Protein AF-A0A9D1QPY4-F1 (afdb_monomer)

Structure (mmCIF, N/CA/C/O backbone):
data_AF-A0A9D1QPY4-F1
#
_entry.id   AF-A0A9D1QPY4-F1
#
loop_
_atom_site.group_PDB
_atom_site.id
_atom_site.type_symbol
_atom_site.label_atom_id
_atom_site.label_alt_id
_atom_site.label_comp_id
_atom_site.label_asym_id
_atom_site.label_entity_id
_atom_site.label_seq_id
_atom_site.pdbx_PDB_ins_code
_atom_site.Cartn_x
_atom_site.Cartn_y
_atom_site.Cartn_z
_atom_site.occupancy
_atom_site.B_iso_or_equiv
_atom_site.auth_seq_id
_atom_site.auth_comp_id
_atom_site.auth_asym_id
_atom_site.auth_atom_id
_atom_site.pdbx_PDB_model_num
ATOM 1 N N . MET A 1 1 ? 18.600 -7.427 20.969 1.00 32.97 1 MET A N 1
ATOM 2 C CA . MET A 1 1 ? 17.203 -6.943 20.868 1.00 32.97 1 MET A CA 1
ATOM 3 C C . MET A 1 1 ? 16.924 -5.989 22.023 1.00 32.97 1 MET A C 1
ATOM 5 O O . MET A 1 1 ? 17.197 -6.370 23.154 1.00 32.97 1 MET A O 1
ATOM 9 N N . LYS A 1 2 ? 16.421 -4.771 21.777 1.00 24.95 2 LYS A N 1
ATOM 10 C CA . LYS A 1 2 ? 15.947 -3.860 22.839 1.00 24.95 2 LYS A CA 1
ATOM 11 C C . LYS A 1 2 ? 14.425 -3.741 22.747 1.00 24.95 2 LYS A C 1
ATOM 13 O O . LYS A 1 2 ? 13.905 -3.283 21.737 1.00 24.95 2 LYS A O 1
ATOM 18 N N . MET A 1 3 ? 13.719 -4.180 23.790 1.00 27.11 3 MET A N 1
ATOM 19 C CA . MET A 1 3 ? 12.264 -4.035 23.894 1.00 27.11 3 MET A CA 1
ATOM 20 C C . MET A 1 3 ? 11.913 -2.592 24.268 1.00 27.11 3 MET A C 1
ATOM 22 O O . MET A 1 3 ? 12.084 -2.192 25.418 1.00 27.11 3 MET A O 1
ATOM 26 N N . HIS A 1 4 ? 11.383 -1.820 23.322 1.00 31.28 4 HIS A N 1
ATOM 27 C CA . HIS A 1 4 ? 10.870 -0.478 23.595 1.00 31.28 4 HIS A CA 1
ATOM 28 C C . HIS A 1 4 ? 9.383 -0.541 23.966 1.00 31.28 4 HIS A C 1
ATOM 30 O O . HIS A 1 4 ? 8.509 -0.440 23.110 1.00 31.28 4 HIS A O 1
ATOM 36 N N . LYS A 1 5 ? 9.093 -0.704 25.262 1.00 29.88 5 LYS A N 1
ATOM 37 C CA . LYS A 1 5 ? 7.729 -0.589 25.800 1.00 29.88 5 LYS A CA 1
ATOM 38 C C . LYS A 1 5 ? 7.379 0.892 25.975 1.00 29.88 5 LYS A C 1
ATOM 40 O O . LYS A 1 5 ? 8.008 1.570 26.784 1.00 29.88 5 LYS A O 1
ATOM 45 N N . LYS A 1 6 ? 6.379 1.393 25.242 1.00 37.53 6 LYS A N 1
ATOM 46 C CA . LYS A 1 6 ? 5.751 2.697 25.517 1.00 37.53 6 LYS A CA 1
ATOM 47 C C . LYS A 1 6 ? 4.499 2.474 26.361 1.00 37.53 6 LYS A C 1
ATOM 49 O O . LYS A 1 6 ? 3.666 1.640 26.022 1.00 37.53 6 LYS A O 1
ATOM 54 N N . LEU A 1 7 ? 4.396 3.208 27.464 1.00 31.81 7 LEU A N 1
ATOM 55 C CA . LEU A 1 7 ? 3.245 3.192 28.361 1.00 31.81 7 LEU A CA 1
ATOM 56 C C . LEU A 1 7 ? 2.322 4.357 28.002 1.00 31.81 7 LEU A C 1
ATOM 58 O O . LEU A 1 7 ? 2.788 5.488 27.869 1.00 31.81 7 LEU A O 1
ATOM 62 N N . TYR A 1 8 ? 1.026 4.083 27.888 1.00 34.41 8 TYR A N 1
ATOM 63 C CA . TYR A 1 8 ? -0.004 5.098 27.678 1.00 34.41 8 TYR A CA 1
ATOM 64 C C . TYR A 1 8 ? -0.922 5.137 28.900 1.00 34.41 8 TYR A C 1
ATOM 66 O O . TYR A 1 8 ? -1.316 4.093 29.425 1.00 34.41 8 TYR A O 1
ATOM 74 N N . LYS A 1 9 ? -1.238 6.348 29.370 1.00 29.09 9 LYS A N 1
ATOM 75 C CA . LYS A 1 9 ? -2.075 6.579 30.551 1.00 29.09 9 LYS A CA 1
ATOM 76 C C . LYS A 1 9 ? -3.443 7.100 30.120 1.00 29.09 9 LYS A C 1
ATOM 78 O O . LYS A 1 9 ? -3.546 8.238 29.670 1.00 29.09 9 LYS A O 1
ATOM 83 N N . ALA A 1 10 ? -4.478 6.292 30.325 1.00 31.81 10 ALA A N 1
ATOM 84 C CA . ALA A 1 10 ? -5.874 6.699 30.209 1.00 31.81 10 ALA A CA 1
ATOM 85 C C . ALA A 1 10 ? -6.547 6.499 31.577 1.00 31.81 10 ALA A C 1
ATOM 87 O O . ALA A 1 10 ? -6.772 5.376 32.026 1.00 31.81 10 ALA A O 1
ATOM 88 N N . GLY A 1 11 ? -6.806 7.600 32.288 1.00 53.47 11 GLY A N 1
ATOM 89 C CA . GLY A 1 11 ? -7.363 7.555 33.642 1.00 53.47 11 GLY A CA 1
ATOM 90 C C . GLY A 1 11 ? -6.442 6.869 34.664 1.00 53.47 11 GLY A C 1
ATOM 91 O O . GLY A 1 11 ? -5.260 7.211 34.781 1.00 53.47 11 GLY A O 1
ATOM 92 N N . LYS A 1 12 ? -7.008 5.937 35.445 1.00 34.34 12 LYS A N 1
ATOM 93 C CA . LYS A 1 12 ? -6.321 5.205 36.529 1.00 34.34 12 LYS A CA 1
ATOM 94 C C . LYS A 1 12 ? -5.644 3.901 36.080 1.00 34.34 12 LYS A C 1
ATOM 96 O O . LYS A 1 12 ? -4.893 3.330 36.866 1.00 34.34 12 LYS A O 1
ATOM 101 N N . ASN A 1 13 ? -5.868 3.455 34.843 1.00 26.44 13 ASN A N 1
ATOM 102 C CA . ASN A 1 13 ? -5.387 2.164 34.351 1.00 26.44 13 ASN A CA 1
ATOM 103 C C . ASN A 1 13 ? -4.189 2.337 33.405 1.00 26.44 13 ASN A C 1
ATOM 105 O O . ASN A 1 13 ? -4.131 3.274 32.606 1.00 26.44 13 ASN A O 1
ATOM 109 N N . TRP A 1 14 ? -3.233 1.410 33.489 1.00 37.03 14 TRP A N 1
ATOM 110 C CA . TRP A 1 14 ? -2.085 1.332 32.586 1.00 37.03 14 TRP A CA 1
ATOM 111 C C . TRP A 1 14 ? -2.345 0.266 31.520 1.00 37.03 14 TRP A C 1
ATOM 113 O O . TRP A 1 14 ? -2.620 -0.884 31.856 1.00 37.03 14 TRP A O 1
ATOM 123 N N . LEU A 1 15 ? -2.216 0.631 30.244 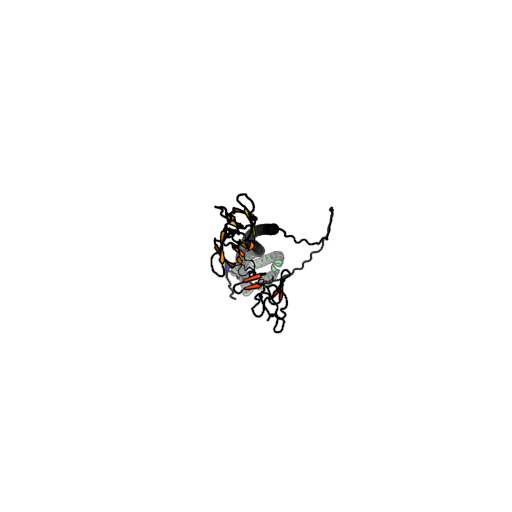1.00 30.33 15 LEU A N 1
ATOM 124 C CA . LEU A 1 15 ? -2.308 -0.304 29.121 1.00 30.33 15 LEU A CA 1
ATOM 125 C C . LEU A 1 15 ? -0.914 -0.582 28.545 1.00 30.33 15 LEU A C 1
ATOM 127 O O . LEU A 1 15 ? -0.120 0.337 28.332 1.00 30.33 15 LEU A O 1
ATOM 131 N N . VAL A 1 16 ? -0.628 -1.859 28.278 1.00 28.66 16 VAL A N 1
ATOM 132 C CA . VAL A 1 16 ? 0.625 -2.323 27.666 1.00 28.66 16 VAL A CA 1
ATOM 133 C C . VAL A 1 16 ? 0.309 -2.960 26.317 1.00 28.66 16 VAL A C 1
ATOM 135 O O . VAL A 1 16 ? -0.123 -4.107 26.248 1.00 28.66 16 VAL A O 1
ATOM 138 N N . ALA A 1 17 ? 0.553 -2.221 25.236 1.00 28.34 17 ALA A N 1
ATOM 139 C CA . ALA A 1 17 ? 0.511 -2.767 23.884 1.00 28.34 17 ALA A CA 1
ATOM 140 C C . ALA A 1 17 ? 1.855 -3.433 23.548 1.00 28.34 17 ALA A C 1
ATOM 142 O O . ALA A 1 17 ? 2.913 -2.811 23.676 1.00 28.34 17 ALA A O 1
ATOM 143 N N . THR A 1 18 ? 1.819 -4.689 23.098 1.00 29.91 18 THR A N 1
ATOM 144 C CA . THR A 1 18 ? 3.005 -5.402 22.603 1.00 29.91 18 THR A CA 1
ATOM 145 C C . THR A 1 18 ? 2.944 -5.463 21.083 1.00 29.91 18 THR A C 1
ATOM 147 O O . THR A 1 18 ? 2.138 -6.199 20.525 1.00 29.91 18 THR A O 1
ATOM 150 N N . ILE A 1 19 ? 3.801 -4.694 20.411 1.00 30.02 19 ILE A N 1
ATOM 151 C CA . ILE A 1 19 ? 3.972 -4.779 18.957 1.00 30.02 19 ILE A CA 1
ATOM 152 C C . ILE A 1 19 ? 4.961 -5.910 18.672 1.00 30.02 19 ILE A C 1
ATOM 154 O O . ILE A 1 19 ? 6.148 -5.784 18.975 1.00 30.02 19 ILE A O 1
ATOM 158 N N . MET A 1 20 ? 4.480 -7.009 18.088 1.00 25.83 20 MET A N 1
ATOM 159 C CA . MET A 1 20 ? 5.348 -8.037 17.515 1.00 25.83 20 MET A CA 1
ATOM 160 C C . MET A 1 20 ? 5.628 -7.719 16.047 1.00 25.83 20 MET A C 1
ATOM 162 O O . MET A 1 20 ? 4.812 -7.987 15.172 1.00 25.83 20 MET A O 1
ATOM 166 N N . THR A 1 21 ? 6.813 -7.181 15.769 1.00 34.50 21 THR A N 1
ATOM 167 C CA . THR A 1 21 ? 7.409 -7.243 14.430 1.00 34.50 21 THR A CA 1
ATOM 168 C C . THR A 1 21 ? 8.068 -8.610 14.256 1.00 34.50 21 THR A C 1
ATOM 170 O O . THR A 1 21 ? 9.176 -8.827 14.750 1.00 34.50 21 THR A O 1
ATOM 173 N N . GLY A 1 22 ? 7.393 -9.532 13.572 1.00 26.55 22 GLY A N 1
ATOM 174 C CA . GLY A 1 22 ? 7.936 -10.839 13.208 1.00 26.55 22 GLY A CA 1
ATOM 175 C C . GLY A 1 22 ? 7.566 -11.172 11.771 1.00 26.55 22 GLY A C 1
ATOM 176 O O . GLY A 1 22 ? 6.398 -11.404 11.475 1.00 26.55 22 GLY A O 1
ATOM 177 N N . ALA A 1 23 ? 8.556 -11.184 10.879 1.00 32.34 23 ALA A N 1
ATOM 178 C CA . ALA A 1 23 ? 8.366 -11.707 9.534 1.00 32.34 23 ALA A CA 1
ATOM 179 C C . ALA A 1 23 ? 8.164 -13.226 9.622 1.00 32.34 23 ALA A C 1
ATOM 181 O O . ALA A 1 23 ? 9.031 -13.935 10.131 1.00 32.34 23 ALA A O 1
ATOM 182 N N . ALA A 1 24 ? 7.036 -13.714 9.114 1.00 24.16 24 ALA A N 1
ATOM 183 C CA . ALA A 1 24 ? 6.771 -15.134 8.947 1.00 24.16 24 ALA A CA 1
ATOM 184 C C . ALA A 1 24 ? 6.431 -15.390 7.478 1.00 24.16 24 ALA A C 1
ATOM 186 O O . ALA A 1 24 ? 5.362 -15.015 7.001 1.00 24.16 24 ALA A O 1
ATOM 187 N N . VAL A 1 25 ? 7.355 -16.032 6.763 1.00 29.22 25 VAL A N 1
ATOM 188 C CA . VAL A 1 25 ? 7.030 -16.683 5.492 1.00 29.22 25 VAL A CA 1
ATOM 189 C C . VAL A 1 25 ? 6.091 -17.838 5.823 1.00 29.22 25 VAL A C 1
ATOM 191 O O . VAL A 1 25 ? 6.476 -18.744 6.558 1.00 29.22 25 VAL A O 1
ATOM 194 N N . MET A 1 26 ? 4.872 -17.812 5.288 1.00 22.45 26 MET A N 1
ATOM 195 C CA . MET A 1 26 ? 3.963 -18.954 5.330 1.00 22.45 26 MET A CA 1
ATOM 196 C C . MET A 1 26 ? 3.479 -19.267 3.919 1.00 22.45 26 MET A C 1
ATOM 198 O O . MET A 1 26 ? 2.672 -18.542 3.341 1.00 22.45 26 MET A O 1
ATOM 202 N N . THR A 1 27 ? 3.991 -20.360 3.364 1.00 26.12 27 THR A N 1
ATOM 203 C CA . THR A 1 27 ? 3.434 -20.998 2.176 1.00 26.12 27 THR A CA 1
ATOM 204 C C . THR A 1 27 ? 2.179 -21.772 2.571 1.00 26.12 27 THR A C 1
ATOM 206 O O . THR A 1 27 ? 2.241 -22.677 3.398 1.00 26.12 27 THR A O 1
ATOM 209 N N . PHE A 1 28 ? 1.045 -21.457 1.946 1.00 23.11 28 PHE A N 1
ATOM 210 C CA . PHE A 1 28 ? -0.168 -22.268 2.039 1.00 23.11 28 PHE A CA 1
ATOM 211 C C . PHE A 1 28 ? -0.636 -22.659 0.641 1.00 23.11 28 PHE A C 1
ATOM 213 O O . PHE A 1 28 ? -1.107 -21.827 -0.132 1.00 23.11 28 PHE A O 1
ATOM 220 N N . SER A 1 29 ? -0.519 -23.946 0.326 1.00 24.44 29 SER A N 1
ATOM 221 C CA . SER A 1 29 ? -1.256 -24.571 -0.765 1.00 24.44 29 SER A CA 1
ATOM 222 C C . SER A 1 29 ? -2.699 -24.810 -0.318 1.00 24.44 29 SER A C 1
ATOM 224 O O . SER A 1 29 ? -2.943 -25.360 0.754 1.00 24.44 29 SER A O 1
ATOM 226 N N . THR A 1 30 ? -3.665 -24.421 -1.147 1.00 23.47 30 THR A N 1
ATOM 227 C CA . THR A 1 30 ? -5.075 -24.782 -0.962 1.00 23.47 30 THR A CA 1
ATOM 228 C C . THR A 1 30 ? -5.540 -25.622 -2.143 1.00 23.47 30 THR A C 1
ATOM 230 O O . THR A 1 30 ? -5.550 -25.175 -3.286 1.00 23.47 30 THR A O 1
ATOM 233 N N . ILE A 1 31 ? -5.919 -26.865 -1.853 1.00 26.28 31 ILE A N 1
ATOM 234 C CA . ILE A 1 31 ? -6.813 -27.642 -2.710 1.00 26.28 31 ILE A CA 1
ATOM 235 C C . ILE A 1 31 ? -8.224 -27.254 -2.280 1.00 26.28 31 ILE A C 1
ATOM 237 O O . ILE A 1 31 ? -8.542 -27.389 -1.104 1.00 26.28 31 ILE A O 1
ATOM 241 N N . ASN A 1 32 ? -9.067 -26.826 -3.216 1.00 25.45 32 ASN A N 1
ATOM 242 C CA . ASN A 1 32 ? -10.513 -26.816 -3.021 1.00 25.45 32 ASN A CA 1
ATOM 243 C C . ASN A 1 32 ? -11.184 -27.385 -4.269 1.00 25.45 32 ASN A C 1
ATOM 245 O O . ASN A 1 32 ? -11.063 -26.837 -5.363 1.00 25.45 32 ASN A O 1
ATOM 249 N N . ALA A 1 33 ? -11.882 -28.501 -4.083 1.00 22.86 33 ALA A N 1
ATOM 250 C CA . ALA A 1 33 ? -12.804 -29.037 -5.068 1.00 22.86 33 ALA A CA 1
ATOM 251 C C . ALA A 1 33 ? -14.145 -28.299 -4.962 1.00 22.86 33 ALA A C 1
ATOM 253 O O . ALA A 1 33 ? -14.599 -27.997 -3.859 1.00 22.86 33 ALA A O 1
ATOM 254 N N . HIS A 1 34 ? -14.809 -28.082 -6.095 1.00 26.19 34 HIS A N 1
ATOM 255 C CA . HIS A 1 34 ? -16.229 -27.742 -6.135 1.00 26.19 34 HIS A CA 1
ATOM 256 C C . HIS A 1 34 ? -16.958 -28.747 -7.028 1.00 26.19 34 HIS A C 1
ATOM 258 O O . HIS A 1 34 ? -16.441 -29.149 -8.068 1.00 26.19 34 HIS A O 1
ATOM 264 N N . ALA A 1 35 ? -18.117 -29.198 -6.552 1.00 23.66 35 ALA A N 1
ATOM 265 C CA . ALA A 1 35 ? -18.896 -30.279 -7.143 1.00 23.66 35 ALA A CA 1
ATOM 266 C C . ALA A 1 35 ? -19.868 -29.788 -8.230 1.00 23.66 35 ALA A C 1
ATOM 268 O O . ALA A 1 35 ? -20.215 -28.607 -8.281 1.00 23.66 35 ALA A O 1
ATOM 269 N N . ASP A 1 36 ? -20.327 -30.732 -9.054 1.00 23.97 36 ASP A N 1
ATOM 270 C CA . ASP A 1 36 ? -21.342 -30.548 -10.095 1.00 23.97 36 ASP A CA 1
ATOM 271 C C . ASP A 1 36 ? -22.627 -29.867 -9.605 1.00 23.97 36 ASP A C 1
ATOM 273 O O . ASP A 1 36 ? -23.159 -30.229 -8.555 1.00 23.97 36 ASP A O 1
ATOM 277 N N . GLN A 1 37 ? -23.217 -29.031 -10.470 1.00 25.86 37 GLN A N 1
ATOM 278 C CA . GLN A 1 37 ? -24.649 -29.100 -10.793 1.00 25.86 37 GLN A CA 1
ATOM 279 C C . GLN A 1 37 ? -24.892 -28.804 -12.285 1.00 25.86 37 GLN A C 1
ATOM 281 O O . GLN A 1 37 ? -24.087 -28.157 -12.953 1.00 25.86 37 GLN A O 1
ATOM 286 N N . VAL A 1 38 ? -25.991 -29.347 -12.817 1.00 26.92 38 VAL A N 1
ATOM 287 C CA . VAL A 1 38 ? -26.198 -29.619 -14.249 1.00 26.92 38 VAL A CA 1
ATOM 288 C C . VAL A 1 38 ? -27.247 -28.688 -14.890 1.00 26.92 38 VAL A C 1
ATOM 290 O O . VAL A 1 38 ? -28.300 -28.455 -14.308 1.00 26.92 38 VAL A O 1
ATOM 293 N N . MET A 1 39 ? -26.919 -28.205 -16.102 1.00 23.05 39 MET A N 1
ATOM 294 C CA . MET A 1 39 ? -27.738 -27.889 -17.309 1.00 23.05 39 MET A CA 1
ATOM 295 C C . MET A 1 39 ? -29.280 -28.068 -17.241 1.00 23.05 39 MET A C 1
ATOM 297 O O . MET A 1 39 ? -29.737 -29.053 -16.661 1.00 23.05 39 MET A O 1
ATOM 301 N N . PRO A 1 40 ? -30.102 -27.228 -17.932 1.00 34.25 40 PRO A N 1
ATOM 302 C CA . PRO A 1 40 ? -30.140 -27.129 -19.420 1.00 34.25 40 PRO A CA 1
ATOM 303 C C . PRO A 1 40 ? -30.377 -25.699 -19.991 1.00 34.25 40 PRO A C 1
ATOM 305 O O . PRO A 1 40 ? -30.683 -24.784 -19.239 1.00 34.25 40 PRO A O 1
ATOM 308 N N . GLY A 1 41 ? -30.306 -25.393 -21.300 1.00 25.33 41 GLY A N 1
ATOM 309 C CA . GLY A 1 41 ? -29.940 -26.151 -22.515 1.00 25.33 41 GLY A CA 1
ATOM 310 C C . GLY A 1 41 ? -30.516 -25.501 -23.808 1.00 25.33 41 GLY A C 1
ATOM 311 O O . GLY A 1 41 ? -31.576 -24.889 -23.740 1.00 25.33 41 GLY A O 1
ATOM 312 N N . ALA A 1 42 ? -29.863 -25.708 -24.972 1.00 26.22 42 ALA A N 1
ATOM 313 C CA . ALA A 1 42 ? -30.269 -25.310 -26.353 1.00 26.22 42 ALA A CA 1
ATOM 314 C C . ALA A 1 42 ? -30.123 -23.797 -26.748 1.00 26.22 42 ALA A C 1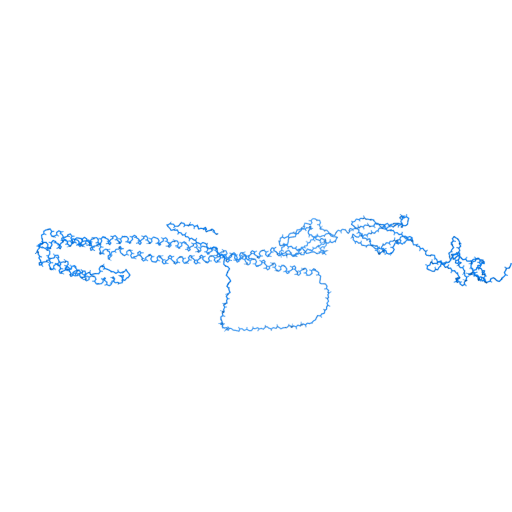
ATOM 316 O O . ALA A 1 42 ? -30.272 -22.930 -25.899 1.00 26.22 42 ALA A O 1
ATOM 317 N N . ASN A 1 43 ? -29.830 -23.384 -28.004 1.00 26.17 43 ASN A N 1
ATOM 318 C CA . ASN A 1 43 ? -29.574 -24.135 -29.253 1.00 26.17 43 ASN A CA 1
ATOM 319 C C . ASN A 1 43 ? -28.722 -23.373 -30.323 1.00 26.17 43 ASN A C 1
ATOM 321 O O . ASN A 1 43 ? -28.744 -22.148 -30.379 1.00 26.17 43 ASN A O 1
ATOM 325 N N . SER A 1 44 ? -28.117 -24.146 -31.244 1.00 27.41 44 SER A N 1
ATOM 326 C CA . SER A 1 44 ? -27.794 -23.873 -32.675 1.00 27.41 44 SER A CA 1
ATOM 327 C C . SER A 1 44 ? -26.823 -22.756 -33.148 1.00 27.41 44 SER A C 1
ATOM 329 O O . SER A 1 44 ? -27.123 -21.567 -33.088 1.00 27.41 44 SER A O 1
ATOM 331 N N . GLN A 1 45 ? -25.737 -23.195 -33.817 1.00 25.78 45 GLN A N 1
ATOM 332 C CA . GLN A 1 45 ? -25.019 -22.490 -34.911 1.00 25.78 45 GLN A CA 1
ATOM 333 C C . GLN A 1 45 ? -25.807 -22.569 -36.252 1.00 25.78 45 GLN A C 1
ATOM 335 O O . GLN A 1 45 ? -26.855 -23.218 -36.284 1.00 25.78 45 GLN A O 1
ATOM 340 N N . PRO A 1 46 ? -25.340 -21.940 -37.358 1.00 31.33 46 PRO A N 1
ATOM 341 C CA . PRO A 1 46 ? -24.364 -22.566 -38.293 1.00 31.33 46 PRO A CA 1
ATOM 342 C C . PRO A 1 46 ? -23.230 -21.587 -38.710 1.00 31.33 46 PRO A C 1
ATOM 344 O O . PRO A 1 46 ? -23.452 -20.385 -38.752 1.00 31.33 46 PRO A O 1
ATOM 347 N N . GLN A 1 47 ? -21.946 -21.919 -38.909 1.00 24.80 47 GLN A N 1
ATOM 348 C CA . GLN A 1 47 ? -21.215 -22.951 -39.680 1.00 24.80 47 GLN A CA 1
ATOM 349 C C . GLN A 1 47 ? -21.187 -22.817 -41.227 1.00 24.80 47 GLN A C 1
ATOM 351 O O . GLN A 1 47 ? -22.124 -23.212 -41.911 1.00 24.80 47 GLN A O 1
ATOM 356 N N . ALA A 1 48 ? -20.032 -22.369 -41.749 1.00 24.95 48 ALA A N 1
ATOM 357 C CA . ALA A 1 48 ? -19.365 -22.746 -43.014 1.00 24.95 48 ALA A CA 1
ATOM 358 C C . ALA A 1 48 ? -17.876 -22.320 -42.861 1.00 24.95 48 ALA A C 1
ATOM 360 O O . ALA A 1 48 ? -17.634 -21.207 -42.407 1.00 24.95 48 ALA A O 1
ATOM 361 N N . SER A 1 49 ? -16.832 -23.160 -42.963 1.00 26.08 49 SER A N 1
ATOM 362 C CA . SER A 1 49 ? -16.347 -23.981 -44.100 1.00 26.08 49 SER A CA 1
ATOM 363 C C . SER A 1 49 ? -15.957 -23.124 -45.315 1.00 26.08 49 SER A C 1
ATOM 365 O O . SER A 1 49 ? -16.768 -22.320 -45.749 1.00 26.08 49 SER A O 1
ATOM 367 N N . ALA A 1 50 ? -14.791 -23.250 -45.959 1.00 26.83 50 ALA A N 1
ATOM 368 C CA . ALA A 1 50 ? -13.579 -24.070 -45.745 1.00 26.83 50 ALA A CA 1
ATOM 369 C C . ALA A 1 50 ? -12.353 -23.257 -46.293 1.00 26.83 50 ALA A C 1
ATOM 371 O O . ALA A 1 50 ? -12.518 -22.061 -46.510 1.00 26.83 50 ALA A O 1
ATOM 372 N N . VAL A 1 51 ? -11.103 -23.702 -46.520 1.00 26.23 51 VAL A N 1
ATOM 373 C CA . VAL A 1 51 ? -10.422 -25.007 -46.720 1.00 26.23 51 VAL A CA 1
ATOM 374 C C . VAL A 1 51 ? -8.979 -24.899 -46.161 1.00 26.23 51 VAL A C 1
ATOM 376 O O . VAL A 1 51 ? -8.449 -23.795 -46.074 1.00 26.23 51 VAL A O 1
ATOM 379 N N . ALA A 1 52 ? -8.314 -26.014 -45.820 1.00 27.17 52 ALA A N 1
ATOM 380 C CA . ALA A 1 52 ? -6.869 -26.054 -45.531 1.00 27.17 52 ALA A CA 1
ATOM 381 C C . ALA A 1 52 ? -6.066 -26.616 -46.720 1.00 27.17 52 ALA A C 1
ATOM 383 O O . ALA A 1 52 ? -6.459 -27.628 -47.299 1.00 27.17 52 ALA A O 1
ATOM 384 N N . GLN A 1 53 ? -4.908 -26.026 -47.033 1.00 26.00 53 GLN A N 1
ATOM 385 C CA . GLN A 1 53 ? -3.926 -26.632 -47.938 1.00 26.00 53 GLN A CA 1
ATOM 386 C C . GLN A 1 53 ? -2.500 -26.359 -47.444 1.00 26.00 53 GLN A C 1
ATOM 388 O O . GLN A 1 53 ? -2.142 -25.226 -47.134 1.00 26.00 53 GLN A O 1
ATOM 393 N N . VAL A 1 54 ? -1.699 -27.420 -47.348 1.00 28.25 54 VAL A N 1
ATOM 394 C CA . VAL A 1 54 ? -0.290 -27.394 -46.932 1.00 28.25 54 VAL A CA 1
ATOM 395 C C . VAL A 1 54 ? 0.548 -28.025 -48.044 1.00 28.25 54 VAL A C 1
ATOM 397 O O . VAL A 1 54 ? 0.095 -28.980 -48.668 1.00 28.25 54 VAL A O 1
ATOM 400 N N . GLN A 1 55 ? 1.785 -27.534 -48.171 1.00 26.09 55 GLN A N 1
ATOM 401 C CA . GLN A 1 55 ? 2.936 -28.014 -48.959 1.00 26.09 55 GLN A CA 1
ATOM 402 C C . GLN A 1 55 ? 3.280 -27.177 -50.197 1.00 26.09 55 GLN A C 1
ATOM 404 O O . GLN A 1 55 ? 2.473 -26.975 -51.097 1.00 26.09 55 GLN A O 1
ATOM 409 N N . GLY A 1 56 ? 4.533 -26.713 -50.218 1.00 25.25 56 GLY A N 1
ATOM 410 C CA . GLY A 1 56 ? 5.084 -25.856 -51.266 1.00 25.25 56 GLY A CA 1
ATOM 411 C C . GLY A 1 56 ? 6.428 -25.229 -50.885 1.00 25.25 56 GLY A C 1
ATOM 412 O O . GLY A 1 56 ? 6.649 -24.054 -51.157 1.00 25.25 56 GLY A O 1
ATOM 413 N N . SER A 1 57 ? 7.316 -25.973 -50.216 1.00 29.97 57 SER A N 1
ATOM 414 C CA . SER A 1 57 ? 8.670 -25.486 -49.926 1.00 29.97 57 SER A CA 1
ATOM 415 C C . SER A 1 57 ? 9.517 -25.512 -51.197 1.00 29.97 57 SER A C 1
ATOM 417 O O . SER A 1 57 ? 9.911 -26.586 -51.644 1.00 29.97 57 SER A O 1
ATOM 419 N N . SER A 1 58 ? 9.853 -24.347 -51.744 1.00 25.55 58 SER A N 1
ATOM 420 C CA . SER A 1 58 ? 11.040 -24.194 -52.587 1.00 25.55 58 SER A CA 1
ATOM 421 C C . SER A 1 58 ? 11.600 -22.780 -52.456 1.00 25.55 58 SER A C 1
ATOM 423 O O . SER A 1 58 ? 10.864 -21.833 -52.181 1.00 25.55 58 SER A O 1
ATOM 425 N N . ALA A 1 59 ? 12.919 -22.657 -52.555 1.00 32.47 59 ALA A N 1
ATOM 426 C CA . ALA A 1 59 ? 13.635 -21.462 -52.134 1.00 32.47 59 ALA A CA 1
ATOM 427 C C . ALA A 1 59 ? 13.478 -20.293 -53.116 1.00 32.47 59 ALA A C 1
ATOM 429 O O . ALA A 1 59 ? 13.646 -20.462 -54.321 1.00 32.47 59 ALA A O 1
ATOM 430 N N . ASN A 1 60 ? 13.312 -19.082 -52.580 1.00 26.44 60 ASN A N 1
ATOM 431 C CA . ASN A 1 60 ? 13.896 -17.899 -53.203 1.00 26.44 60 ASN A CA 1
ATOM 432 C C . ASN A 1 60 ? 14.334 -16.894 -52.128 1.00 26.44 60 ASN A C 1
ATOM 434 O O . ASN A 1 60 ? 13.517 -16.206 -51.516 1.00 26.44 60 ASN A O 1
ATOM 438 N N . SER A 1 61 ? 15.642 -16.831 -51.888 1.00 36.00 61 SER A N 1
ATOM 439 C CA . SER A 1 61 ? 16.260 -15.870 -50.976 1.00 36.00 61 SER A CA 1
ATOM 440 C C . SER A 1 61 ? 16.402 -14.519 -51.675 1.00 36.00 61 SER A C 1
ATOM 442 O O . SER A 1 61 ? 17.474 -14.191 -52.177 1.00 36.00 61 SER A O 1
ATOM 444 N N . GLN A 1 62 ? 15.329 -13.726 -51.707 1.00 28.12 62 GLN A N 1
ATOM 445 C CA . GLN A 1 62 ? 15.397 -12.328 -52.136 1.00 28.12 62 GLN A CA 1
ATOM 446 C C . GLN A 1 62 ? 14.979 -11.384 -51.009 1.00 28.12 62 GLN A C 1
ATOM 448 O O . GLN A 1 62 ? 13.921 -11.511 -50.397 1.00 28.12 62 GLN A O 1
ATOM 453 N N . SER A 1 63 ? 15.882 -10.447 -50.735 1.00 32.22 63 SER A N 1
ATOM 454 C CA . SER A 1 63 ? 15.813 -9.404 -49.717 1.00 32.22 63 SER A CA 1
ATOM 455 C C . SER A 1 63 ? 14.458 -8.693 -49.650 1.00 32.22 63 SER A C 1
ATOM 457 O O . SER A 1 63 ? 14.094 -7.964 -50.575 1.00 32.22 63 SER A O 1
ATOM 459 N N . GLN A 1 64 ? 13.770 -8.793 -48.508 1.00 29.20 64 GLN A N 1
ATOM 460 C CA . GLN A 1 64 ? 12.810 -7.752 -48.140 1.00 29.20 64 GLN A CA 1
ATOM 461 C C . GLN A 1 64 ? 13.574 -6.441 -47.897 1.00 29.20 64 GLN A C 1
ATOM 463 O O . GLN A 1 64 ? 14.631 -6.472 -47.258 1.00 29.20 64 GLN A O 1
ATOM 468 N N . PRO A 1 65 ? 13.073 -5.287 -48.372 1.00 34.12 65 PRO A N 1
ATOM 469 C CA . PRO A 1 65 ? 13.733 -4.013 -48.133 1.00 34.12 65 PRO A CA 1
ATOM 470 C C . PRO A 1 65 ? 13.711 -3.690 -46.635 1.00 34.12 65 PRO A C 1
ATOM 472 O O . PRO A 1 65 ? 12.667 -3.771 -45.983 1.00 34.12 65 PRO A O 1
ATOM 475 N N . VAL A 1 66 ? 14.865 -3.285 -46.097 1.00 38.59 66 VAL A N 1
ATOM 476 C CA . VAL A 1 66 ? 15.098 -3.041 -44.658 1.00 38.59 66 VAL A CA 1
ATOM 477 C C . VAL A 1 66 ? 14.046 -2.100 -44.043 1.00 38.59 66 VAL A C 1
ATOM 479 O O . VAL A 1 66 ? 13.618 -2.306 -42.907 1.00 38.59 66 VAL A O 1
ATOM 482 N N . ALA A 1 67 ? 13.541 -1.139 -44.825 1.00 34.41 67 ALA A N 1
ATOM 483 C CA . ALA A 1 67 ? 12.468 -0.223 -44.436 1.00 34.41 67 ALA A CA 1
ATOM 484 C C . ALA A 1 67 ? 11.148 -0.918 -44.028 1.00 34.41 67 ALA A C 1
ATOM 486 O O . ALA A 1 67 ? 10.484 -0.469 -43.097 1.00 34.41 67 ALA A O 1
ATOM 487 N N . GLN A 1 68 ? 10.757 -2.031 -44.663 1.00 34.91 68 GLN A N 1
ATOM 488 C CA . GLN A 1 68 ? 9.510 -2.729 -44.311 1.00 34.91 68 GLN A CA 1
ATOM 489 C C . GLN A 1 68 ? 9.627 -3.503 -42.992 1.00 34.91 68 GLN A C 1
ATOM 491 O O . GLN A 1 68 ? 8.695 -3.476 -42.190 1.00 34.91 68 GLN A O 1
ATOM 496 N N . GLN A 1 69 ? 10.777 -4.125 -42.712 1.00 34.00 69 GLN A N 1
ATOM 497 C CA . GLN A 1 69 ? 11.010 -4.769 -41.412 1.00 34.00 69 GLN A CA 1
ATOM 498 C C . GLN A 1 69 ? 11.180 -3.750 -40.276 1.00 34.00 69 GLN A C 1
ATOM 500 O O . GLN A 1 69 ? 10.748 -4.022 -39.155 1.00 34.00 69 GLN A O 1
ATOM 505 N N . ALA A 1 70 ? 11.748 -2.572 -40.557 1.00 36.62 70 ALA A N 1
ATOM 506 C CA . ALA A 1 70 ? 11.778 -1.462 -39.607 1.00 36.62 70 ALA A CA 1
ATOM 507 C C . ALA A 1 70 ? 10.355 -1.000 -39.247 1.00 36.62 70 ALA A C 1
ATOM 509 O O . ALA A 1 70 ? 9.998 -0.996 -38.071 1.00 36.62 70 ALA A O 1
ATOM 510 N N . ASN A 1 71 ? 9.507 -0.726 -40.245 1.00 39.97 71 ASN A N 1
ATOM 511 C CA . ASN A 1 71 ? 8.132 -0.263 -40.024 1.00 39.97 71 ASN A CA 1
ATOM 512 C C . ASN A 1 71 ? 7.272 -1.267 -39.231 1.00 39.97 71 ASN A C 1
ATOM 514 O O . ASN A 1 71 ? 6.503 -0.858 -38.364 1.00 39.97 71 ASN A O 1
ATOM 518 N N . VAL A 1 72 ? 7.425 -2.577 -39.468 1.00 44.56 72 VAL A N 1
ATOM 519 C CA . VAL A 1 72 ? 6.705 -3.615 -38.699 1.00 44.56 72 VAL A CA 1
ATOM 520 C C . VAL A 1 72 ? 7.172 -3.672 -37.238 1.00 44.56 72 VAL A C 1
ATOM 522 O O . VAL A 1 72 ? 6.344 -3.827 -36.341 1.00 44.56 72 VAL A O 1
ATOM 525 N N . LYS A 1 73 ? 8.475 -3.499 -36.968 1.00 47.31 73 LYS A N 1
ATOM 526 C CA . LYS A 1 73 ? 8.992 -3.410 -35.589 1.00 47.31 73 LYS A CA 1
ATOM 527 C C . LYS A 1 73 ? 8.503 -2.148 -34.874 1.00 47.31 73 LYS A C 1
ATOM 529 O O . LYS A 1 73 ? 8.088 -2.245 -33.724 1.00 47.31 73 LYS A O 1
ATOM 534 N N . VAL A 1 74 ? 8.497 -1.000 -35.556 1.00 51.25 74 VAL A N 1
ATOM 535 C CA . VAL A 1 74 ? 7.966 0.268 -35.023 1.00 51.25 74 VAL A CA 1
ATOM 536 C C . VAL A 1 74 ? 6.484 0.113 -34.652 1.00 51.25 74 VAL A C 1
ATOM 538 O O . VAL A 1 74 ? 6.109 0.427 -33.524 1.00 51.25 74 VAL A O 1
ATOM 541 N N . ALA A 1 75 ? 5.659 -0.454 -35.542 1.00 50.22 75 ALA A N 1
ATOM 542 C CA . ALA A 1 75 ? 4.236 -0.709 -35.288 1.00 50.22 75 ALA A CA 1
ATOM 543 C C . ALA A 1 75 ? 3.999 -1.610 -34.060 1.00 50.22 75 ALA A C 1
ATOM 545 O O . ALA A 1 75 ? 3.258 -1.233 -33.153 1.00 50.22 75 ALA A O 1
ATOM 546 N N . ALA A 1 76 ? 4.695 -2.748 -33.970 1.00 53.00 76 ALA A N 1
ATOM 547 C CA . ALA A 1 76 ? 4.569 -3.661 -32.830 1.00 53.00 76 ALA A CA 1
ATOM 548 C C . ALA A 1 76 ? 4.999 -3.021 -31.491 1.00 53.00 76 ALA A C 1
ATOM 550 O O . ALA A 1 76 ? 4.434 -3.328 -30.440 1.00 53.00 76 ALA A O 1
ATOM 551 N N . THR A 1 77 ? 5.981 -2.114 -31.508 1.00 56.88 77 THR A N 1
ATOM 552 C CA . THR A 1 77 ? 6.376 -1.329 -30.328 1.00 56.88 77 THR A CA 1
ATOM 553 C C . THR A 1 77 ? 5.294 -0.319 -29.932 1.00 56.88 77 THR A C 1
ATOM 555 O O . THR A 1 77 ? 5.020 -0.163 -28.742 1.00 56.88 77 THR A O 1
ATOM 558 N N . ILE A 1 78 ? 4.635 0.336 -30.892 1.00 57.66 78 ILE A N 1
ATOM 559 C CA . ILE A 1 78 ? 3.539 1.282 -30.622 1.00 57.66 78 ILE A CA 1
ATOM 560 C C . ILE A 1 78 ? 2.350 0.566 -29.969 1.00 57.66 78 ILE A C 1
ATOM 562 O O . ILE A 1 78 ? 1.883 1.013 -28.921 1.00 57.66 78 ILE A O 1
ATOM 566 N N . ASP A 1 79 ? 1.915 -0.571 -30.519 1.00 59.62 79 ASP A N 1
ATOM 567 C CA . ASP A 1 79 ? 0.790 -1.350 -29.979 1.00 59.62 79 ASP A CA 1
ATOM 568 C C . ASP A 1 79 ? 1.063 -1.827 -28.539 1.00 59.62 79 ASP A C 1
ATOM 570 O O . ASP A 1 79 ? 0.207 -1.713 -27.656 1.00 59.62 79 ASP A O 1
ATOM 574 N N . ASN A 1 80 ? 2.291 -2.288 -28.264 1.00 66.88 80 ASN A N 1
ATOM 575 C CA . ASN A 1 80 ? 2.723 -2.680 -26.918 1.00 66.88 80 ASN A CA 1
ATOM 576 C C . ASN A 1 80 ? 2.740 -1.504 -25.925 1.00 66.88 80 ASN A C 1
ATOM 578 O O . ASN A 1 80 ? 2.379 -1.683 -24.758 1.00 66.88 80 ASN A O 1
ATOM 582 N N . ASN A 1 81 ? 3.125 -0.301 -26.363 1.00 66.50 81 ASN A N 1
ATOM 583 C CA . ASN A 1 81 ? 3.062 0.896 -25.522 1.00 66.50 81 ASN A CA 1
ATOM 584 C C . ASN A 1 81 ? 1.613 1.321 -25.266 1.00 66.50 81 ASN A C 1
ATOM 586 O O . ASN A 1 81 ? 1.228 1.501 -24.115 1.00 66.50 81 ASN A O 1
ATOM 590 N N . GLN A 1 82 ? 0.762 1.390 -26.293 1.00 69.94 82 GLN A N 1
ATOM 591 C CA . GLN A 1 82 ? -0.657 1.717 -26.105 1.00 69.94 82 GLN A CA 1
ATOM 592 C C . GLN A 1 82 ? -1.347 0.746 -25.130 1.00 69.94 82 GLN A C 1
ATOM 594 O O . GLN A 1 82 ? -2.107 1.184 -24.262 1.00 69.94 82 GLN A O 1
ATOM 599 N N . ASN A 1 83 ? -1.023 -0.550 -25.197 1.00 80.50 83 ASN A N 1
ATOM 600 C CA . ASN A 1 83 ? -1.497 -1.547 -24.237 1.00 80.50 83 ASN A CA 1
ATOM 601 C C . ASN A 1 83 ? -0.997 -1.277 -22.801 1.00 80.50 83 ASN A C 1
ATOM 603 O O . ASN A 1 83 ? -1.775 -1.349 -21.846 1.00 80.50 83 ASN A O 1
ATOM 607 N N . LEU A 1 84 ? 0.281 -0.919 -22.626 1.00 82.25 84 LEU A N 1
ATOM 608 C CA . LEU A 1 84 ? 0.840 -0.619 -21.305 1.00 82.25 84 LEU A CA 1
ATOM 609 C C . LEU A 1 84 ? 0.235 0.656 -20.693 1.00 82.25 84 LEU A C 1
ATOM 611 O O . LEU A 1 84 ? -0.150 0.635 -19.523 1.00 82.25 84 LEU A O 1
ATOM 615 N N . GLN A 1 85 ? 0.052 1.722 -21.477 1.00 82.62 85 GLN A N 1
ATOM 616 C CA . GLN A 1 85 ? -0.637 2.948 -21.054 1.00 82.62 85 GLN A CA 1
ATOM 617 C C . GLN A 1 85 ? -2.083 2.659 -20.619 1.00 82.62 85 GLN A C 1
ATOM 619 O O . GLN A 1 85 ? -2.524 3.152 -19.580 1.00 82.62 85 GLN A O 1
ATOM 624 N N . GLN A 1 86 ? -2.819 1.822 -21.362 1.00 86.56 86 GLN A N 1
ATOM 625 C CA . GLN A 1 86 ? -4.171 1.398 -20.972 1.00 86.56 86 GLN A CA 1
ATOM 626 C C . GLN A 1 86 ? -4.169 0.666 -19.621 1.00 86.56 86 GLN A C 1
ATOM 628 O O . GLN A 1 86 ? -4.985 0.984 -18.753 1.00 86.56 86 GLN A O 1
ATOM 633 N N . ARG A 1 87 ? -3.221 -0.254 -19.401 1.00 88.50 87 ARG A N 1
ATOM 634 C CA . ARG A 1 87 ? -3.065 -0.974 -18.124 1.00 88.50 87 ARG A CA 1
ATOM 635 C C . ARG A 1 87 ? -2.693 -0.039 -16.969 1.00 88.50 87 ARG A C 1
ATOM 637 O O . ARG A 1 87 ? -3.258 -0.172 -15.886 1.00 88.50 87 ARG A O 1
ATOM 644 N N . ILE A 1 88 ? -1.807 0.937 -17.190 1.00 90.81 88 ILE A N 1
ATOM 645 C CA . ILE A 1 88 ? -1.478 1.979 -16.200 1.00 90.81 88 ILE A CA 1
ATOM 646 C C . ILE A 1 88 ? -2.738 2.759 -15.806 1.00 90.81 88 ILE A C 1
ATOM 648 O O . ILE A 1 88 ? -2.992 2.933 -14.616 1.00 90.81 88 ILE A O 1
ATOM 652 N N . ASN A 1 89 ? -3.555 3.173 -16.778 1.00 92.62 89 ASN A N 1
ATOM 653 C CA . ASN A 1 89 ? -4.789 3.920 -16.522 1.00 92.62 89 ASN A CA 1
ATOM 654 C C . ASN A 1 89 ? -5.823 3.091 -15.735 1.00 92.62 89 ASN A C 1
ATOM 656 O O . ASN A 1 89 ? -6.430 3.604 -14.796 1.00 92.62 89 ASN A O 1
ATOM 660 N N . GLN A 1 90 ? -5.988 1.804 -16.059 1.00 92.25 90 GLN A N 1
ATOM 661 C CA . GLN A 1 90 ? -6.878 0.885 -15.331 1.00 92.25 90 GLN A CA 1
ATOM 662 C C . GLN A 1 90 ? -6.435 0.669 -13.873 1.00 92.25 90 GLN A C 1
ATOM 664 O O . GLN A 1 90 ? -7.253 0.723 -12.949 1.00 92.25 90 GLN A O 1
ATOM 669 N N . VAL A 1 91 ? -5.134 0.462 -13.638 1.00 93.38 91 VAL A N 1
ATOM 670 C CA . VAL A 1 91 ? -4.603 0.292 -12.275 1.00 93.38 91 VAL A CA 1
ATOM 671 C C . VAL A 1 91 ? -4.648 1.613 -11.500 1.00 93.38 91 VAL A C 1
ATOM 673 O O . VAL A 1 91 ? -4.984 1.594 -10.320 1.00 93.38 91 VAL A O 1
ATOM 676 N N . GLN A 1 92 ? -4.413 2.764 -12.141 1.00 96.12 92 GLN A N 1
ATOM 677 C CA . GLN A 1 92 ? -4.581 4.084 -11.517 1.00 96.12 92 GLN A CA 1
ATOM 678 C C . GLN A 1 92 ? -6.027 4.296 -11.040 1.00 96.12 92 GLN A C 1
ATOM 680 O O . GLN A 1 92 ? -6.231 4.613 -9.872 1.00 96.12 92 GLN A O 1
ATOM 685 N N . GLN A 1 93 ? -7.030 4.015 -11.880 1.00 95.50 93 GLN A N 1
ATOM 686 C CA . GLN A 1 93 ? -8.442 4.071 -11.472 1.00 95.50 93 GLN A CA 1
ATOM 687 C C . GLN A 1 93 ? -8.741 3.141 -10.284 1.00 95.50 93 GLN A C 1
ATOM 689 O O . GLN A 1 93 ? -9.485 3.513 -9.379 1.00 95.50 93 GLN A O 1
ATOM 694 N N . SER A 1 94 ? -8.127 1.955 -10.254 1.00 93.69 94 SER A N 1
ATOM 695 C CA . SER A 1 94 ? -8.269 0.999 -9.147 1.00 93.69 94 SER A CA 1
ATOM 696 C C . SER A 1 94 ? -7.635 1.516 -7.844 1.00 93.69 94 SER A C 1
ATOM 698 O O . SER A 1 94 ? -8.223 1.371 -6.773 1.00 93.69 94 SER A O 1
ATOM 700 N N . VAL A 1 95 ? -6.464 2.165 -7.920 1.00 97.31 95 VAL A N 1
ATOM 701 C CA . VAL A 1 95 ? -5.818 2.859 -6.787 1.00 97.31 95 VAL A CA 1
ATOM 702 C C . VAL A 1 95 ? -6.709 3.986 -6.263 1.00 97.31 95 VAL A C 1
ATOM 704 O O . VAL A 1 95 ? -6.909 4.098 -5.051 1.00 97.31 95 VAL A O 1
ATOM 707 N N . ASP A 1 96 ? -7.280 4.794 -7.155 1.00 96.38 96 ASP A N 1
ATOM 708 C CA . ASP A 1 96 ? -8.115 5.938 -6.787 1.00 96.38 96 ASP A CA 1
ATOM 709 C C . ASP A 1 96 ? -9.415 5.477 -6.102 1.00 96.38 96 ASP A C 1
ATOM 711 O O . ASP A 1 96 ? -9.788 6.011 -5.054 1.00 96.38 96 ASP A O 1
ATOM 715 N N . GLN A 1 97 ? -10.063 4.429 -6.628 1.00 93.31 97 GLN A N 1
ATOM 716 C CA . GLN A 1 97 ? -11.232 3.787 -6.012 1.00 93.31 97 GLN A CA 1
ATOM 717 C C . GLN A 1 97 ? -10.900 3.207 -4.630 1.00 93.31 97 GLN A C 1
ATOM 719 O O . GLN A 1 97 ? -11.563 3.547 -3.646 1.00 93.31 97 GLN A O 1
ATOM 724 N N . GLN A 1 98 ? -9.840 2.398 -4.519 1.00 95.62 98 GLN A N 1
ATOM 725 C CA . GLN A 1 98 ? -9.433 1.794 -3.247 1.00 95.62 98 GLN A CA 1
ATOM 726 C C . GLN A 1 98 ? -9.030 2.857 -2.209 1.00 95.62 98 GLN A C 1
ATOM 728 O O . GLN A 1 98 ? -9.284 2.692 -1.016 1.00 95.62 98 GLN A O 1
ATOM 733 N N . THR A 1 99 ? -8.479 3.994 -2.644 1.00 97.44 99 THR A N 1
ATOM 734 C CA . THR A 1 99 ? -8.185 5.139 -1.767 1.00 97.44 99 THR A CA 1
ATOM 735 C C . THR A 1 99 ? -9.456 5.723 -1.141 1.00 97.44 99 THR A C 1
ATOM 737 O O . THR A 1 99 ? -9.439 6.101 0.033 1.00 97.44 99 THR A O 1
ATOM 740 N N . GLN A 1 100 ? -10.573 5.786 -1.877 1.00 96.50 100 GLN A N 1
ATOM 741 C CA . GLN A 1 100 ? -11.853 6.226 -1.306 1.00 96.50 100 GLN A CA 1
ATOM 742 C C . GLN A 1 100 ? -12.439 5.179 -0.348 1.00 96.50 100 GLN A C 1
ATOM 744 O O . GLN A 1 100 ? -12.932 5.555 0.715 1.00 96.50 100 GLN A O 1
ATOM 749 N N . VAL A 1 101 ? -12.309 3.882 -0.658 1.00 94.81 101 VAL A N 1
ATOM 750 C CA . VAL A 1 101 ? -12.707 2.790 0.253 1.00 94.81 101 VAL A CA 1
ATOM 751 C C . VAL A 1 101 ? -11.955 2.890 1.585 1.00 94.81 101 VAL A C 1
ATOM 753 O O . VAL A 1 101 ? -12.585 2.888 2.640 1.00 94.81 101 VAL A O 1
ATOM 756 N N . VAL A 1 102 ? -10.629 3.074 1.560 1.00 97.31 102 VAL A N 1
ATOM 757 C CA . VAL A 1 102 ? -9.811 3.246 2.776 1.00 97.31 102 VAL A CA 1
ATOM 758 C C . VAL A 1 102 ? -10.248 4.471 3.591 1.00 97.31 102 VAL A C 1
ATOM 760 O O . VAL A 1 102 ? -10.365 4.375 4.812 1.00 97.31 102 VAL A O 1
ATOM 763 N N . LYS A 1 103 ? -10.550 5.608 2.947 1.00 96.50 103 LYS A N 1
ATOM 764 C CA . LYS A 1 103 ? -11.085 6.799 3.640 1.00 96.50 103 LYS A CA 1
ATOM 765 C C . LYS A 1 103 ? -12.441 6.529 4.296 1.00 96.50 103 LYS A C 1
ATOM 767 O O . LYS A 1 103 ? -12.657 6.944 5.433 1.00 96.50 103 LYS A O 1
ATOM 772 N N . GLN A 1 104 ? -13.338 5.827 3.603 1.00 94.88 104 GLN A N 1
ATOM 773 C CA . GLN A 1 104 ? -14.646 5.461 4.142 1.00 94.88 104 GLN A CA 1
ATOM 774 C C . GLN A 1 104 ? -14.511 4.516 5.345 1.00 94.88 104 GLN A C 1
ATOM 776 O O . GLN A 1 104 ? -15.149 4.750 6.370 1.00 94.88 104 GLN A O 1
ATOM 781 N N . GLN A 1 105 ? -13.641 3.502 5.268 1.00 92.56 105 GLN A N 1
ATOM 782 C CA . GLN A 1 105 ? -13.401 2.604 6.401 1.00 92.56 105 GLN A CA 1
ATOM 783 C C . GLN A 1 105 ? -12.741 3.310 7.586 1.00 92.56 105 GLN A C 1
ATOM 785 O O . GLN A 1 105 ? -13.095 3.014 8.723 1.00 92.56 105 GLN A O 1
ATOM 790 N N . GLN A 1 106 ? -11.836 4.270 7.359 1.00 95.00 106 GLN A N 1
ATOM 791 C CA . GLN A 1 106 ? -11.270 5.068 8.450 1.00 95.00 106 GLN A CA 1
ATOM 792 C C . GLN A 1 106 ? -12.376 5.812 9.211 1.00 95.00 106 GLN A C 1
ATOM 794 O O . GLN A 1 106 ? -12.445 5.709 10.432 1.00 95.00 106 GLN A O 1
ATOM 799 N N . ALA A 1 107 ? -13.306 6.460 8.501 1.00 95.25 107 ALA A N 1
ATOM 800 C CA . ALA A 1 107 ? -14.448 7.124 9.131 1.00 95.25 107 ALA A CA 1
ATOM 801 C C . ALA A 1 107 ? -15.354 6.143 9.908 1.00 95.25 107 ALA A C 1
ATOM 803 O O . ALA A 1 10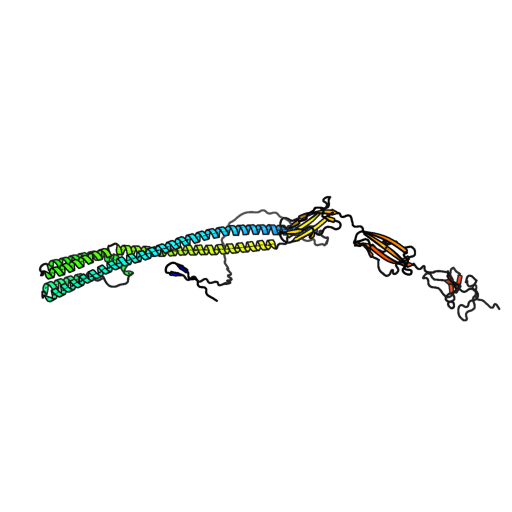7 ? -15.834 6.474 10.992 1.00 95.25 107 ALA A O 1
ATOM 804 N N . MET A 1 108 ? -15.551 4.918 9.401 1.00 92.31 108 MET A N 1
ATOM 805 C CA . MET A 1 108 ? -16.295 3.867 10.111 1.00 92.31 108 MET A CA 1
ATOM 806 C C . MET A 1 108 ? -15.566 3.380 11.376 1.00 92.31 108 MET A C 1
ATOM 808 O O . MET A 1 108 ? -16.211 3.167 12.403 1.00 92.31 108 MET A O 1
ATOM 812 N N . VAL A 1 109 ? -14.235 3.250 11.338 1.00 93.38 109 VAL A N 1
ATOM 813 C CA . VAL A 1 109 ? -13.401 2.927 12.512 1.00 93.38 109 VAL A CA 1
ATOM 814 C C . VAL A 1 109 ? -13.476 4.034 13.560 1.00 93.38 109 VAL A C 1
ATOM 816 O O . VAL A 1 109 ? -13.664 3.735 14.740 1.00 93.38 109 VAL A O 1
ATOM 819 N N . ASP A 1 110 ? -13.388 5.298 13.143 1.00 93.12 110 ASP A N 1
ATOM 820 C CA . ASP A 1 110 ? -13.457 6.456 14.037 1.00 93.12 110 ASP A CA 1
ATOM 821 C C . ASP A 1 110 ? -14.843 6.562 14.701 1.00 93.12 110 ASP A C 1
ATOM 823 O O . ASP A 1 110 ? -14.952 6.794 15.908 1.00 93.12 110 ASP A O 1
ATOM 827 N N . GLN A 1 111 ? -15.920 6.312 13.946 1.00 95.00 111 GLN A N 1
ATOM 828 C CA . GLN A 1 111 ? -17.283 6.251 14.481 1.00 95.00 111 GLN A CA 1
ATOM 829 C C . GLN A 1 111 ? -17.459 5.095 15.481 1.00 95.00 111 GLN A C 1
ATOM 831 O O . GLN A 1 111 ? -18.006 5.307 16.566 1.00 95.00 111 GLN A O 1
ATOM 836 N N . ALA A 1 112 ? -16.975 3.892 15.155 1.00 90.19 112 ALA A N 1
ATOM 837 C CA . ALA A 1 112 ? -17.056 2.730 16.043 1.00 90.19 112 ALA A CA 1
ATOM 838 C C . ALA A 1 112 ? -16.227 2.917 17.327 1.00 90.19 112 ALA A C 1
ATOM 840 O O . ALA A 1 112 ? -16.663 2.527 18.410 1.00 90.19 112 ALA A O 1
ATOM 841 N N . TRP A 1 113 ? -15.062 3.567 17.231 1.00 87.50 113 TRP A N 1
ATOM 842 C CA . TRP A 1 113 ? -14.247 3.933 18.391 1.00 87.50 113 TRP A CA 1
ATOM 843 C C . TRP A 1 113 ? -14.963 4.927 19.310 1.00 87.50 113 TRP A C 1
ATOM 845 O O . TRP A 1 113 ? -14.908 4.790 20.535 1.00 87.50 113 TRP A O 1
ATOM 855 N N . ASN A 1 114 ? -15.658 5.911 18.731 1.00 93.25 114 ASN A N 1
ATOM 856 C CA . ASN A 1 114 ? -16.419 6.900 19.488 1.00 93.25 114 ASN A CA 1
ATOM 857 C C . ASN A 1 114 ? -17.602 6.265 20.239 1.00 93.25 114 ASN A C 1
ATOM 859 O O . ASN A 1 114 ? -17.769 6.556 21.423 1.00 93.25 114 ASN A O 1
ATOM 863 N N . ASP A 1 115 ? -18.377 5.368 19.612 1.00 93.44 115 ASP A N 1
ATOM 864 C CA . ASP A 1 115 ? -19.447 4.633 20.312 1.00 93.44 115 ASP A CA 1
ATOM 865 C C . ASP A 1 115 ? -18.877 3.740 21.425 1.00 93.44 115 ASP A C 1
ATOM 867 O O . ASP A 1 115 ? -19.303 3.851 22.575 1.00 93.44 115 ASP A O 1
ATOM 871 N N . TYR A 1 116 ? -17.841 2.942 21.140 1.00 88.00 116 TYR A N 1
ATOM 872 C CA . TYR A 1 116 ? -17.190 2.098 22.149 1.00 88.00 116 TYR A CA 1
ATOM 873 C C . TYR A 1 116 ? -16.667 2.909 23.348 1.00 88.00 116 TYR A C 1
ATOM 875 O O . TYR A 1 116 ? -16.906 2.548 24.503 1.00 88.00 116 TYR A O 1
ATOM 883 N N . SER A 1 117 ? -16.037 4.059 23.089 1.00 84.75 117 SER A N 1
ATOM 884 C CA . SER A 1 117 ? -15.581 4.988 24.131 1.00 84.75 117 SER A CA 1
ATOM 885 C C . SER A 1 117 ? -16.742 5.548 24.961 1.00 84.75 117 SER A C 1
ATOM 887 O O . SER A 1 117 ? -16.622 5.683 26.181 1.00 84.75 117 SER A O 1
ATOM 889 N N . GLN A 1 118 ? -17.888 5.842 24.337 1.00 92.69 118 GLN A N 1
ATOM 890 C CA . GLN A 1 118 ? -19.091 6.257 25.060 1.00 92.69 118 GLN A CA 1
ATOM 891 C C . GLN A 1 118 ? -19.666 5.123 25.921 1.00 92.69 118 GLN A C 1
ATOM 893 O O . GLN A 1 118 ? -20.029 5.390 27.068 1.00 92.69 118 GLN A O 1
ATOM 898 N N . LYS A 1 119 ? -19.693 3.869 25.438 1.00 88.06 119 LYS A N 1
ATOM 899 C CA . LYS A 1 119 ? -20.142 2.710 26.239 1.00 88.06 119 LYS A CA 1
ATOM 900 C C . LYS A 1 119 ? -19.263 2.483 27.468 1.00 88.06 119 LYS A C 1
ATOM 902 O O . LYS A 1 119 ? -19.797 2.295 28.556 1.00 88.06 119 LYS A O 1
ATOM 907 N N . ILE A 1 120 ? -17.937 2.602 27.336 1.00 82.19 120 ILE A N 1
ATOM 908 C CA . ILE A 1 120 ? -17.018 2.537 28.487 1.00 82.19 120 ILE A CA 1
ATOM 909 C C . ILE A 1 120 ? -17.366 3.614 29.523 1.00 82.19 120 ILE A C 1
ATOM 911 O O . ILE A 1 120 ? -17.510 3.304 30.704 1.00 82.19 120 ILE A O 1
ATOM 915 N N . ASN A 1 121 ? -17.543 4.869 29.097 1.00 84.81 121 ASN A N 1
ATOM 916 C CA . ASN A 1 121 ? -17.874 5.966 30.012 1.00 84.81 121 ASN A CA 1
ATOM 917 C C . ASN A 1 121 ? -19.241 5.764 30.697 1.00 84.81 121 ASN A C 1
ATOM 919 O O . ASN A 1 121 ? -19.380 6.066 31.882 1.00 84.81 121 ASN A O 1
ATOM 923 N N . GLN A 1 122 ? -20.229 5.212 29.983 1.00 89.56 122 GLN A N 1
ATOM 924 C CA . GLN A 1 122 ? -21.525 4.819 30.552 1.00 89.56 122 GLN A CA 1
ATOM 925 C C . GLN A 1 122 ? -21.369 3.691 31.583 1.00 89.56 122 GLN A C 1
ATOM 927 O O . GLN A 1 122 ? -21.938 3.783 32.668 1.00 89.56 122 GLN A O 1
ATOM 932 N N . SER A 1 123 ? -20.543 2.680 31.297 1.00 83.81 123 SER A N 1
ATOM 933 C CA . SER A 1 123 ? -20.261 1.587 32.233 1.00 83.81 123 SER A CA 1
ATOM 934 C C . SER A 1 123 ? -19.613 2.082 33.525 1.00 83.81 123 SER A C 1
ATOM 936 O O . SER A 1 123 ? -20.031 1.667 34.598 1.00 83.81 123 SER A O 1
ATOM 938 N N . VAL A 1 124 ? -18.658 3.017 33.444 1.00 85.44 124 VAL A N 1
ATOM 939 C CA . VAL A 1 124 ? -18.025 3.620 34.633 1.00 85.44 124 VAL A CA 1
ATOM 940 C C . VAL A 1 124 ? -19.047 4.376 35.490 1.00 85.44 124 VAL A C 1
ATOM 942 O O . VAL A 1 124 ? -19.041 4.239 36.711 1.00 85.44 124 VAL A O 1
ATOM 945 N N . ALA A 1 125 ? -19.959 5.131 34.871 1.00 88.50 125 ALA A N 1
ATOM 946 C CA . ALA A 1 125 ? -21.022 5.824 35.602 1.00 88.50 125 ALA A CA 1
ATOM 947 C C . ALA A 1 125 ? -21.997 4.846 36.290 1.00 88.50 125 ALA A C 1
ATOM 949 O O . ALA A 1 125 ? -22.455 5.110 37.401 1.00 88.50 125 ALA A O 1
ATOM 950 N N . ILE A 1 126 ? -22.284 3.702 35.658 1.00 85.56 126 ILE A N 1
ATOM 951 C CA . ILE A 1 126 ? -23.117 2.640 36.237 1.00 85.56 126 ILE A CA 1
ATOM 952 C C . ILE A 1 126 ? -22.379 1.908 37.369 1.00 85.56 126 ILE A C 1
ATOM 954 O O . ILE A 1 126 ? -22.998 1.607 38.385 1.00 85.56 126 ILE A O 1
ATOM 958 N N . ASP A 1 127 ? -21.068 1.677 37.263 1.00 81.00 127 ASP A N 1
ATOM 959 C CA . ASP A 1 127 ? -20.265 1.102 38.353 1.00 81.00 127 ASP A CA 1
ATOM 960 C C . ASP A 1 127 ? -20.282 2.002 39.607 1.00 81.00 127 ASP A C 1
ATOM 962 O O . ASP A 1 127 ? -20.407 1.507 40.733 1.00 81.00 127 ASP A O 1
ATOM 966 N N . ASP A 1 128 ? -20.223 3.327 39.428 1.00 89.31 128 ASP A N 1
ATOM 967 C CA . ASP A 1 128 ? -20.384 4.295 40.519 1.00 89.31 128 ASP A CA 1
ATOM 968 C C . ASP A 1 128 ? -21.830 4.315 41.078 1.00 89.31 128 ASP A C 1
ATOM 970 O O . ASP A 1 128 ? -22.007 4.402 42.299 1.00 89.31 128 ASP A O 1
ATOM 974 N N . GLU A 1 129 ? -22.866 4.147 40.240 1.00 90.00 129 GLU A N 1
ATOM 975 C CA . GLU A 1 129 ? -24.269 3.977 40.677 1.00 90.00 129 GLU A CA 1
ATOM 976 C C . GLU A 1 129 ? -24.445 2.703 41.529 1.00 90.00 129 GLU A C 1
ATOM 978 O O . GLU A 1 129 ? -24.998 2.756 42.633 1.00 90.00 129 GLU A O 1
ATOM 983 N N . VAL A 1 130 ? -23.920 1.563 41.063 1.00 84.69 130 VAL A N 1
ATOM 984 C CA . VAL A 1 130 ? -23.917 0.274 41.779 1.00 84.69 130 VAL A CA 1
ATOM 985 C C . VAL A 1 130 ? -23.206 0.406 43.122 1.00 84.69 130 VAL A C 1
ATOM 987 O O . VAL A 1 130 ? -23.705 -0.069 44.142 1.00 84.69 130 VAL A O 1
ATOM 990 N N . LYS A 1 131 ? -22.058 1.087 43.161 1.00 81.81 131 LYS A N 1
ATOM 991 C CA . LYS A 1 131 ? -21.304 1.313 44.397 1.00 81.81 131 LYS A CA 1
ATOM 992 C C . LYS A 1 131 ? -22.073 2.186 45.394 1.00 81.81 131 LYS A C 1
ATOM 994 O O . LYS A 1 131 ? -22.122 1.853 46.578 1.00 81.81 131 LYS A O 1
ATOM 999 N N . SER A 1 132 ? -22.684 3.276 44.926 1.00 87.06 132 SER A N 1
ATOM 1000 C CA . SER A 1 132 ? -23.472 4.192 45.760 1.00 87.06 132 SER A CA 1
ATOM 1001 C C . SER A 1 132 ? -24.712 3.507 46.347 1.00 87.06 132 SER A C 1
ATOM 1003 O O . SER A 1 132 ? -24.926 3.530 47.561 1.00 87.06 132 SER A O 1
ATOM 1005 N N . THR A 1 133 ? -25.484 2.814 45.505 1.00 82.50 133 THR A N 1
ATOM 1006 C CA . THR A 1 133 ? -26.687 2.072 45.920 1.00 82.50 133 THR A CA 1
ATOM 1007 C C . THR A 1 133 ? -26.353 0.899 46.845 1.00 82.50 133 THR A C 1
ATOM 1009 O O . THR A 1 133 ? -27.035 0.713 47.854 1.00 82.50 133 THR A O 1
ATOM 1012 N N . SER A 1 134 ? -25.255 0.174 46.592 1.00 82.00 134 SER A N 1
ATOM 1013 C CA . SER A 1 134 ? -24.743 -0.865 47.499 1.00 82.00 134 SER A CA 1
ATOM 1014 C C . SER A 1 134 ? -24.397 -0.297 48.877 1.00 82.00 134 SER A C 1
ATOM 1016 O O . SER A 1 134 ? -24.785 -0.864 49.897 1.00 82.00 134 SER A O 1
ATOM 1018 N N . GLN A 1 135 ? -23.713 0.852 48.935 1.00 83.12 135 GLN A N 1
ATOM 1019 C CA . GLN A 1 135 ? -23.370 1.500 50.203 1.00 83.12 135 GLN A CA 1
ATOM 1020 C C . GLN A 1 135 ? -24.619 1.969 50.964 1.00 83.12 135 GLN A C 1
ATOM 1022 O O . GLN A 1 135 ? -24.704 1.760 52.173 1.00 83.12 135 GLN A O 1
ATOM 1027 N N . ALA A 1 136 ? -25.608 2.546 50.275 1.00 80.31 136 ALA A N 1
ATOM 1028 C CA . ALA A 1 136 ? -26.875 2.951 50.884 1.00 80.31 136 ALA A CA 1
ATOM 1029 C C . ALA A 1 136 ? -27.643 1.752 51.473 1.00 80.31 136 ALA A C 1
ATOM 1031 O O . ALA A 1 136 ? -28.068 1.802 52.629 1.00 80.31 136 ALA A O 1
ATOM 1032 N N . TYR A 1 137 ? -27.746 0.654 50.715 1.00 76.88 137 TYR A N 1
ATOM 1033 C CA . TYR A 1 137 ? -28.351 -0.600 51.166 1.00 76.88 137 TYR A CA 1
ATOM 1034 C C . TYR A 1 137 ? -27.616 -1.196 52.378 1.00 76.88 137 TYR A C 1
ATOM 1036 O O . TYR A 1 137 ? -28.244 -1.512 53.387 1.00 76.88 137 TYR A O 1
ATOM 1044 N N . ASN A 1 138 ? -26.282 -1.288 52.328 1.00 77.06 138 ASN A N 1
ATOM 1045 C CA . ASN A 1 138 ? -25.476 -1.827 53.428 1.00 77.06 138 ASN A CA 1
ATOM 1046 C C . ASN A 1 138 ? -25.587 -0.975 54.704 1.00 77.06 138 ASN A C 1
ATOM 1048 O O . ASN A 1 138 ? -25.654 -1.530 55.798 1.00 77.06 138 ASN A O 1
ATOM 1052 N N . ASN A 1 139 ? -25.662 0.355 54.577 1.00 80.50 139 ASN A N 1
ATOM 1053 C CA . ASN A 1 139 ? -25.868 1.257 55.713 1.00 80.50 139 ASN A CA 1
ATOM 1054 C C . ASN A 1 139 ? -27.239 1.042 56.372 1.00 80.50 139 ASN A C 1
ATOM 1056 O O . ASN A 1 139 ? -27.316 0.942 57.595 1.00 80.50 139 ASN A O 1
ATOM 1060 N N . GLN A 1 140 ? -28.314 0.940 55.582 1.00 73.81 140 GLN A N 1
ATOM 1061 C CA . GLN A 1 140 ? -29.650 0.638 56.111 1.00 73.81 140 GLN A CA 1
ATOM 1062 C C . GLN A 1 140 ? -29.694 -0.752 56.755 1.00 73.81 140 GLN A C 1
ATOM 1064 O O . GLN A 1 140 ? -30.229 -0.898 57.853 1.00 73.81 140 GLN A O 1
ATOM 1069 N N . LYS A 1 141 ? -29.068 -1.761 56.133 1.00 75.88 141 LYS A N 1
ATOM 1070 C CA . LYS A 1 141 ? -28.963 -3.105 56.713 1.00 75.88 141 LYS A CA 1
ATOM 1071 C C . LYS A 1 141 ? -28.237 -3.079 58.061 1.00 75.88 141 LYS A C 1
ATOM 1073 O O . LYS A 1 141 ? -28.749 -3.635 59.023 1.00 75.88 141 LYS A O 1
ATOM 1078 N N . ALA A 1 142 ? -27.106 -2.382 58.165 1.00 75.88 142 ALA A N 1
ATOM 1079 C CA . ALA A 1 142 ? -26.371 -2.251 59.424 1.00 75.88 142 ALA A CA 1
ATOM 1080 C C . ALA A 1 142 ? -27.178 -1.515 60.514 1.00 75.88 142 ALA A C 1
ATOM 1082 O O . ALA A 1 142 ? -27.062 -1.846 61.695 1.00 75.88 142 ALA A O 1
ATOM 1083 N N . GLN A 1 143 ? -28.027 -0.548 60.140 1.00 74.44 143 GLN A N 1
ATOM 1084 C CA . GLN A 1 143 ? -28.972 0.091 61.065 1.00 74.44 143 GLN A CA 1
ATOM 1085 C C . GLN A 1 143 ? -30.041 -0.895 61.556 1.00 74.44 143 GLN A C 1
ATOM 1087 O O . GLN A 1 143 ? -30.315 -0.925 62.754 1.00 74.44 143 GLN A O 1
ATOM 1092 N N . ALA A 1 144 ? -30.603 -1.723 60.669 1.00 69.00 144 ALA A N 1
ATOM 1093 C CA . ALA A 1 144 ? -31.525 -2.789 61.058 1.00 69.00 144 ALA A CA 1
ATOM 1094 C C . ALA A 1 144 ? -30.842 -3.810 61.983 1.00 69.00 144 ALA A C 1
ATOM 1096 O O . ALA A 1 144 ? -31.345 -4.057 63.074 1.00 69.00 144 ALA A O 1
ATOM 1097 N N . ASP A 1 145 ? -29.668 -4.329 61.612 1.00 72.31 145 ASP A N 1
ATOM 1098 C CA . ASP A 1 145 ? -28.897 -5.268 62.440 1.00 72.31 145 ASP A CA 1
ATOM 1099 C C . ASP A 1 145 ? -28.643 -4.673 63.850 1.00 72.31 145 ASP A C 1
ATOM 1101 O O . ASP A 1 145 ? -28.936 -5.304 64.862 1.00 72.31 145 ASP A O 1
ATOM 1105 N N . THR A 1 146 ? -28.228 -3.400 63.932 1.00 75.94 146 THR A N 1
ATOM 1106 C CA . THR A 1 146 ? -27.986 -2.699 65.213 1.00 75.94 146 THR A CA 1
ATOM 1107 C C . THR A 1 146 ? -29.257 -2.542 66.058 1.00 75.94 146 THR A C 1
ATOM 1109 O O . THR A 1 146 ? -29.219 -2.714 67.277 1.00 75.94 146 THR A O 1
ATOM 1112 N N . LEU A 1 147 ? -30.392 -2.188 65.443 1.00 66.69 147 LEU A N 1
ATOM 1113 C CA . LEU A 1 147 ? -31.673 -2.045 66.148 1.00 66.69 147 LEU A CA 1
ATOM 1114 C C . LEU A 1 147 ? -32.202 -3.401 66.643 1.00 66.69 147 LEU A C 1
ATOM 1116 O O . LEU A 1 147 ? -32.807 -3.463 67.714 1.00 66.69 147 LEU A O 1
ATOM 1120 N N . TYR A 1 148 ? -31.933 -4.477 65.901 1.00 67.50 148 TYR A N 1
ATOM 1121 C CA . TYR A 1 148 ? -32.255 -5.847 66.295 1.00 67.50 148 TYR A CA 1
ATOM 1122 C C . TYR A 1 148 ? -31.431 -6.296 67.510 1.00 67.50 148 TYR A C 1
ATOM 1124 O O . TYR A 1 148 ? -31.991 -6.794 68.486 1.00 67.50 148 TYR A O 1
ATOM 1132 N N . ASP A 1 149 ? -30.122 -6.030 67.512 1.00 72.69 149 ASP A N 1
ATOM 1133 C CA . ASP A 1 149 ? -29.243 -6.318 68.651 1.00 72.69 149 ASP A CA 1
ATOM 1134 C C . ASP A 1 149 ? -29.627 -5.501 69.899 1.00 72.69 149 ASP A C 1
ATOM 1136 O O . ASP A 1 149 ? -29.635 -6.025 71.016 1.00 72.69 149 ASP A O 1
ATOM 1140 N N . GLN A 1 150 ? -30.018 -4.231 69.728 1.00 66.31 150 GLN A N 1
ATOM 1141 C CA . GLN A 1 150 ? -30.554 -3.404 70.818 1.00 66.31 150 GLN A CA 1
ATOM 1142 C C . GLN A 1 150 ? -31.852 -3.981 71.393 1.00 66.31 150 GLN A C 1
ATOM 1144 O O . GLN A 1 150 ? -31.990 -4.062 72.615 1.00 66.31 150 GLN A O 1
ATOM 1149 N N . TYR A 1 151 ? -32.784 -4.402 70.532 1.00 65.50 151 TYR A N 1
ATOM 1150 C CA . TYR A 1 151 ? -34.016 -5.072 70.944 1.00 65.50 151 TYR A CA 1
ATOM 1151 C C . TYR A 1 151 ? -33.719 -6.359 71.730 1.00 65.50 151 TYR A C 1
ATOM 1153 O O . TYR A 1 151 ? -34.206 -6.503 72.851 1.00 65.50 151 TYR A O 1
ATOM 1161 N N . ASN A 1 152 ? -32.853 -7.236 71.211 1.00 67.69 152 ASN A N 1
ATOM 1162 C CA . ASN A 1 152 ? -32.459 -8.476 71.888 1.00 67.69 152 ASN A CA 1
ATOM 1163 C C . ASN A 1 152 ? -31.796 -8.208 73.249 1.00 67.69 152 ASN A C 1
ATOM 1165 O O . ASN A 1 152 ? -32.147 -8.847 74.237 1.00 67.69 152 ASN A O 1
ATOM 1169 N N . SER A 1 153 ? -30.901 -7.220 73.344 1.00 68.88 153 SER A N 1
ATOM 1170 C CA . SER A 1 153 ? -30.235 -6.864 74.607 1.00 68.88 153 SER A CA 1
ATOM 1171 C C . SER A 1 153 ? -31.201 -6.304 75.662 1.00 68.88 153 SER A C 1
ATOM 1173 O O . SER A 1 153 ? -31.053 -6.578 76.856 1.00 68.88 153 SER A O 1
ATOM 1175 N N . LEU A 1 154 ? -32.202 -5.517 75.251 1.00 60.91 154 LEU A N 1
ATOM 1176 C CA . LEU A 1 154 ? -33.263 -5.041 76.146 1.00 60.91 154 LEU A CA 1
ATOM 1177 C C . LEU A 1 154 ? -34.176 -6.192 76.586 1.00 60.91 154 LEU A C 1
ATOM 1179 O O . LEU A 1 154 ? -34.494 -6.303 77.770 1.00 60.91 154 LEU A O 1
ATOM 1183 N N . TYR A 1 155 ? -34.520 -7.081 75.656 1.00 63.50 155 TYR A N 1
ATOM 1184 C CA . TYR A 1 155 ? -35.312 -8.278 75.911 1.00 63.50 155 TYR A CA 1
ATOM 1185 C C . TYR A 1 155 ? -34.626 -9.232 76.914 1.00 63.50 155 TYR A C 1
ATOM 1187 O O . TYR A 1 155 ? -35.246 -9.716 77.863 1.00 63.50 155 TYR A O 1
ATOM 1195 N N . GLU A 1 156 ? -33.319 -9.467 76.775 1.00 66.75 156 GLU A N 1
ATOM 1196 C CA . GLU A 1 156 ? -32.539 -10.277 77.721 1.00 66.75 156 GLU A CA 1
ATOM 1197 C C . GLU A 1 156 ? -32.494 -9.659 79.127 1.00 66.75 156 GLU A C 1
ATOM 1199 O O . GLU A 1 156 ? -32.609 -10.380 80.122 1.00 66.75 156 GLU A O 1
ATOM 1204 N N . LYS A 1 157 ? -32.398 -8.326 79.232 1.00 61.44 157 LYS A N 1
ATOM 1205 C CA . LYS A 1 157 ? -32.476 -7.615 80.521 1.00 61.44 157 LYS A CA 1
ATOM 1206 C C . LYS A 1 157 ? -33.851 -7.751 81.168 1.00 61.44 157 LYS A C 1
ATOM 1208 O O . LYS A 1 157 ? -33.919 -7.994 82.371 1.00 61.44 157 LYS A O 1
ATOM 1213 N N . GLU A 1 158 ? -34.931 -7.651 80.394 1.00 58.19 158 GLU A N 1
ATOM 1214 C CA . GLU A 1 158 ? -36.296 -7.897 80.877 1.00 58.19 158 GLU A CA 1
ATOM 1215 C C . GLU A 1 158 ? -36.417 -9.313 81.472 1.00 58.19 158 GLU A C 1
ATOM 1217 O O . GLU A 1 158 ? -36.895 -9.491 82.594 1.00 58.19 158 GLU A O 1
ATOM 1222 N N . MET A 1 159 ? -35.902 -10.321 80.760 1.00 60.56 159 MET A N 1
ATOM 1223 C CA . MET A 1 159 ? -35.887 -11.714 81.216 1.00 60.56 159 MET A CA 1
ATOM 1224 C C . MET A 1 159 ? -35.045 -11.926 82.483 1.00 60.56 159 MET A C 1
ATOM 1226 O O . MET A 1 159 ? -35.465 -12.661 83.379 1.00 60.56 159 MET A O 1
ATOM 1230 N N . ALA A 1 160 ? -33.892 -11.262 82.599 1.00 60.34 160 ALA A N 1
ATOM 1231 C CA . ALA A 1 160 ? -33.055 -11.318 83.797 1.00 60.34 160 ALA A CA 1
ATOM 1232 C C . ALA A 1 160 ? -33.740 -10.679 85.022 1.00 60.34 160 ALA A C 1
ATOM 1234 O O . ALA A 1 160 ? -33.676 -11.235 86.119 1.00 60.34 160 ALA A O 1
ATOM 1235 N N . ILE A 1 161 ? -34.452 -9.560 84.841 1.00 54.62 161 ILE A N 1
ATOM 1236 C CA . ILE A 1 161 ? -35.221 -8.903 85.911 1.00 54.62 161 ILE A CA 1
ATOM 1237 C C . ILE A 1 161 ? -36.401 -9.789 86.352 1.00 54.62 161 ILE A C 1
ATOM 1239 O O . ILE A 1 161 ? -36.594 -9.984 87.554 1.00 54.62 161 ILE A O 1
ATOM 1243 N N . LYS A 1 162 ? -37.135 -10.407 85.408 1.00 55.44 162 LYS A N 1
ATOM 1244 C CA . LYS A 1 162 ? -38.192 -11.398 85.716 1.00 55.44 162 LYS A CA 1
ATOM 1245 C C . LYS A 1 162 ? -37.660 -12.559 86.565 1.00 55.44 162 LYS A C 1
ATOM 1247 O O . LYS A 1 162 ? -38.327 -12.981 87.509 1.00 55.44 162 LYS A O 1
ATOM 1252 N N . ALA A 1 163 ? -36.455 -13.050 86.267 1.00 56.69 163 ALA A N 1
ATOM 1253 C CA . ALA A 1 163 ? -35.828 -14.140 87.014 1.00 56.69 163 ALA A CA 1
ATOM 1254 C C . ALA A 1 163 ? -35.431 -13.751 88.454 1.00 56.69 163 ALA A C 1
ATOM 1256 O O . ALA A 1 163 ? -35.519 -14.585 89.353 1.00 56.69 163 ALA A O 1
ATOM 1257 N N . GLN A 1 164 ? -35.035 -12.496 88.700 1.00 52.72 164 GLN A N 1
ATOM 1258 C CA . GLN A 1 164 ? -34.591 -12.033 90.024 1.00 52.72 164 GLN A CA 1
ATOM 1259 C C . GLN A 1 164 ? -35.729 -11.818 91.042 1.00 52.72 164 GLN A C 1
ATOM 1261 O O . GLN A 1 164 ? -35.456 -11.787 92.240 1.00 52.72 164 GLN A O 1
ATOM 1266 N N . GLN A 1 165 ? -36.989 -11.681 90.606 1.00 50.97 165 GLN A N 1
ATOM 1267 C CA . GLN A 1 165 ? -38.125 -11.331 91.484 1.00 50.97 165 GLN A CA 1
ATOM 1268 C C . GLN A 1 165 ? -39.091 -12.489 91.815 1.00 50.97 165 GLN A C 1
ATOM 1270 O O . GLN A 1 165 ? -40.124 -12.270 92.444 1.00 50.97 165 GLN A O 1
ATOM 1275 N N . GLY A 1 166 ? -38.775 -13.732 91.437 1.00 49.03 166 GLY A N 1
ATOM 1276 C CA . GLY A 1 166 ? -39.464 -14.923 91.965 1.00 49.03 166 GLY A CA 1
ATOM 1277 C C . GLY A 1 166 ? -40.911 -15.171 91.497 1.00 49.03 166 GLY A C 1
ATOM 1278 O O . GLY A 1 166 ? -41.569 -16.065 92.029 1.00 49.03 166 GLY A O 1
ATOM 1279 N N . GLN A 1 167 ? -41.425 -14.459 90.487 1.00 49.03 167 GLN A N 1
ATOM 1280 C CA . GLN A 1 167 ? -42.760 -14.710 89.912 1.00 49.03 167 GLN A CA 1
ATOM 1281 C C . GLN A 1 167 ? -42.744 -15.831 88.849 1.00 49.03 167 GLN A C 1
ATOM 1283 O O . GLN A 1 167 ? -42.925 -15.614 87.650 1.00 49.03 167 GLN A O 1
ATOM 1288 N N . VAL A 1 168 ? -42.537 -17.070 89.305 1.00 46.03 168 VAL A N 1
ATOM 1289 C CA . VAL A 1 168 ? -42.261 -18.248 88.452 1.00 46.03 168 VAL A CA 1
ATOM 1290 C C . VAL A 1 168 ? -43.428 -18.655 87.523 1.00 46.03 168 VAL A C 1
ATOM 1292 O O . VAL A 1 168 ? -43.193 -19.228 86.456 1.00 46.03 168 VAL A O 1
ATOM 1295 N N . GLN A 1 169 ? -44.688 -18.348 87.862 1.00 43.97 169 GLN A N 1
ATOM 1296 C CA . GLN A 1 169 ? -45.844 -18.799 87.062 1.00 43.97 169 GLN A CA 1
ATOM 1297 C C . GLN A 1 169 ? -46.130 -17.963 85.801 1.00 43.97 169 GLN A C 1
ATOM 1299 O O . GLN A 1 169 ? -46.446 -18.541 84.765 1.00 43.97 169 GLN A O 1
ATOM 1304 N N . GLN A 1 170 ? -45.976 -16.635 85.829 1.00 44.59 170 GLN A N 1
ATOM 1305 C CA . GLN A 1 170 ? -46.142 -15.821 84.611 1.00 44.59 170 GLN A CA 1
ATOM 1306 C C . GLN A 1 170 ? -44.899 -15.885 83.709 1.00 44.59 170 GLN A C 1
ATOM 1308 O O . GLN A 1 170 ? -45.021 -15.929 82.484 1.00 44.59 170 GLN A O 1
ATOM 1313 N N . GLY A 1 171 ? -43.699 -15.983 84.298 1.00 45.94 171 GLY A N 1
ATOM 1314 C CA . GLY A 1 171 ? -42.449 -16.119 83.544 1.00 45.94 171 GLY A CA 1
ATOM 1315 C C . GLY A 1 171 ? -42.372 -17.389 82.686 1.00 45.94 171 GLY A C 1
ATOM 1316 O O . GLY A 1 171 ? -41.823 -17.344 81.589 1.00 45.94 171 GLY A O 1
ATOM 1317 N N . SER A 1 172 ? -42.964 -18.501 83.135 1.00 48.94 172 SER A N 1
ATOM 1318 C CA . SER A 1 172 ? -42.962 -19.776 82.398 1.00 48.94 172 SER A CA 1
ATOM 1319 C C . SER A 1 172 ? -43.933 -19.792 81.209 1.00 48.94 172 SER A C 1
ATOM 1321 O O . SER A 1 172 ? -43.566 -20.282 80.139 1.00 48.94 172 SER A O 1
ATOM 1323 N N . GLN A 1 173 ? -45.123 -19.187 81.330 1.00 48.16 173 GLN A N 1
ATOM 1324 C CA . GLN A 1 173 ? -46.006 -18.965 80.174 1.00 48.16 173 GLN A CA 1
ATOM 1325 C C . GLN A 1 173 ? -45.356 -18.023 79.149 1.00 48.16 173 GLN A C 1
ATOM 1327 O O . GLN A 1 173 ? -45.330 -18.338 77.960 1.00 48.16 173 GLN A O 1
ATOM 1332 N N . TYR A 1 174 ? -44.746 -16.925 79.609 1.00 45.38 174 TYR A N 1
ATOM 1333 C CA . TYR A 1 174 ? -44.015 -15.984 78.753 1.00 45.38 174 TYR A CA 1
ATOM 1334 C C . TYR A 1 174 ? -42.825 -16.652 78.034 1.00 45.38 174 TYR A C 1
ATOM 1336 O O . TYR A 1 174 ? -42.659 -16.478 76.829 1.00 45.38 174 TYR A O 1
ATOM 1344 N N . GLN A 1 175 ? -42.040 -17.492 78.724 1.00 49.75 175 GLN A N 1
ATOM 1345 C CA . GLN A 1 175 ? -40.976 -18.293 78.097 1.00 49.75 175 GLN A CA 1
ATOM 1346 C C . GLN A 1 175 ? -41.507 -19.270 77.043 1.00 49.75 175 GLN A C 1
ATOM 1348 O O . GLN A 1 175 ? -40.871 -19.435 76.003 1.00 49.75 175 GLN A O 1
ATOM 1353 N N . SER A 1 176 ? -42.653 -19.912 77.286 1.00 53.22 176 SER A N 1
ATOM 1354 C CA . SER A 1 176 ? -43.251 -20.844 76.324 1.00 53.22 176 SER A CA 1
ATOM 1355 C C . SER A 1 176 ? -43.718 -20.122 75.055 1.00 53.22 176 SER A C 1
ATOM 1357 O O . SER A 1 176 ? -43.366 -20.542 73.952 1.00 53.22 176 SER A O 1
ATOM 1359 N N . LEU A 1 177 ? -44.414 -18.988 75.205 1.00 46.84 177 LEU A N 1
ATOM 1360 C CA . LEU A 1 177 ? -44.841 -18.131 74.091 1.00 46.84 177 LEU A CA 1
ATOM 1361 C C . LEU A 1 177 ? -43.642 -17.575 73.305 1.00 46.84 177 LEU A C 1
ATOM 1363 O O . LEU A 1 177 ? -43.651 -17.597 72.075 1.00 46.84 177 LEU A O 1
ATOM 1367 N N . LEU A 1 178 ? -42.567 -17.164 73.987 1.00 46.28 178 LEU A N 1
ATOM 1368 C CA . LEU A 1 178 ? -41.332 -16.740 73.325 1.00 46.28 178 LEU A CA 1
ATOM 1369 C C . LEU A 1 178 ? -40.681 -17.879 72.528 1.00 46.28 178 LEU A C 1
ATOM 1371 O O . LEU A 1 178 ? -40.219 -17.667 71.409 1.00 46.28 178 LEU A O 1
ATOM 1375 N N . GLN A 1 179 ? -40.616 -19.089 73.087 1.00 52.62 179 GLN A N 1
ATOM 1376 C CA . GLN A 1 179 ? -40.001 -20.226 72.401 1.00 52.62 179 GLN A CA 1
ATOM 1377 C C . GLN A 1 179 ? -40.814 -20.643 71.159 1.00 52.62 179 GLN A C 1
ATOM 1379 O O . GLN A 1 179 ? -40.234 -21.035 70.143 1.00 52.62 179 GLN A O 1
ATOM 1384 N N . GLN A 1 180 ? -42.141 -20.483 71.202 1.00 50.16 180 GLN A N 1
ATOM 1385 C CA . GLN A 1 180 ? -43.022 -20.618 70.035 1.00 50.16 180 GLN A CA 1
ATOM 1386 C C . GLN A 1 180 ? -42.758 -19.511 68.999 1.00 50.16 180 GLN A C 1
ATOM 1388 O O . GLN A 1 180 ? -42.564 -19.809 67.825 1.00 50.16 180 GLN A O 1
ATOM 1393 N N . ALA A 1 181 ? -42.623 -18.249 69.418 1.00 44.06 181 ALA A N 1
ATOM 1394 C CA . ALA A 1 181 ? -42.264 -17.154 68.513 1.00 44.06 181 ALA A CA 1
ATOM 1395 C C . ALA A 1 181 ? -40.892 -17.368 67.835 1.00 44.06 181 ALA A C 1
ATOM 1397 O O . ALA A 1 181 ? -40.749 -17.147 66.634 1.00 44.06 181 ALA A O 1
ATOM 1398 N N . LYS A 1 182 ? -39.891 -17.878 68.569 1.00 45.94 182 LYS A N 1
ATOM 1399 C CA . LYS A 1 182 ? -38.557 -18.207 68.028 1.00 45.94 182 LYS A CA 1
ATOM 1400 C C . LYS A 1 182 ? -38.569 -19.358 67.017 1.00 45.94 182 LYS A C 1
ATOM 1402 O O . LYS A 1 182 ? -37.747 -19.364 66.106 1.00 45.94 182 LYS A O 1
ATOM 1407 N N . THR A 1 183 ? -39.477 -20.323 67.159 1.00 50.84 183 THR A N 1
ATOM 1408 C CA . THR A 1 183 ? -39.598 -21.455 66.219 1.00 50.84 183 THR A CA 1
ATOM 1409 C C . THR A 1 183 ? -40.401 -21.117 64.961 1.00 50.84 183 THR A C 1
ATOM 1411 O O . THR A 1 183 ? -40.255 -21.817 63.962 1.00 50.84 183 THR A O 1
ATOM 1414 N N . LEU A 1 184 ? -41.175 -20.025 64.966 1.00 41.91 184 LEU A N 1
ATOM 1415 C CA . LEU A 1 184 ? -41.898 -19.524 63.790 1.00 41.91 184 LEU A CA 1
ATOM 1416 C C . LEU A 1 184 ? -41.007 -18.752 62.796 1.00 41.91 184 LEU A C 1
ATOM 1418 O O . LEU A 1 184 ? -41.328 -18.735 61.613 1.00 41.91 184 LEU A O 1
ATOM 1422 N N . CYS A 1 185 ? -39.867 -18.194 63.232 1.00 40.44 185 CYS A N 1
ATOM 1423 C CA . CYS A 1 185 ? -38.923 -17.450 62.375 1.00 40.44 185 CYS A CA 1
ATOM 1424 C C . CYS A 1 185 ? -37.494 -18.058 62.336 1.00 40.44 185 CYS A C 1
ATOM 1426 O O . CYS A 1 185 ? -36.526 -17.370 62.667 1.00 40.44 185 CYS A O 1
ATOM 1428 N N . PRO A 1 186 ? -37.298 -19.330 61.931 1.00 40.12 186 PRO A N 1
ATOM 1429 C CA . PRO A 1 186 ? -36.018 -20.034 62.100 1.00 40.12 186 PRO A CA 1
ATOM 1430 C C . PRO A 1 186 ? -34.925 -19.695 61.060 1.00 40.12 186 PRO A C 1
ATOM 1432 O O . PRO A 1 186 ? -33.791 -20.144 61.201 1.00 40.12 186 PRO A O 1
ATOM 1435 N N . GLY A 1 187 ? -35.246 -18.967 59.983 1.00 43.06 187 GLY A N 1
ATOM 1436 C CA . GLY A 1 187 ? -34.468 -18.994 58.730 1.00 43.06 187 GLY A CA 1
ATOM 1437 C C . GLY A 1 187 ? -33.392 -17.921 58.500 1.00 43.06 187 GLY A C 1
ATOM 1438 O O . GLY A 1 187 ? -32.790 -17.914 57.428 1.00 43.06 187 GLY A O 1
ATOM 1439 N N . TYR A 1 188 ? -33.140 -16.993 59.430 1.00 39.22 188 TYR A N 1
ATOM 1440 C CA . TYR A 1 188 ? -32.383 -15.765 59.105 1.00 39.22 188 TYR A CA 1
ATOM 1441 C C . TYR A 1 188 ? -30.866 -15.947 58.869 1.00 39.22 188 TYR A C 1
ATOM 1443 O O . TYR A 1 188 ? -30.225 -15.060 58.302 1.00 39.22 188 TYR A O 1
ATOM 1451 N N . TYR A 1 189 ? -30.276 -17.091 59.243 1.00 41.09 189 TYR A N 1
ATOM 1452 C CA . TYR A 1 189 ? -28.829 -17.330 59.134 1.00 41.09 189 TYR A CA 1
ATOM 1453 C C . TYR A 1 189 ? -28.481 -18.746 58.651 1.00 41.09 189 TYR A C 1
ATOM 1455 O O . TYR A 1 189 ? -28.433 -19.679 59.444 1.00 41.09 189 TYR A O 1
ATOM 1463 N N . THR A 1 190 ? -28.202 -18.887 57.348 1.00 40.06 190 THR A N 1
ATOM 1464 C CA . THR A 1 190 ? -27.156 -19.719 56.682 1.00 40.06 190 THR A CA 1
ATOM 1465 C C . THR A 1 190 ? -27.462 -19.836 55.171 1.00 40.06 190 THR A C 1
ATOM 1467 O O . THR A 1 190 ? -28.560 -19.500 54.731 1.00 40.06 190 THR A O 1
ATOM 1470 N N . GLY A 1 191 ? -26.483 -20.197 54.330 1.00 35.34 191 GLY A N 1
ATOM 1471 C CA . GLY A 1 191 ? -26.682 -20.482 52.891 1.00 35.34 191 GLY A CA 1
ATOM 1472 C C . GLY A 1 191 ? -26.165 -19.423 51.899 1.00 35.34 191 GLY A C 1
ATOM 1473 O O . GLY A 1 191 ? -26.214 -18.216 52.162 1.00 35.34 191 GLY A O 1
ATOM 1474 N N . THR A 1 192 ? -25.667 -19.897 50.753 1.00 43.31 192 THR A N 1
ATOM 1475 C CA . THR A 1 192 ? -25.005 -19.139 49.673 1.00 43.31 192 THR A CA 1
ATOM 1476 C C . THR A 1 192 ? -25.964 -18.354 48.764 1.00 43.31 192 THR A C 1
ATOM 1478 O O . THR A 1 192 ? -27.173 -18.567 48.758 1.00 43.31 192 THR A O 1
ATOM 1481 N N . TYR A 1 193 ? -25.427 -17.370 48.032 1.00 37.38 193 TYR A N 1
ATOM 1482 C CA . TYR A 1 193 ? -26.201 -16.223 47.523 1.00 37.38 193 TYR A CA 1
ATOM 1483 C C . TYR A 1 193 ? -27.109 -16.502 46.307 1.00 37.38 193 TYR A C 1
ATOM 1485 O O . TYR A 1 193 ? -28.082 -15.779 46.110 1.00 37.38 193 TYR A O 1
ATOM 1493 N N . SER A 1 194 ? -26.808 -17.512 45.483 1.00 32.28 194 SER A N 1
ATOM 1494 C CA . SER A 1 194 ? -27.517 -17.775 44.217 1.00 32.28 194 SER A CA 1
ATOM 1495 C C . SER A 1 194 ? -28.857 -18.493 44.395 1.00 32.28 194 SER A C 1
ATOM 1497 O O . SER A 1 194 ? -29.826 -18.146 43.729 1.00 32.28 194 SER A O 1
ATOM 1499 N N . GLU A 1 195 ? -28.941 -19.451 45.318 1.00 37.88 195 GLU A N 1
ATOM 1500 C CA . GLU A 1 195 ? -30.159 -20.244 45.568 1.00 37.88 195 GLU A CA 1
ATOM 1501 C C . GLU A 1 195 ? -31.225 -19.441 46.339 1.00 37.88 195 GLU A C 1
ATOM 1503 O O . GLU A 1 195 ? -32.422 -19.706 46.239 1.00 37.88 195 GLU A O 1
ATOM 1508 N N . LYS A 1 196 ? -30.803 -18.391 47.058 1.00 3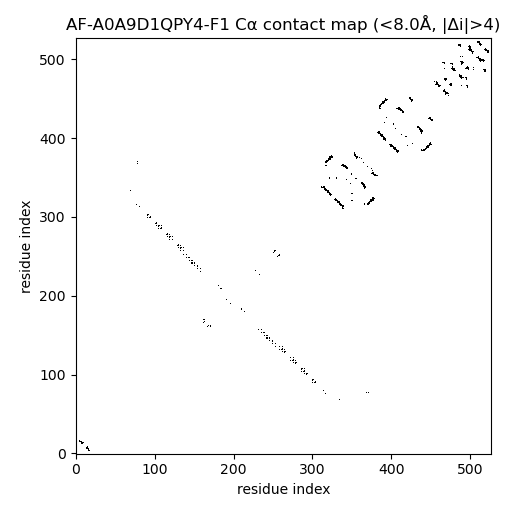9.03 196 LYS A N 1
ATOM 1509 C CA . LYS A 1 196 ? -31.678 -17.516 47.855 1.00 39.03 196 LYS A CA 1
ATOM 1510 C C . LYS A 1 196 ? -32.632 -16.643 47.042 1.00 39.03 196 LYS A C 1
ATOM 1512 O O . LYS A 1 196 ? -33.627 -16.185 47.589 1.00 39.03 196 LYS A O 1
ATOM 1517 N N . LEU A 1 197 ? -32.352 -16.375 45.766 1.00 39.75 197 LEU A N 1
ATOM 1518 C CA . LEU A 1 197 ? -33.225 -15.519 44.953 1.00 39.75 197 LEU A CA 1
ATOM 1519 C C . LEU A 1 197 ? -34.517 -16.224 44.522 1.00 39.75 197 LEU A C 1
ATOM 1521 O O . LEU A 1 197 ? -35.529 -15.552 44.380 1.00 39.75 197 LEU A O 1
ATOM 1525 N N . GLN A 1 198 ? -34.501 -17.552 44.371 1.00 36.03 198 GLN A N 1
ATOM 1526 C CA . GLN A 1 198 ? -35.697 -18.333 44.041 1.00 36.03 198 GLN A CA 1
ATOM 1527 C C . GLN A 1 198 ? -36.528 -18.696 45.280 1.00 36.03 198 GLN A C 1
ATOM 1529 O O . GLN A 1 198 ? -37.750 -18.714 45.197 1.00 36.03 198 GLN A O 1
ATOM 1534 N N . SER A 1 199 ? -35.903 -18.906 46.445 1.00 37.44 199 SER A N 1
ATOM 1535 C CA . SER A 1 199 ? -36.639 -19.210 47.683 1.00 37.44 199 SER A CA 1
ATOM 1536 C C . SER A 1 199 ? -37.283 -17.992 48.358 1.00 37.44 199 SER A C 1
ATOM 1538 O O . SER A 1 199 ? -38.174 -18.163 49.187 1.00 37.44 199 SER A O 1
ATOM 1540 N N . VAL A 1 200 ? -36.876 -16.762 48.018 1.00 39.12 200 VAL A N 1
ATOM 1541 C CA . VAL A 1 200 ? -37.463 -15.536 48.591 1.00 39.12 200 VAL A CA 1
ATOM 1542 C C . VAL A 1 200 ? -38.905 -15.300 48.125 1.00 39.12 200 VAL A C 1
ATOM 1544 O O . VAL A 1 200 ? -39.722 -14.900 48.950 1.00 39.12 200 VAL A O 1
ATOM 1547 N N . ASP A 1 201 ? -39.257 -15.616 46.876 1.00 40.19 201 ASP A N 1
ATOM 1548 C CA . ASP A 1 201 ? -40.643 -15.498 46.384 1.00 40.19 201 ASP A CA 1
ATOM 1549 C C . ASP A 1 201 ? -41.580 -16.539 47.044 1.00 40.19 201 ASP A C 1
ATOM 1551 O O . ASP A 1 201 ? -42.753 -16.259 47.309 1.00 40.19 201 ASP A O 1
ATOM 1555 N N . ASP A 1 202 ? -41.059 -17.721 47.399 1.00 40.28 202 ASP A N 1
ATOM 1556 C CA . ASP A 1 202 ? -41.797 -18.743 48.161 1.00 40.28 202 ASP A CA 1
ATOM 1557 C C . ASP A 1 202 ? -41.889 -18.409 49.666 1.00 40.28 202 ASP A C 1
ATOM 1559 O O . ASP A 1 202 ? -42.901 -18.692 50.318 1.00 40.28 202 ASP A O 1
ATOM 1563 N N . LEU A 1 203 ? -40.871 -17.744 50.227 1.00 42.06 203 LEU A N 1
ATOM 1564 C CA . LEU A 1 203 ? -40.910 -17.176 51.582 1.00 42.06 203 LEU A CA 1
ATOM 1565 C C . LEU A 1 203 ? -41.911 -16.014 51.686 1.00 42.06 203 LEU A C 1
ATOM 1567 O O . LEU A 1 203 ? -42.623 -15.922 52.685 1.00 42.06 203 LEU A O 1
ATOM 1571 N N . GLN A 1 204 ? -42.041 -15.172 50.654 1.00 45.91 204 GLN A N 1
ATOM 1572 C CA . GLN A 1 204 ? -42.986 -14.044 50.635 1.00 45.91 204 GLN A CA 1
ATOM 1573 C C . GLN A 1 204 ? -44.447 -14.469 50.859 1.00 45.91 204 GLN A C 1
ATOM 1575 O O . GLN A 1 204 ? -45.193 -13.751 51.524 1.00 45.91 204 GLN A O 1
ATOM 1580 N N . LYS A 1 205 ? -44.863 -15.644 50.365 1.00 45.09 205 LYS A N 1
ATOM 1581 C CA . LYS A 1 205 ? -46.225 -16.166 50.592 1.00 45.09 205 LYS A CA 1
ATOM 1582 C C . LYS A 1 205 ? -46.445 -16.726 52.000 1.00 45.09 205 LYS A C 1
ATOM 1584 O O . LYS A 1 205 ? -47.573 -16.688 52.485 1.00 45.09 205 LYS A O 1
ATOM 1589 N N . ASN A 1 206 ? -45.399 -17.229 52.658 1.00 43.09 206 ASN A N 1
ATOM 1590 C CA . ASN A 1 206 ? -45.500 -17.836 53.991 1.00 43.09 206 ASN A CA 1
ATOM 1591 C C . ASN A 1 206 ? -45.278 -16.826 55.133 1.00 43.09 206 ASN A C 1
ATOM 1593 O O . ASN A 1 206 ? -45.931 -16.927 56.175 1.00 43.09 206 ASN A O 1
ATOM 1597 N N . ASN A 1 207 ? -44.425 -15.816 54.929 1.00 47.62 207 ASN A N 1
ATOM 1598 C CA . ASN A 1 207 ? -44.072 -14.848 55.970 1.00 47.62 207 ASN A CA 1
ATOM 1599 C C . ASN A 1 207 ? -45.268 -14.016 56.456 1.00 47.62 207 ASN A C 1
ATOM 1601 O O . ASN A 1 207 ? -45.359 -13.762 57.651 1.00 47.62 207 ASN A O 1
ATOM 1605 N N . LEU A 1 208 ? -46.218 -13.627 55.593 1.00 46.59 208 LEU A N 1
ATOM 1606 C CA . LEU A 1 208 ? -47.364 -12.804 56.018 1.00 46.59 208 LEU A CA 1
ATOM 1607 C C . LEU A 1 208 ? -48.264 -13.525 57.044 1.00 46.59 208 LEU A C 1
ATOM 1609 O O . LEU A 1 208 ? -48.778 -12.903 57.972 1.00 46.59 208 LEU A O 1
ATOM 1613 N N . ALA A 1 209 ? -48.422 -14.847 56.921 1.00 48.31 209 ALA A N 1
ATOM 1614 C CA . ALA A 1 209 ? -49.187 -15.646 57.880 1.00 48.31 209 ALA A CA 1
ATOM 1615 C C . ALA A 1 209 ? -48.446 -15.801 59.222 1.00 48.31 209 ALA A C 1
ATOM 1617 O O . ALA A 1 209 ? -49.055 -15.654 60.284 1.00 48.31 209 ALA A O 1
ATOM 1618 N N . GLN A 1 210 ? -47.131 -16.037 59.177 1.00 46.12 210 GLN A N 1
ATOM 1619 C CA . GLN A 1 210 ? -46.276 -16.132 60.367 1.00 46.12 210 GLN A CA 1
ATOM 1620 C C . GLN A 1 210 ? -46.153 -14.783 61.099 1.00 46.12 210 GLN A C 1
ATOM 1622 O O . GLN A 1 210 ? -46.187 -14.738 62.326 1.00 46.12 210 GLN A O 1
ATOM 1627 N N . TYR A 1 211 ? -46.108 -13.675 60.357 1.00 44.78 211 TYR A N 1
ATOM 1628 C CA . TYR A 1 211 ? -46.084 -12.307 60.879 1.00 44.78 211 TYR A CA 1
ATOM 1629 C C . TYR A 1 211 ? -47.369 -11.953 61.638 1.00 44.78 211 TYR A C 1
ATOM 1631 O O . TYR A 1 211 ? -47.309 -11.457 62.761 1.00 44.78 211 TYR A O 1
ATOM 1639 N N . ASN A 1 212 ? -48.536 -12.288 61.079 1.00 51.97 212 ASN A N 1
ATOM 1640 C CA . ASN A 1 212 ? -49.822 -12.085 61.754 1.00 51.97 212 ASN A CA 1
ATOM 1641 C C . ASN A 1 212 ? -49.948 -12.948 63.029 1.00 51.97 212 ASN A C 1
ATOM 1643 O O . ASN A 1 212 ? -50.525 -12.507 64.025 1.00 51.97 212 ASN A O 1
ATOM 1647 N N . GLN A 1 213 ? -49.368 -14.156 63.039 1.00 51.59 213 GLN A N 1
ATOM 1648 C CA . GLN A 1 213 ? -49.223 -14.956 64.263 1.00 51.59 213 GLN A CA 1
ATOM 1649 C C . GLN A 1 213 ? -48.290 -14.289 65.284 1.00 51.59 213 GLN A C 1
ATOM 1651 O O . GLN A 1 213 ? -48.611 -14.270 66.473 1.00 51.59 213 GLN A O 1
ATOM 1656 N N . PHE A 1 214 ? -47.171 -13.711 64.841 1.00 46.81 214 PHE A N 1
ATOM 1657 C CA . PHE A 1 214 ? -46.233 -13.001 65.709 1.00 46.81 214 PHE A CA 1
ATOM 1658 C C . PHE A 1 214 ? -46.862 -11.753 66.348 1.00 46.81 214 PHE A C 1
ATOM 1660 O O . PHE A 1 214 ? -46.761 -11.599 67.562 1.00 46.81 214 PHE A O 1
ATOM 1667 N N . GLU A 1 215 ? -47.584 -10.912 65.596 1.00 49.78 215 GLU A N 1
ATOM 1668 C CA . GLU A 1 215 ? -48.317 -9.770 66.176 1.00 49.78 215 GLU A CA 1
ATOM 1669 C C . GLU A 1 215 ? -49.390 -10.220 67.183 1.00 49.78 215 GLU A C 1
ATOM 1671 O O . GLU A 1 215 ? -49.546 -9.608 68.242 1.00 49.78 215 GLU A O 1
ATOM 1676 N N . SER A 1 216 ? -50.093 -11.329 66.914 1.00 53.75 216 SER A N 1
ATOM 1677 C CA . SER A 1 216 ? -51.057 -11.904 67.863 1.00 53.75 216 SER A CA 1
ATOM 1678 C C . SE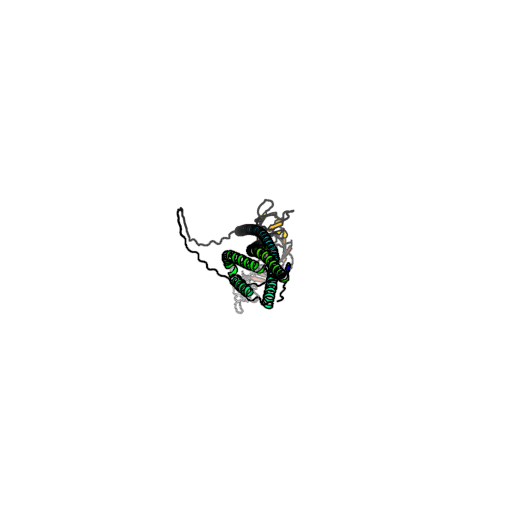R A 1 216 ? -50.387 -12.369 69.163 1.00 53.75 216 SER A C 1
ATOM 1680 O O . SER A 1 216 ? -50.925 -12.134 70.246 1.00 53.75 216 SER A O 1
ATOM 1682 N N . LEU A 1 217 ? -49.217 -13.010 69.075 1.00 49.47 217 LEU A N 1
ATOM 1683 C CA . LEU A 1 217 ? -48.428 -13.428 70.240 1.00 49.47 217 LEU A CA 1
ATOM 1684 C C . LEU A 1 217 ? -47.859 -12.218 70.998 1.00 49.47 217 LEU A C 1
ATOM 1686 O O . LEU A 1 217 ? -47.880 -12.200 72.227 1.00 49.47 217 LEU A O 1
ATOM 1690 N N . GLN A 1 218 ? -47.408 -11.184 70.282 1.00 49.31 218 GLN A N 1
ATOM 1691 C CA . GLN A 1 218 ? -46.922 -9.930 70.861 1.00 49.31 218 GLN A CA 1
ATOM 1692 C C . GLN A 1 218 ? -48.027 -9.221 71.652 1.00 49.31 218 GLN A C 1
ATOM 1694 O O . GLN A 1 218 ? -47.794 -8.821 72.790 1.00 49.31 218 GLN A O 1
ATOM 1699 N N . LYS A 1 219 ? -49.250 -9.161 71.112 1.00 57.19 219 LYS A N 1
ATOM 1700 C CA . LYS A 1 219 ? -50.415 -8.607 71.812 1.00 57.19 219 LYS A CA 1
ATOM 1701 C C . LYS A 1 219 ? -50.762 -9.391 73.085 1.00 57.19 219 LYS A C 1
ATOM 1703 O O . LYS A 1 219 ? -50.921 -8.785 74.139 1.00 57.19 219 LYS A O 1
ATOM 1708 N N . GLN A 1 220 ? -50.809 -10.725 73.013 1.00 54.03 220 GLN A N 1
ATOM 1709 C CA . GLN A 1 220 ? -51.041 -11.580 74.190 1.00 54.03 220 GLN A CA 1
ATOM 1710 C C . GLN A 1 220 ? -49.962 -11.390 75.268 1.00 54.03 220 GLN A C 1
ATOM 1712 O O . GLN A 1 220 ? -50.266 -11.395 76.460 1.00 54.03 220 GLN A O 1
ATOM 1717 N N . MET A 1 221 ? -48.708 -11.181 74.855 1.00 50.94 221 MET A N 1
ATOM 1718 C CA . MET A 1 221 ? -47.619 -10.823 75.760 1.00 50.94 221 MET A CA 1
ATOM 1719 C C . MET A 1 221 ? -47.818 -9.435 76.387 1.00 50.94 221 MET A C 1
ATOM 1721 O O . MET A 1 221 ? -47.608 -9.307 77.586 1.00 50.94 221 MET A O 1
ATOM 1725 N N . THR A 1 222 ? -48.272 -8.419 75.644 1.00 51.62 222 THR A N 1
ATOM 1726 C CA . THR A 1 222 ? -48.589 -7.089 76.203 1.00 51.62 222 THR A CA 1
ATOM 1727 C C . THR A 1 222 ? -49.730 -7.139 77.225 1.00 51.62 222 THR A C 1
ATOM 1729 O O . THR A 1 222 ? -49.591 -6.573 78.309 1.00 51.62 222 THR A O 1
ATOM 1732 N N . ASP A 1 223 ? -50.814 -7.863 76.932 1.00 59.69 223 ASP A N 1
ATOM 1733 C CA . ASP A 1 223 ? -51.971 -7.996 77.832 1.00 59.69 223 ASP A CA 1
ATOM 1734 C C . ASP A 1 223 ? -51.587 -8.665 79.177 1.00 59.69 223 ASP A C 1
ATOM 1736 O O . ASP A 1 223 ? -52.118 -8.314 80.232 1.00 59.69 223 ASP A O 1
ATOM 1740 N N . LEU A 1 224 ? -50.601 -9.574 79.167 1.00 52.84 224 LEU A N 1
ATOM 1741 C CA . LEU A 1 224 ? -50.030 -10.216 80.363 1.00 52.84 224 LEU A CA 1
ATOM 1742 C C . LEU A 1 224 ? -49.177 -9.282 81.246 1.00 52.84 224 LEU A C 1
ATOM 1744 O O . LEU A 1 224 ? -48.936 -9.610 82.408 1.00 52.84 224 LEU A O 1
ATOM 1748 N N . LEU A 1 225 ? -48.702 -8.145 80.726 1.00 50.88 225 LEU A N 1
ATOM 1749 C CA . LEU A 1 225 ? -47.734 -7.265 81.403 1.00 50.88 225 LEU A CA 1
ATOM 1750 C C . LEU A 1 225 ? -48.380 -6.076 82.144 1.00 50.88 225 LEU A C 1
ATOM 1752 O O . LEU A 1 225 ? -47.699 -5.393 82.909 1.00 50.88 225 LEU A O 1
ATOM 1756 N N . GLY A 1 226 ? -49.689 -5.849 81.982 1.00 51.03 226 GLY A N 1
ATOM 1757 C CA . GLY A 1 226 ? -50.414 -4.662 82.472 1.00 51.03 226 GLY A CA 1
ATOM 1758 C C . GLY A 1 226 ? -50.528 -4.463 83.996 1.00 51.03 226 GLY A C 1
ATOM 1759 O O . GLY A 1 226 ? -51.240 -3.561 84.422 1.00 51.03 226 GLY A O 1
ATOM 1760 N N . ASN A 1 227 ? -49.860 -5.279 84.820 1.00 53.12 227 ASN A N 1
ATOM 1761 C CA . ASN A 1 227 ? -49.901 -5.229 86.292 1.00 53.12 227 ASN A CA 1
ATOM 1762 C C . ASN A 1 227 ? -48.504 -5.124 86.950 1.00 53.12 227 ASN A C 1
ATOM 1764 O O . ASN A 1 227 ? -48.347 -5.424 88.134 1.00 53.12 227 ASN A O 1
ATOM 1768 N N . LEU A 1 228 ? -47.470 -4.732 86.197 1.00 50.28 228 LEU A N 1
ATOM 1769 C CA . LEU A 1 228 ? -46.085 -4.688 86.683 1.00 50.28 228 LEU A CA 1
ATOM 1770 C C . LEU A 1 228 ? -45.668 -3.303 87.240 1.00 50.28 228 LEU A C 1
ATOM 1772 O O . LEU A 1 228 ? -46.250 -2.285 86.864 1.00 50.28 228 LEU A O 1
ATOM 1776 N N . PRO A 1 229 ? -44.644 -3.227 88.122 1.00 51.47 229 PRO A N 1
ATOM 1777 C CA . PRO A 1 229 ? -44.165 -1.962 88.696 1.00 51.47 229 PRO A CA 1
ATOM 1778 C C . PRO A 1 229 ? -43.674 -0.944 87.652 1.00 51.47 229 PRO A C 1
ATOM 1780 O O . PRO A 1 229 ? -43.230 -1.307 86.568 1.00 51.47 229 PRO A O 1
ATOM 1783 N N . THR A 1 230 ? -43.637 0.345 88.003 1.00 48.44 230 THR A N 1
ATOM 1784 C CA . THR A 1 230 ? -43.334 1.455 87.070 1.00 48.44 230 THR A CA 1
ATOM 1785 C C . THR A 1 230 ? -41.994 1.328 86.327 1.00 48.44 230 THR A C 1
ATOM 1787 O O . THR A 1 230 ? -41.878 1.760 85.183 1.00 48.44 230 THR A O 1
ATOM 1790 N N . GLN A 1 231 ? -40.982 0.712 86.950 1.00 49.59 231 GLN A N 1
ATOM 1791 C CA . GLN A 1 231 ? -39.671 0.455 86.328 1.00 49.59 231 GLN A CA 1
ATOM 1792 C C . GLN A 1 231 ? -39.727 -0.644 85.248 1.00 49.59 231 GLN A C 1
ATOM 1794 O O . GLN A 1 231 ? -38.910 -0.654 84.331 1.00 49.59 231 GLN A O 1
ATOM 1799 N N . PHE A 1 232 ? -40.705 -1.550 85.335 1.00 50.38 232 PHE A N 1
ATOM 1800 C CA . PHE A 1 232 ? -40.943 -2.616 84.363 1.00 50.38 232 PHE A CA 1
ATOM 1801 C C . PHE A 1 232 ? -41.563 -2.069 83.074 1.00 50.38 232 PHE A C 1
ATOM 1803 O O . PHE A 1 232 ? -41.083 -2.403 81.993 1.00 50.38 232 PHE A O 1
ATOM 1810 N N . SER A 1 233 ? -42.567 -1.183 83.193 1.00 52.62 233 SER A N 1
ATOM 1811 C CA . SER A 1 233 ? -43.176 -0.482 82.047 1.00 52.62 233 SER A CA 1
ATOM 1812 C C . SER A 1 233 ? -42.095 0.163 81.189 1.00 52.62 233 SER A C 1
ATOM 1814 O O . SER A 1 233 ? -41.969 -0.162 80.019 1.00 52.62 233 SER A O 1
ATOM 1816 N N . GLN A 1 234 ? -41.213 0.962 81.800 1.00 57.69 234 GLN A N 1
ATOM 1817 C CA . GLN A 1 234 ? -40.164 1.698 81.086 1.00 57.69 234 GLN A CA 1
ATOM 1818 C C . GLN A 1 234 ? -39.216 0.798 80.272 1.00 57.69 234 GLN A C 1
ATOM 1820 O O . GLN A 1 234 ? -38.773 1.197 79.195 1.00 57.69 234 GLN A O 1
ATOM 1825 N N . ALA A 1 235 ? -38.912 -0.413 80.753 1.00 52.66 235 ALA A N 1
ATOM 1826 C CA . ALA A 1 235 ? -38.086 -1.374 80.021 1.00 52.66 235 ALA A CA 1
ATOM 1827 C C . ALA A 1 235 ? -38.840 -2.009 78.837 1.00 52.66 235 ALA A C 1
ATOM 1829 O O . ALA A 1 235 ? -38.278 -2.126 77.747 1.00 52.66 235 ALA A O 1
ATOM 1830 N N . ILE A 1 236 ? -40.114 -2.364 79.035 1.00 54.84 236 ILE A N 1
ATOM 1831 C CA . ILE A 1 236 ? -40.999 -2.912 77.995 1.00 54.84 236 ILE A CA 1
ATOM 1832 C C . ILE A 1 236 ? -41.273 -1.857 76.914 1.00 54.84 236 ILE A C 1
ATOM 1834 O O . ILE A 1 236 ? -41.132 -2.143 75.728 1.00 54.84 236 ILE A O 1
ATOM 1838 N N . ASP A 1 237 ? -41.581 -0.623 77.314 1.00 60.12 237 ASP A N 1
ATOM 1839 C CA . ASP A 1 237 ? -41.804 0.523 76.432 1.00 60.12 237 ASP A CA 1
ATOM 1840 C C . ASP A 1 237 ? -40.556 0.799 75.575 1.00 60.12 237 ASP A C 1
ATOM 1842 O O . ASP A 1 237 ? -40.653 0.975 74.358 1.00 60.12 237 ASP A O 1
ATOM 1846 N N . ALA A 1 238 ? -39.359 0.753 76.174 1.00 60.38 238 ALA A N 1
ATOM 1847 C CA . ALA A 1 238 ? -38.095 0.896 75.452 1.00 60.38 238 ALA A CA 1
ATOM 1848 C C . ALA A 1 238 ? -37.838 -0.257 74.461 1.00 60.38 238 ALA A C 1
ATOM 1850 O O . ALA A 1 238 ? -37.415 -0.002 73.330 1.00 60.38 238 ALA A O 1
ATOM 1851 N N . ALA A 1 239 ? -38.116 -1.508 74.846 1.00 55.62 239 ALA A N 1
ATOM 1852 C CA . ALA A 1 239 ? -37.976 -2.672 73.968 1.00 55.62 239 ALA A CA 1
ATOM 1853 C C . ALA A 1 239 ? -38.973 -2.628 72.794 1.00 55.62 239 ALA A C 1
ATOM 1855 O O . ALA A 1 239 ? -38.582 -2.828 71.644 1.00 55.62 239 ALA A O 1
ATOM 1856 N N . MET A 1 240 ? -40.236 -2.277 73.054 1.00 59.38 240 MET A N 1
ATOM 1857 C CA . MET A 1 240 ? -41.269 -2.071 72.032 1.00 59.38 240 MET A CA 1
ATOM 1858 C C . MET A 1 240 ? -40.912 -0.923 71.080 1.00 59.38 240 MET A C 1
ATOM 1860 O O . MET A 1 240 ? -41.070 -1.055 69.866 1.00 59.38 240 MET A O 1
ATOM 1864 N N . MET A 1 241 ? -40.367 0.189 71.588 1.00 64.88 241 MET A N 1
ATOM 1865 C CA . MET A 1 241 ? -39.863 1.275 70.739 1.00 64.88 241 MET A CA 1
ATOM 1866 C C . MET A 1 241 ? -38.667 0.846 69.878 1.00 64.88 241 MET A C 1
ATOM 1868 O O . MET A 1 241 ? -38.583 1.266 68.723 1.00 64.88 241 MET A O 1
ATOM 1872 N N . ALA A 1 242 ? -37.750 0.025 70.401 1.00 56.91 242 ALA A N 1
ATOM 1873 C CA . ALA A 1 242 ? -36.635 -0.525 69.625 1.00 56.91 242 ALA A CA 1
ATOM 1874 C C . ALA A 1 242 ? -37.131 -1.475 68.521 1.00 56.91 242 ALA A C 1
ATOM 1876 O O . ALA A 1 242 ? -36.736 -1.318 67.366 1.00 56.91 242 ALA A O 1
ATOM 1877 N N . PHE A 1 243 ? -38.065 -2.376 68.842 1.00 59.62 243 PHE A N 1
ATOM 1878 C CA . PHE A 1 243 ? -38.696 -3.275 67.873 1.00 59.62 243 PHE A CA 1
ATOM 1879 C C . PHE A 1 243 ? -39.441 -2.516 66.769 1.00 59.62 243 PHE A C 1
ATOM 1881 O O . PHE A 1 243 ? -39.240 -2.795 65.592 1.00 59.62 243 PHE A O 1
ATOM 1888 N N . ASN A 1 244 ? -40.250 -1.511 67.113 1.00 66.00 244 ASN A N 1
ATOM 1889 C CA . ASN A 1 244 ? -40.997 -0.731 66.121 1.00 66.00 244 ASN A CA 1
ATOM 1890 C C . ASN A 1 244 ? -40.070 0.086 65.202 1.00 66.00 244 ASN A C 1
ATOM 1892 O O . ASN A 1 244 ? -40.343 0.214 64.006 1.00 66.00 244 ASN A O 1
ATOM 1896 N N . LYS A 1 245 ? -38.940 0.588 65.722 1.00 66.50 245 LYS A N 1
ATOM 1897 C CA . LYS A 1 245 ? -37.879 1.195 64.899 1.00 66.50 245 LYS A CA 1
ATOM 1898 C C . LYS A 1 245 ? -37.222 0.164 63.981 1.00 66.50 245 LYS A C 1
ATOM 1900 O O . LYS A 1 245 ? -37.081 0.442 62.795 1.00 66.50 245 LYS A O 1
ATOM 1905 N N . TRP A 1 246 ? -36.865 -1.013 64.503 1.00 72.69 246 TRP A N 1
ATOM 1906 C CA . TRP A 1 246 ? -36.317 -2.113 63.706 1.00 72.69 246 TRP A CA 1
ATOM 1907 C C . TRP A 1 246 ? -37.262 -2.505 62.565 1.00 72.69 246 TRP A C 1
ATOM 1909 O O . TRP A 1 246 ? -36.857 -2.453 61.409 1.00 72.69 246 TRP A O 1
ATOM 1919 N N . LYS A 1 247 ? -38.528 -2.799 62.885 1.00 62.59 247 LYS A N 1
ATOM 1920 C CA . LYS A 1 247 ? -39.602 -3.144 61.944 1.00 62.59 247 LYS A CA 1
ATOM 1921 C C . LYS A 1 247 ? -39.731 -2.094 60.842 1.00 62.59 247 LYS A C 1
ATOM 1923 O O . LYS A 1 247 ? -39.638 -2.440 59.676 1.00 62.59 247 LYS A O 1
ATOM 1928 N N . THR A 1 248 ? -39.784 -0.807 61.194 1.00 70.06 248 THR A N 1
ATOM 1929 C CA . THR A 1 248 ? -39.839 0.291 60.207 1.00 70.06 248 THR A CA 1
ATOM 1930 C C . THR A 1 248 ? -38.644 0.285 59.238 1.00 70.06 248 THR A C 1
ATOM 1932 O O . THR A 1 248 ? -38.821 0.504 58.042 1.00 70.06 248 THR A O 1
ATOM 1935 N N . VAL A 1 249 ? -37.421 0.033 59.725 1.00 65.00 249 VAL A N 1
ATOM 1936 C CA . VAL A 1 249 ? -36.213 -0.022 58.876 1.00 65.00 249 VAL A CA 1
ATOM 1937 C C . VAL A 1 249 ? -36.148 -1.324 58.066 1.00 65.00 249 VAL A C 1
ATOM 1939 O O . VAL A 1 249 ? -35.742 -1.291 56.907 1.00 65.00 249 VAL A O 1
ATOM 1942 N N . ASN A 1 250 ? -36.576 -2.457 58.630 1.00 64.25 250 ASN A N 1
ATOM 1943 C CA . ASN A 1 250 ? -36.599 -3.749 57.943 1.00 64.25 250 ASN A CA 1
ATOM 1944 C C . ASN A 1 250 ? -37.682 -3.789 56.852 1.00 64.25 250 ASN A C 1
ATOM 1946 O O . ASN A 1 250 ? -37.390 -4.176 55.725 1.00 64.25 250 ASN A O 1
ATOM 1950 N N . ASP A 1 251 ? -38.881 -3.270 57.121 1.00 66.56 251 ASP A N 1
ATOM 1951 C CA . ASP A 1 251 ? -39.945 -3.103 56.124 1.00 66.56 251 ASP A CA 1
ATOM 1952 C C . ASP A 1 251 ? -39.476 -2.182 54.975 1.00 66.56 251 ASP A C 1
ATOM 1954 O O . ASP A 1 251 ? -39.769 -2.443 53.806 1.00 66.56 251 ASP A O 1
ATOM 1958 N N . ALA A 1 252 ? -38.669 -1.153 55.274 1.00 65.19 252 ALA A N 1
ATOM 1959 C CA . ALA A 1 252 ? -38.027 -0.284 54.281 1.00 65.19 252 ALA A CA 1
ATOM 1960 C C . ALA A 1 252 ? -36.814 -0.917 53.552 1.00 65.19 252 ALA A C 1
ATOM 1962 O O . ALA A 1 252 ? -36.377 -0.393 52.527 1.00 65.19 252 ALA A O 1
ATOM 1963 N N . LEU A 1 253 ? -36.284 -2.047 54.026 1.00 65.31 253 LEU A N 1
ATOM 1964 C CA . LEU A 1 253 ? -35.272 -2.859 53.332 1.00 65.31 253 LEU A CA 1
ATOM 1965 C C . LEU A 1 253 ? -35.902 -3.969 52.480 1.00 65.31 253 LEU A C 1
ATOM 1967 O O . LEU A 1 253 ? -35.376 -4.311 51.419 1.00 65.31 253 LEU A O 1
ATOM 1971 N N . GLU A 1 254 ? -37.011 -4.545 52.942 1.00 57.78 254 GLU A N 1
ATOM 1972 C CA . GLU A 1 254 ? -37.743 -5.606 52.251 1.00 57.78 254 GLU A CA 1
ATOM 1973 C C . GLU A 1 254 ? -38.625 -5.056 51.130 1.00 57.78 254 GLU A C 1
ATOM 1975 O O . GLU A 1 254 ? -38.548 -5.552 50.005 1.00 57.78 254 GLU A O 1
ATOM 1980 N N . ASN A 1 255 ? -39.395 -4.001 51.416 1.00 58.19 255 ASN A N 1
ATOM 1981 C CA . ASN A 1 255 ? -40.344 -3.381 50.487 1.00 58.19 255 ASN A CA 1
ATOM 1982 C C . ASN A 1 255 ? -39.873 -2.016 49.951 1.00 58.19 255 ASN A C 1
ATOM 1984 O O . ASN A 1 255 ? -40.516 -1.446 49.069 1.00 58.19 255 ASN A O 1
ATOM 1988 N N . GLY A 1 256 ? -38.790 -1.455 50.497 1.00 62.72 256 GLY A N 1
ATOM 1989 C CA . GLY A 1 256 ? -38.361 -0.090 50.194 1.00 62.72 256 GLY A CA 1
ATOM 1990 C C . GLY A 1 256 ? -37.295 0.052 49.104 1.00 62.72 256 GLY A C 1
ATOM 1991 O O . GLY A 1 256 ? -36.660 -0.891 48.625 1.00 62.72 256 GLY A O 1
ATOM 1992 N N . SER A 1 257 ? -37.112 1.306 48.700 1.00 68.06 257 SER A N 1
ATOM 1993 C CA . SER A 1 257 ? -36.442 1.700 47.458 1.00 68.06 257 SER A CA 1
ATOM 1994 C C . SER A 1 257 ? -34.952 1.364 47.377 1.00 68.06 257 SER A C 1
ATOM 1996 O O . SER A 1 257 ? -34.453 1.199 46.269 1.00 68.06 257 SER A O 1
ATOM 1998 N N . ALA A 1 258 ? -34.226 1.231 48.491 1.00 73.12 258 ALA A N 1
ATOM 1999 C CA . ALA A 1 258 ? -32.772 1.033 48.456 1.00 73.12 258 ALA A CA 1
ATOM 2000 C C . ALA A 1 258 ? -32.360 -0.350 47.925 1.00 73.12 258 ALA A C 1
ATOM 2002 O O . ALA A 1 258 ? -31.472 -0.451 47.076 1.00 73.12 258 ALA A O 1
ATOM 2003 N N . ARG A 1 259 ? -33.030 -1.422 48.377 1.00 76.06 259 ARG A N 1
ATOM 2004 C CA . ARG A 1 259 ? -32.784 -2.786 47.877 1.00 76.06 259 ARG A CA 1
ATOM 2005 C C . ARG A 1 259 ? -33.195 -2.915 46.412 1.00 76.06 259 ARG A C 1
ATOM 2007 O O . ARG A 1 259 ? -32.510 -3.590 45.646 1.00 76.06 259 ARG A O 1
ATOM 2014 N N . GLN A 1 260 ? -34.285 -2.253 46.020 1.00 80.88 260 GLN A N 1
ATOM 2015 C CA . GLN A 1 260 ? -34.730 -2.230 44.630 1.00 80.88 260 GLN A CA 1
ATOM 2016 C C . GLN A 1 260 ? -33.742 -1.471 43.736 1.00 80.88 260 GLN A C 1
ATOM 2018 O O . GLN A 1 260 ? -33.247 -2.052 42.777 1.00 80.88 260 GLN A O 1
ATOM 2023 N N . ALA A 1 261 ? -33.345 -0.253 44.116 1.00 81.81 261 ALA A N 1
ATOM 2024 C CA . ALA A 1 261 ? -32.366 0.548 43.383 1.00 81.81 261 ALA A CA 1
ATOM 2025 C C . ALA A 1 261 ? -31.021 -0.177 43.203 1.00 81.81 261 ALA A C 1
ATOM 2027 O O . ALA A 1 261 ? -30.426 -0.101 42.132 1.00 81.81 261 ALA A O 1
ATOM 2028 N N . TYR A 1 262 ? -30.558 -0.932 44.208 1.00 81.50 262 TYR A N 1
ATOM 2029 C CA . TYR A 1 262 ? -29.353 -1.752 44.066 1.00 81.50 262 TYR A CA 1
ATOM 2030 C C . TYR A 1 262 ? -29.534 -2.916 43.071 1.00 81.50 262 TYR A C 1
ATOM 2032 O O . TYR A 1 262 ? -28.639 -3.173 42.265 1.00 81.50 262 TYR A O 1
ATOM 2040 N N . ARG A 1 263 ? -30.696 -3.593 43.061 1.00 82.25 263 ARG A N 1
ATOM 2041 C CA . ARG A 1 263 ? -31.011 -4.616 42.041 1.00 82.25 263 ARG A CA 1
ATOM 2042 C C . ARG A 1 263 ? -31.082 -4.018 40.634 1.00 82.25 263 ARG A C 1
ATOM 2044 O O . ARG A 1 263 ? -30.521 -4.600 39.709 1.00 82.25 263 ARG A O 1
ATOM 2051 N N . ASP A 1 264 ? -31.713 -2.857 40.487 1.00 87.38 264 ASP A N 1
ATOM 2052 C CA . ASP A 1 264 ? -31.854 -2.165 39.203 1.00 87.38 264 ASP A CA 1
ATOM 2053 C C . ASP A 1 264 ? -30.491 -1.685 38.676 1.00 87.38 264 ASP A C 1
ATOM 2055 O O . ASP A 1 264 ? -30.184 -1.862 37.497 1.00 87.38 264 ASP A O 1
ATOM 2059 N N . ALA A 1 265 ? -29.623 -1.162 39.549 1.00 86.06 265 ALA A N 1
ATOM 2060 C CA . ALA A 1 265 ? -28.252 -0.792 39.198 1.00 86.06 265 ALA A CA 1
ATOM 2061 C C . ALA A 1 265 ? -27.419 -2.007 38.738 1.00 86.06 265 ALA A C 1
ATOM 2063 O O . ALA A 1 265 ? -26.723 -1.930 37.726 1.00 86.06 265 ALA A O 1
ATOM 2064 N N . LEU A 1 266 ? -27.533 -3.157 39.416 1.00 81.44 266 LEU A N 1
ATOM 2065 C CA . LEU A 1 266 ? -26.878 -4.405 38.995 1.00 81.44 266 LEU A CA 1
ATOM 2066 C C . LEU A 1 266 ? -27.400 -4.933 37.646 1.00 81.44 266 LEU A C 1
ATOM 2068 O O . LEU A 1 266 ? -26.628 -5.502 36.871 1.00 81.44 266 LEU A O 1
ATOM 2072 N N . ALA A 1 267 ? -28.689 -4.744 37.341 1.00 84.56 267 ALA A N 1
ATOM 2073 C CA . ALA A 1 267 ? -29.247 -5.078 36.030 1.00 84.56 267 ALA A CA 1
ATOM 2074 C C . ALA A 1 267 ? -28.637 -4.188 34.931 1.00 84.56 267 ALA A C 1
ATOM 2076 O O . ALA A 1 267 ? -28.049 -4.711 33.983 1.00 84.56 267 ALA A O 1
ATOM 2077 N N . LYS A 1 268 ? -28.638 -2.858 35.127 1.00 88.25 268 LYS A N 1
ATOM 2078 C CA . LYS A 1 268 ? -27.965 -1.900 34.225 1.00 88.25 268 LYS A CA 1
ATOM 2079 C C . LYS A 1 268 ? -26.492 -2.254 33.992 1.00 88.25 268 LYS A C 1
ATOM 2081 O O . LYS A 1 268 ? -26.008 -2.142 32.869 1.00 88.25 268 LYS A O 1
ATOM 2086 N N . GLN A 1 269 ? -25.772 -2.686 35.031 1.00 85.44 269 GLN A N 1
ATOM 2087 C CA . GLN A 1 269 ? -24.353 -3.051 34.940 1.00 85.44 269 GLN A CA 1
ATOM 2088 C C . GLN A 1 269 ? -24.125 -4.260 34.021 1.00 85.44 269 GLN A C 1
ATOM 2090 O O . GLN A 1 269 ? -23.185 -4.268 33.219 1.00 85.44 269 GLN A O 1
ATOM 2095 N N . ARG A 1 270 ? -25.006 -5.266 34.090 1.00 82.56 270 ARG A N 1
ATOM 2096 C CA . ARG A 1 270 ? -24.972 -6.444 33.211 1.00 82.56 270 ARG A CA 1
ATOM 2097 C C . ARG A 1 270 ? -25.226 -6.059 31.754 1.00 82.56 270 ARG A C 1
ATOM 2099 O O . ARG A 1 270 ? -24.451 -6.451 30.881 1.00 82.56 270 ARG A O 1
ATOM 2106 N N . ASP A 1 271 ? -26.254 -5.254 31.508 1.00 86.75 271 ASP A N 1
ATOM 2107 C CA . ASP A 1 271 ? -26.634 -4.824 30.158 1.00 86.75 271 ASP A CA 1
ATOM 2108 C C . ASP A 1 271 ? -25.563 -3.905 29.539 1.00 86.75 271 ASP A C 1
ATOM 2110 O O . ASP A 1 271 ? -25.173 -4.081 28.384 1.00 86.75 271 ASP A O 1
ATOM 2114 N N . SER A 1 272 ? -24.994 -2.992 30.335 1.00 88.56 272 SER A N 1
ATOM 2115 C CA . SER A 1 272 ? -23.856 -2.144 29.949 1.00 88.56 272 SER A CA 1
ATOM 2116 C C . SER A 1 272 ? -22.608 -2.961 29.608 1.00 88.56 272 SER A C 1
ATOM 2118 O O . SER A 1 272 ? -21.917 -2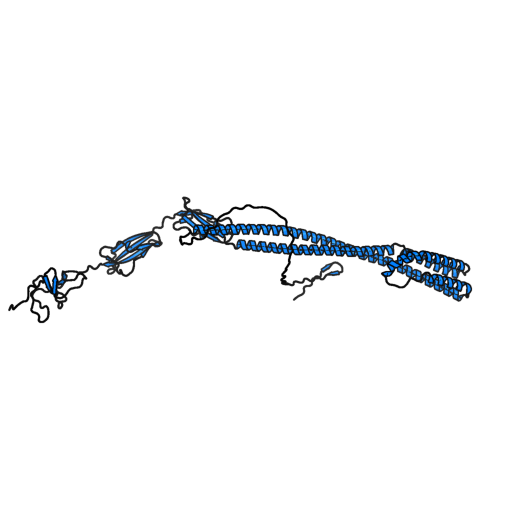.667 28.628 1.00 88.56 272 SER A O 1
ATOM 2120 N N . SER A 1 273 ? -22.331 -4.025 30.368 1.00 80.75 273 SER A N 1
ATOM 2121 C CA . SER A 1 273 ? -21.213 -4.934 30.090 1.00 80.75 273 SER A CA 1
ATOM 2122 C C . SER A 1 273 ? -21.381 -5.633 28.737 1.00 80.75 273 SER A C 1
ATOM 2124 O O . SER A 1 273 ? -20.441 -5.663 27.941 1.00 80.75 273 SER A O 1
ATOM 2126 N N . ALA A 1 274 ? -22.583 -6.137 28.436 1.00 85.12 274 ALA A N 1
ATOM 2127 C CA . ALA A 1 274 ? -22.896 -6.749 27.144 1.00 85.12 274 ALA A CA 1
ATOM 2128 C C . ALA A 1 274 ? -22.810 -5.738 25.983 1.00 85.12 274 ALA A C 1
ATOM 2130 O O . ALA A 1 274 ? -22.179 -6.020 24.962 1.00 85.12 274 ALA A O 1
ATOM 2131 N N . ALA A 1 275 ? -23.363 -4.532 26.153 1.00 87.62 275 ALA A N 1
ATOM 2132 C CA . ALA A 1 275 ? -23.294 -3.467 25.150 1.00 87.62 275 ALA A CA 1
ATOM 2133 C C . ALA A 1 275 ? -21.847 -3.020 24.862 1.00 87.62 275 ALA A C 1
ATOM 2135 O O . ALA A 1 275 ? -21.475 -2.816 23.706 1.00 87.62 275 ALA A O 1
ATOM 2136 N N . THR A 1 276 ? -21.009 -2.925 25.898 1.00 86.31 276 THR A N 1
ATOM 2137 C CA . THR A 1 276 ? -19.588 -2.563 25.771 1.00 86.31 276 THR A CA 1
ATOM 2138 C C . THR A 1 276 ? -18.793 -3.641 25.025 1.00 86.31 276 THR A C 1
ATOM 2140 O O . THR A 1 276 ? -17.959 -3.316 24.179 1.00 86.31 276 THR A O 1
ATOM 2143 N N . GLN A 1 277 ? -19.078 -4.925 25.272 1.00 87.19 277 GLN A N 1
ATOM 2144 C CA . GLN A 1 277 ? -18.473 -6.038 24.528 1.00 87.19 277 GLN A CA 1
ATOM 2145 C C . GLN A 1 277 ? -18.890 -6.044 23.050 1.00 87.19 277 GLN A C 1
ATOM 2147 O O . GLN A 1 277 ? -18.038 -6.232 22.179 1.00 87.19 277 GLN A O 1
ATOM 2152 N N . ALA A 1 278 ? -20.167 -5.785 22.753 1.00 90.81 278 ALA A N 1
ATOM 2153 C CA . ALA A 1 278 ? -20.662 -5.686 21.381 1.00 90.81 278 ALA A CA 1
ATOM 2154 C C . ALA A 1 278 ? -20.005 -4.522 20.613 1.00 90.81 278 ALA A C 1
ATOM 2156 O O . ALA A 1 278 ? -19.512 -4.723 19.502 1.00 90.81 278 ALA A O 1
ATOM 2157 N N . ALA A 1 279 ? -19.914 -3.333 21.220 1.00 89.50 279 ALA A N 1
ATOM 2158 C CA . ALA A 1 279 ? -19.252 -2.175 20.614 1.00 89.50 279 ALA A CA 1
ATOM 2159 C C . ALA A 1 279 ? -17.747 -2.417 20.374 1.00 89.50 279 ALA A C 1
ATOM 2161 O O . ALA A 1 279 ? -17.227 -2.083 19.308 1.00 89.50 279 ALA A O 1
ATOM 2162 N N . ASN A 1 280 ? -17.056 -3.083 21.310 1.00 91.25 280 ASN A N 1
ATOM 2163 C CA . ASN A 1 280 ? -15.664 -3.502 21.125 1.00 91.25 280 ASN A CA 1
ATOM 2164 C C . ASN A 1 280 ? -15.506 -4.440 19.913 1.00 91.25 280 ASN A C 1
ATOM 2166 O O . ASN A 1 280 ? -14.572 -4.282 19.128 1.00 91.25 280 ASN A O 1
ATOM 2170 N N . LEU A 1 281 ? -16.411 -5.409 19.733 1.00 94.56 281 LEU A N 1
ATOM 2171 C CA . LEU A 1 281 ? -16.371 -6.327 18.589 1.00 94.56 281 LEU A CA 1
ATOM 2172 C C . LEU A 1 281 ? -16.544 -5.574 17.259 1.00 94.56 281 LEU A C 1
ATOM 2174 O O . LEU A 1 281 ? -15.776 -5.800 16.325 1.00 94.56 281 LEU A O 1
ATOM 2178 N N . VAL A 1 282 ? -17.500 -4.639 17.190 1.00 94.38 282 VAL A N 1
ATOM 2179 C CA . VAL A 1 282 ? -17.727 -3.792 16.005 1.00 94.38 282 VAL A CA 1
ATOM 2180 C C . VAL A 1 282 ? -16.482 -2.968 15.665 1.00 94.38 282 VAL A C 1
ATOM 2182 O O . VAL A 1 282 ? -16.057 -2.966 14.510 1.00 94.38 282 VAL A O 1
ATOM 2185 N N . TRP A 1 283 ? -15.855 -2.327 16.657 1.00 91.44 283 TRP A N 1
ATOM 2186 C CA . TRP A 1 283 ? -14.628 -1.552 16.449 1.00 91.44 283 TRP A CA 1
ATOM 2187 C C . TRP A 1 283 ? -13.453 -2.414 15.958 1.00 91.44 283 TRP A C 1
ATOM 2189 O O . TRP A 1 283 ? -12.790 -2.043 14.988 1.00 91.44 283 TRP A O 1
ATOM 2199 N N . ASN A 1 284 ? -13.218 -3.585 16.563 1.00 92.19 284 ASN A N 1
ATOM 2200 C CA . ASN A 1 284 ? -12.144 -4.488 16.129 1.00 92.19 284 ASN A CA 1
ATOM 2201 C C . ASN A 1 284 ? -12.369 -5.004 14.697 1.00 92.19 284 ASN A C 1
ATOM 2203 O O . ASN A 1 284 ? -11.429 -5.020 13.902 1.00 92.19 284 ASN A O 1
ATOM 2207 N N . ASN A 1 285 ? -13.607 -5.362 14.340 1.00 94.19 285 ASN A N 1
ATOM 2208 C CA . ASN A 1 285 ? -13.952 -5.815 12.990 1.00 94.19 285 ASN A CA 1
ATOM 2209 C C . ASN A 1 285 ? -13.768 -4.698 11.949 1.00 94.19 285 ASN A C 1
ATOM 2211 O O . ASN A 1 285 ? -13.177 -4.929 10.893 1.00 94.19 285 ASN A O 1
ATOM 2215 N N . ALA A 1 286 ? -14.214 -3.473 12.256 1.00 93.31 286 ALA A N 1
ATOM 2216 C CA . ALA A 1 286 ? -13.994 -2.308 11.399 1.00 93.31 286 ALA A CA 1
ATOM 2217 C C . ALA A 1 286 ? -12.492 -2.038 11.204 1.00 93.31 286 ALA A C 1
ATOM 2219 O O . ALA A 1 286 ? -12.038 -1.824 10.079 1.00 93.31 286 ALA A O 1
ATOM 2220 N N . LYS A 1 287 ? -11.697 -2.125 12.282 1.00 91.50 287 LYS A N 1
ATOM 2221 C CA . LYS A 1 287 ? -10.243 -1.960 12.205 1.00 91.50 287 LYS A CA 1
ATOM 2222 C C . LYS A 1 287 ? -9.585 -3.042 11.344 1.00 91.50 287 LYS A C 1
ATOM 2224 O O . LYS A 1 287 ? -8.753 -2.711 10.504 1.00 91.50 287 LYS A O 1
ATOM 2229 N N . GLN A 1 288 ? -9.968 -4.308 11.505 1.00 95.50 288 GLN A N 1
ATOM 2230 C CA . GLN A 1 288 ? -9.439 -5.397 10.683 1.00 95.50 288 GLN A CA 1
ATOM 2231 C C . GLN A 1 288 ? -9.734 -5.173 9.191 1.00 95.50 288 GLN A C 1
ATOM 2233 O O . GLN A 1 288 ? -8.859 -5.398 8.355 1.00 95.50 288 GLN A O 1
ATOM 2238 N N . LYS A 1 289 ? -10.937 -4.687 8.853 1.00 93.00 289 LYS A N 1
ATOM 2239 C CA . LYS A 1 289 ? -11.314 -4.368 7.469 1.00 93.00 289 LYS A CA 1
ATOM 2240 C C . LYS A 1 289 ? -10.509 -3.197 6.897 1.00 93.00 289 LYS A C 1
ATOM 2242 O O . LYS A 1 289 ? -10.065 -3.275 5.755 1.00 93.00 289 LYS A O 1
ATOM 2247 N N . LEU A 1 290 ? -10.270 -2.150 7.690 1.00 96.31 290 LEU A N 1
ATOM 2248 C CA . LEU A 1 290 ? -9.394 -1.039 7.309 1.00 96.31 290 LEU A CA 1
ATOM 2249 C C . LEU A 1 290 ? -7.961 -1.520 7.028 1.00 96.31 290 LEU A C 1
ATOM 2251 O O . LEU A 1 290 ? -7.394 -1.166 5.996 1.00 96.31 290 LEU A O 1
ATOM 2255 N N . ASP A 1 291 ? -7.393 -2.346 7.910 1.00 95.88 291 ASP A N 1
ATOM 2256 C CA . ASP A 1 291 ? -6.031 -2.873 7.755 1.00 95.88 291 ASP A CA 1
ATOM 2257 C C . ASP A 1 291 ? -5.910 -3.748 6.479 1.00 95.88 291 ASP A C 1
ATOM 2259 O O . ASP A 1 291 ? -4.906 -3.678 5.765 1.00 95.88 291 ASP A O 1
ATOM 2263 N N . GLN A 1 292 ? -6.956 -4.514 6.130 1.00 93.88 292 GLN A N 1
ATOM 2264 C CA . GLN A 1 292 ? -7.052 -5.257 4.860 1.00 93.88 292 GLN A CA 1
ATOM 2265 C C . GLN A 1 292 ? -7.115 -4.326 3.636 1.00 93.88 292 GLN A C 1
ATOM 2267 O O . GLN A 1 292 ? -6.367 -4.515 2.674 1.00 93.88 292 GLN A O 1
ATOM 2272 N N . ASP A 1 293 ? -7.971 -3.301 3.670 1.00 94.06 293 ASP A N 1
ATOM 2273 C CA . ASP A 1 293 ? -8.151 -2.374 2.546 1.00 94.06 293 ASP A CA 1
ATOM 2274 C C . ASP A 1 293 ? -6.900 -1.518 2.289 1.00 94.06 293 ASP A C 1
ATOM 2276 O O . ASP A 1 293 ? -6.592 -1.207 1.134 1.00 94.06 293 ASP A O 1
ATOM 2280 N N . GLN A 1 294 ? -6.145 -1.189 3.343 1.00 95.94 294 GLN A N 1
ATOM 2281 C CA . GLN A 1 294 ? -4.834 -0.540 3.248 1.00 95.94 294 GLN A CA 1
ATOM 2282 C C . GLN A 1 294 ? -3.780 -1.457 2.606 1.00 95.94 294 GLN A C 1
ATOM 2284 O O . GLN A 1 294 ? -3.007 -0.998 1.761 1.00 95.94 294 GLN A O 1
ATOM 2289 N N . ALA A 1 295 ? -3.764 -2.753 2.935 1.00 94.50 295 ALA A N 1
ATOM 2290 C CA . ALA A 1 295 ? -2.867 -3.720 2.296 1.00 94.50 295 ALA A CA 1
ATOM 2291 C C . ALA A 1 295 ? -3.177 -3.900 0.794 1.00 94.50 295 ALA A C 1
ATOM 2293 O O . ALA A 1 295 ? -2.261 -3.961 -0.037 1.00 94.50 295 ALA A O 1
ATOM 2294 N N . GLN A 1 296 ? -4.460 -3.910 0.418 1.00 91.56 296 GLN A N 1
ATOM 2295 C CA . GLN A 1 296 ? -4.882 -3.924 -0.986 1.00 91.56 296 GLN A CA 1
ATOM 2296 C C . GLN A 1 296 ? -4.445 -2.646 -1.725 1.00 91.56 296 GLN A C 1
ATOM 2298 O O . GLN A 1 296 ? -3.906 -2.733 -2.831 1.00 91.56 296 GLN A O 1
ATOM 2303 N N . LEU A 1 297 ? -4.596 -1.468 -1.107 1.00 94.69 297 LEU A N 1
ATOM 2304 C CA . LEU A 1 297 ? -4.132 -0.197 -1.676 1.00 94.69 297 LEU A CA 1
ATOM 2305 C C . LEU A 1 297 ? -2.611 -0.181 -1.899 1.00 94.69 297 LEU A C 1
ATOM 2307 O O . LEU A 1 297 ? -2.146 0.260 -2.953 1.00 94.69 297 LEU A O 1
ATOM 2311 N N . ALA A 1 298 ? -1.832 -0.704 -0.949 1.00 95.12 298 ALA A N 1
ATOM 2312 C CA . ALA A 1 298 ? -0.385 -0.846 -1.094 1.00 95.12 298 ALA A CA 1
ATOM 2313 C C . ALA A 1 298 ? -0.015 -1.775 -2.266 1.00 95.12 298 ALA A C 1
ATOM 2315 O O . ALA A 1 298 ? 0.867 -1.444 -3.058 1.00 95.12 298 ALA A O 1
ATOM 2316 N N . THR A 1 299 ? -0.738 -2.889 -2.434 1.00 94.69 299 THR A N 1
ATOM 2317 C CA . THR A 1 299 ? -0.539 -3.827 -3.554 1.00 94.69 299 THR A CA 1
ATOM 2318 C C . THR A 1 299 ? -0.805 -3.159 -4.907 1.00 94.69 299 THR A C 1
ATOM 2320 O O . THR A 1 299 ? 0.034 -3.236 -5.805 1.00 94.69 299 THR A O 1
ATOM 2323 N N . LEU A 1 300 ? -1.929 -2.447 -5.048 1.00 93.00 300 LEU A N 1
ATOM 2324 C CA . LEU A 1 300 ? -2.271 -1.712 -6.274 1.00 93.00 300 LEU A CA 1
ATOM 2325 C C . LEU A 1 300 ? -1.258 -0.594 -6.575 1.00 93.00 300 LEU A C 1
ATOM 2327 O O . LEU A 1 300 ? -0.859 -0.405 -7.722 1.00 93.00 300 LEU A O 1
ATOM 2331 N N . THR A 1 301 ? -0.780 0.108 -5.544 1.00 95.06 301 THR A N 1
ATOM 2332 C CA . THR A 1 301 ? 0.242 1.160 -5.685 1.00 95.06 301 THR A CA 1
ATOM 2333 C C . THR A 1 301 ? 1.585 0.586 -6.153 1.00 95.06 301 THR A C 1
ATOM 2335 O O . THR A 1 301 ? 2.243 1.170 -7.018 1.00 95.06 301 THR A O 1
ATOM 2338 N N . ALA A 1 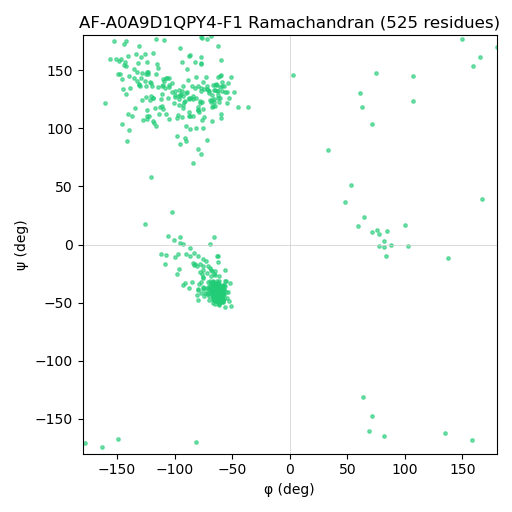302 ? 1.980 -0.585 -5.644 1.00 92.81 302 ALA A N 1
ATOM 2339 C CA . ALA A 1 302 ? 3.180 -1.289 -6.093 1.00 92.81 302 ALA A CA 1
ATOM 2340 C C . ALA A 1 302 ? 3.055 -1.760 -7.555 1.00 92.81 302 ALA A C 1
ATOM 2342 O O . ALA A 1 302 ? 3.977 -1.549 -8.343 1.00 92.81 302 ALA A O 1
ATOM 2343 N N . GLN A 1 303 ? 1.901 -2.315 -7.948 1.00 91.69 303 GLN A N 1
ATOM 2344 C CA . GLN A 1 303 ? 1.617 -2.693 -9.341 1.00 91.69 303 GLN A CA 1
ATOM 2345 C C . GLN A 1 303 ? 1.676 -1.486 -10.288 1.00 91.69 303 GLN A C 1
ATOM 2347 O O . GLN A 1 303 ? 2.338 -1.545 -11.322 1.00 91.69 303 GLN A O 1
ATOM 2352 N N . LEU A 1 304 ? 1.043 -0.370 -9.917 1.00 94.44 304 LEU A N 1
ATOM 2353 C CA . LEU A 1 304 ? 1.087 0.884 -10.672 1.00 94.44 304 LEU A CA 1
ATOM 2354 C C . LEU A 1 304 ? 2.522 1.399 -10.855 1.00 94.44 304 LEU A C 1
ATOM 2356 O O . LEU A 1 304 ? 2.882 1.863 -11.936 1.00 94.44 304 LEU A O 1
ATOM 2360 N N . THR A 1 305 ? 3.338 1.304 -9.804 1.00 93.69 305 THR A N 1
ATOM 2361 C CA . THR A 1 305 ? 4.748 1.715 -9.826 1.00 93.69 305 THR A CA 1
ATOM 2362 C C . THR A 1 305 ? 5.562 0.827 -10.766 1.00 93.69 305 THR A C 1
ATOM 2364 O O . THR A 1 305 ? 6.294 1.346 -11.604 1.00 93.69 305 THR A O 1
ATOM 2367 N N . ALA A 1 306 ? 5.374 -0.496 -10.707 1.00 90.25 306 ALA A N 1
ATOM 2368 C CA . ALA A 1 306 ? 6.037 -1.437 -11.607 1.00 90.25 306 ALA A CA 1
ATOM 2369 C C . ALA A 1 306 ? 5.654 -1.211 -13.081 1.00 90.25 306 ALA A C 1
ATOM 2371 O O . ALA A 1 306 ? 6.526 -1.227 -13.944 1.00 90.25 306 ALA A O 1
ATOM 2372 N N . LEU A 1 307 ? 4.378 -0.932 -13.380 1.00 88.31 307 LEU A N 1
ATOM 2373 C CA . LEU A 1 307 ? 3.936 -0.628 -14.748 1.00 88.31 307 LEU A CA 1
ATOM 2374 C C . LEU A 1 307 ? 4.513 0.701 -15.266 1.00 88.31 307 LEU A C 1
ATOM 2376 O O . LEU A 1 307 ? 4.932 0.772 -16.419 1.00 88.31 307 LEU A O 1
ATOM 2380 N N . LYS A 1 308 ? 4.583 1.741 -14.421 1.00 87.19 308 LYS A N 1
ATOM 2381 C CA . LYS A 1 308 ? 5.224 3.023 -14.770 1.00 87.19 308 LYS A CA 1
ATOM 2382 C C . LYS A 1 308 ? 6.735 2.865 -14.998 1.00 87.19 308 LYS A C 1
ATOM 2384 O O . LYS A 1 308 ? 7.263 3.464 -15.930 1.00 87.19 308 LYS A O 1
ATOM 2389 N N . GLN A 1 309 ? 7.409 2.019 -14.214 1.00 86.44 309 GLN A N 1
ATOM 2390 C CA . GLN A 1 309 ? 8.818 1.678 -14.434 1.00 86.44 309 GLN A CA 1
ATOM 2391 C C . GLN A 1 309 ? 9.013 0.916 -15.753 1.00 86.44 309 GLN A C 1
ATOM 2393 O O . GLN A 1 309 ? 9.843 1.316 -16.564 1.00 86.44 309 GLN A O 1
ATOM 2398 N N . GLN A 1 310 ? 8.193 -0.112 -16.010 1.00 83.62 310 GLN A N 1
ATOM 2399 C CA . GLN A 1 310 ? 8.215 -0.870 -17.265 1.00 83.62 310 GLN A CA 1
ATOM 2400 C C . GLN A 1 310 ? 8.016 0.043 -18.485 1.00 83.62 310 GLN A C 1
ATOM 2402 O O . GLN A 1 310 ? 8.633 -0.186 -19.522 1.00 83.62 310 GLN A O 1
ATOM 2407 N N . LEU A 1 311 ? 7.182 1.084 -18.369 1.00 79.25 311 LEU A N 1
ATOM 2408 C CA . LEU A 1 311 ? 6.988 2.071 -19.431 1.00 79.25 311 LEU A CA 1
ATOM 2409 C C . LEU A 1 311 ? 8.251 2.909 -19.673 1.00 79.25 311 LEU A C 1
ATOM 2411 O O . LEU A 1 311 ? 8.686 3.034 -20.812 1.00 79.25 311 LEU A O 1
ATOM 2415 N N . HIS A 1 312 ? 8.875 3.434 -18.617 1.00 71.31 312 HIS A N 1
ATOM 2416 C CA . HIS A 1 312 ? 10.116 4.210 -18.737 1.00 71.31 312 HIS A CA 1
ATOM 2417 C C . HIS A 1 312 ? 11.311 3.378 -19.259 1.00 71.31 312 HIS A C 1
ATOM 2419 O O . HIS A 1 312 ? 12.274 3.920 -19.806 1.00 71.31 312 HIS A O 1
ATOM 2425 N N . GLU A 1 313 ? 11.262 2.057 -19.091 1.00 75.06 313 GLU A N 1
ATOM 2426 C CA . GLU A 1 313 ? 12.259 1.114 -19.604 1.00 75.06 313 GLU A CA 1
ATOM 2427 C C . GLU A 1 313 ? 11.992 0.649 -21.046 1.00 75.06 313 GLU A C 1
ATOM 2429 O O . GLU A 1 313 ? 12.880 0.042 -21.649 1.00 75.06 313 GLU A O 1
ATOM 2434 N N . GLN A 1 314 ? 10.828 0.951 -21.640 1.00 70.88 314 GLN A N 1
ATOM 2435 C CA . GLN A 1 314 ? 10.577 0.616 -23.043 1.00 70.88 314 GLN A CA 1
ATOM 2436 C C . GLN A 1 314 ? 11.485 1.417 -23.982 1.00 70.88 314 GLN A C 1
ATOM 2438 O O . GLN A 1 314 ? 11.676 2.625 -23.839 1.00 70.88 314 GLN A O 1
ATOM 2443 N N . THR A 1 315 ? 12.018 0.724 -24.990 1.00 70.06 315 THR A N 1
ATOM 2444 C CA . THR A 1 315 ? 12.725 1.356 -26.105 1.00 70.06 315 THR A CA 1
ATOM 2445 C C . THR A 1 315 ? 11.706 1.754 -27.164 1.00 70.06 315 THR A C 1
ATOM 2447 O O . THR A 1 315 ? 11.116 0.897 -27.820 1.00 70.06 315 THR A O 1
ATOM 2450 N N . LEU A 1 316 ? 11.499 3.056 -27.317 1.00 76.62 316 LEU A N 1
ATOM 2451 C CA . LEU A 1 316 ? 10.758 3.652 -28.417 1.00 76.62 316 LEU A CA 1
ATOM 2452 C C . LEU A 1 316 ? 11.662 3.789 -29.643 1.00 76.62 316 LEU A C 1
ATOM 2454 O O . LEU A 1 316 ? 12.885 3.879 -29.528 1.00 76.62 316 LEU A O 1
ATOM 2458 N N . SER A 1 317 ? 11.047 3.853 -30.820 1.00 79.12 317 SER A N 1
ATOM 2459 C CA . SER A 1 317 ? 11.744 4.048 -32.090 1.00 79.12 317 SER A CA 1
ATOM 2460 C C . SER A 1 317 ? 10.905 4.893 -33.041 1.00 79.12 317 SER A C 1
ATOM 2462 O O . SER A 1 317 ? 9.726 4.584 -33.219 1.00 79.12 317 SER A O 1
ATOM 2464 N N . CYS A 1 318 ? 11.507 5.892 -33.687 1.00 83.62 318 CYS A N 1
ATOM 2465 C CA . CYS A 1 318 ? 10.856 6.689 -34.728 1.00 83.62 318 CYS A CA 1
ATOM 2466 C C . CYS A 1 318 ? 11.655 6.662 -36.035 1.00 83.62 318 CYS A C 1
ATOM 2468 O O . CYS A 1 318 ? 12.885 6.577 -36.021 1.00 83.62 318 CYS A O 1
ATOM 2470 N N . THR A 1 319 ? 10.960 6.749 -37.168 1.00 87.62 319 THR A N 1
ATOM 2471 C CA . THR A 1 319 ? 11.594 6.840 -38.489 1.00 87.62 319 THR A CA 1
ATOM 2472 C C . THR A 1 319 ? 11.780 8.301 -38.887 1.00 87.62 319 THR A C 1
ATOM 2474 O O . THR A 1 319 ? 10.805 9.028 -39.080 1.00 87.62 319 THR A O 1
ATOM 2477 N N . VAL A 1 320 ? 13.027 8.732 -39.060 1.00 92.75 320 VAL A N 1
ATOM 2478 C CA . VAL A 1 320 ? 13.350 10.045 -39.627 1.00 92.75 320 VAL A CA 1
ATOM 2479 C C . VAL A 1 320 ? 13.417 9.909 -41.142 1.00 92.75 320 VAL A C 1
ATOM 2481 O O . VAL A 1 320 ? 14.135 9.059 -41.663 1.00 92.75 320 VAL A O 1
ATOM 2484 N N . THR A 1 321 ? 12.658 10.738 -41.854 1.00 92.31 321 THR A N 1
ATOM 2485 C CA . THR A 1 321 ? 12.638 10.803 -43.320 1.00 92.31 321 THR A CA 1
ATOM 2486 C C . THR A 1 321 ? 13.248 12.121 -43.773 1.00 92.31 321 THR A C 1
ATOM 2488 O O . THR A 1 321 ? 12.730 13.190 -43.450 1.00 92.31 321 THR A O 1
ATOM 2491 N N . TYR A 1 322 ? 14.334 12.050 -44.536 1.00 92.69 322 TYR A N 1
ATOM 2492 C CA . TYR A 1 322 ? 14.980 13.219 -45.123 1.00 92.69 322 TYR A CA 1
ATOM 2493 C C . TYR A 1 322 ? 14.341 13.550 -46.460 1.00 92.69 322 TYR A C 1
ATOM 2495 O O . TYR A 1 322 ? 14.295 12.688 -47.340 1.00 92.69 322 TYR A O 1
ATOM 2503 N N . VAL A 1 323 ? 13.872 14.787 -46.620 1.00 91.69 323 VAL A N 1
ATOM 2504 C CA . VAL A 1 323 ? 13.275 15.267 -47.873 1.00 91.69 323 VAL A CA 1
ATOM 2505 C C . VAL A 1 323 ? 14.024 16.469 -48.427 1.00 91.69 323 VAL A C 1
ATOM 2507 O O . VAL A 1 323 ? 14.449 17.346 -47.674 1.00 91.69 323 VAL A O 1
ATOM 2510 N N . ASP A 1 324 ? 14.190 16.501 -49.746 1.00 89.50 324 ASP A N 1
ATOM 2511 C CA . ASP A 1 324 ? 14.777 17.642 -50.445 1.00 89.50 324 ASP A CA 1
ATOM 2512 C C . ASP A 1 324 ? 13.794 18.819 -50.597 1.00 89.50 324 ASP A C 1
ATOM 2514 O O . ASP A 1 324 ? 12.619 18.750 -50.227 1.00 89.50 324 ASP A O 1
ATOM 2518 N N . ALA A 1 325 ? 14.267 19.916 -51.195 1.00 85.56 325 ALA A N 1
ATOM 2519 C CA . ALA A 1 325 ? 13.455 21.100 -51.482 1.00 85.56 325 ALA A CA 1
ATOM 2520 C C . ALA A 1 325 ? 12.286 20.848 -52.464 1.00 85.56 325 ALA A C 1
ATOM 2522 O O . ALA A 1 325 ? 11.437 21.721 -52.635 1.00 85.56 325 ALA A O 1
ATOM 2523 N N . GLN A 1 326 ? 12.234 19.681 -53.116 1.00 86.25 326 GLN A N 1
ATOM 2524 C CA . GLN A 1 326 ? 11.141 19.236 -53.983 1.00 86.25 326 GLN A CA 1
ATOM 2525 C C . GLN A 1 326 ? 10.200 18.241 -53.272 1.00 86.25 326 GLN A C 1
ATOM 2527 O O . GLN A 1 326 ? 9.273 17.725 -53.897 1.00 86.25 326 GLN A O 1
ATOM 2532 N N . GLY A 1 327 ? 10.415 17.970 -51.978 1.00 84.75 327 GLY A N 1
ATOM 2533 C CA . GLY A 1 327 ? 9.623 17.039 -51.173 1.00 84.75 327 GLY A CA 1
ATOM 2534 C C . GLY A 1 327 ? 9.916 15.560 -51.444 1.00 84.75 327 GLY A C 1
ATOM 2535 O O . GLY A 1 327 ? 9.150 14.701 -51.010 1.00 84.75 327 GLY A O 1
ATOM 2536 N N . ARG A 1 328 ? 10.996 15.233 -52.166 1.00 88.69 328 ARG A N 1
ATOM 2537 C CA . ARG A 1 328 ? 11.379 13.847 -52.470 1.00 88.69 328 ARG A CA 1
ATOM 2538 C C . ARG A 1 328 ? 12.204 13.279 -51.324 1.00 88.69 328 ARG A C 1
ATOM 2540 O O . ARG A 1 328 ? 13.118 13.940 -50.840 1.00 88.69 328 ARG A O 1
ATOM 2547 N N . THR A 1 329 ? 11.929 12.039 -50.924 1.00 91.75 329 THR A N 1
ATOM 2548 C CA . THR A 1 329 ? 12.754 11.332 -49.937 1.00 91.75 329 THR A CA 1
ATOM 2549 C C . THR A 1 329 ? 14.149 11.056 -50.496 1.00 91.75 329 THR A C 1
ATOM 2551 O O . THR A 1 329 ? 14.283 10.383 -51.516 1.00 91.75 329 THR A O 1
ATOM 2554 N N . VAL A 1 330 ? 15.178 11.538 -49.801 1.00 89.88 330 VAL A N 1
ATOM 2555 C CA . VAL A 1 330 ? 16.601 11.357 -50.152 1.00 89.88 330 VAL A CA 1
ATOM 2556 C C . VAL A 1 330 ? 17.357 10.459 -49.169 1.00 89.88 330 VAL A C 1
ATOM 2558 O O . VAL A 1 330 ? 18.489 10.063 -49.431 1.00 89.88 330 VAL A O 1
ATOM 2561 N N . GLY A 1 331 ? 16.723 10.086 -48.056 1.00 87.06 331 GLY A N 1
ATOM 2562 C CA . GLY A 1 331 ? 17.228 9.088 -47.118 1.00 87.06 331 GLY A CA 1
ATOM 2563 C C . GLY A 1 331 ? 16.283 8.874 -45.939 1.00 87.06 331 GLY A C 1
ATOM 2564 O O . GLY A 1 331 ? 15.334 9.635 -45.742 1.00 87.06 331 GLY A O 1
ATOM 2565 N N . THR A 1 332 ? 16.551 7.841 -45.144 1.00 89.25 332 THR A N 1
ATOM 2566 C CA . THR A 1 332 ? 15.805 7.530 -43.917 1.00 89.25 332 THR A CA 1
ATOM 2567 C C . THR A 1 332 ? 16.729 6.934 -42.865 1.00 89.25 332 THR A C 1
ATOM 2569 O O . THR A 1 332 ? 17.541 6.075 -43.211 1.00 89.25 332 THR A O 1
ATOM 2572 N N . GLU A 1 333 ? 16.535 7.278 -41.595 1.00 89.50 333 GLU A N 1
ATOM 2573 C CA . GLU A 1 333 ? 17.136 6.557 -40.465 1.00 89.50 333 GLU A CA 1
ATOM 2574 C C . GLU A 1 333 ? 16.098 6.226 -39.381 1.00 89.50 333 GLU A C 1
ATOM 2576 O O . GLU A 1 333 ? 14.950 6.671 -39.443 1.00 89.50 333 GLU A O 1
ATOM 2581 N N . VAL A 1 334 ? 16.482 5.409 -38.397 1.00 86.94 334 VAL A N 1
ATOM 2582 C CA . VAL A 1 334 ? 15.625 5.052 -37.258 1.00 86.94 334 VAL A CA 1
ATOM 2583 C C . VAL A 1 334 ? 16.326 5.444 -35.966 1.00 86.94 334 VAL A C 1
ATOM 2585 O O . VAL A 1 334 ? 17.301 4.810 -35.567 1.00 86.94 334 VAL A O 1
ATOM 2588 N N . LEU A 1 335 ? 15.789 6.452 -35.284 1.00 86.00 335 LEU A N 1
ATOM 2589 C CA . LEU A 1 335 ? 16.236 6.831 -33.947 1.00 86.00 335 LEU A CA 1
ATOM 2590 C C . LEU A 1 335 ? 15.559 5.915 -32.930 1.00 86.00 335 LEU A C 1
ATOM 2592 O O . LEU A 1 335 ? 14.354 5.682 -33.022 1.00 86.00 335 LEU A O 1
ATOM 2596 N N . SER A 1 336 ? 16.318 5.399 -31.963 1.00 83.25 336 SER A N 1
ATOM 2597 C CA . SER A 1 336 ? 15.806 4.535 -30.889 1.00 83.25 336 SER A CA 1
ATOM 2598 C C . SER A 1 336 ? 16.291 5.021 -29.527 1.00 83.25 336 SER A C 1
ATOM 2600 O O . SER A 1 336 ? 17.451 5.402 -29.381 1.00 83.25 336 SER A O 1
ATOM 2602 N N . GLY A 1 337 ? 15.413 5.014 -28.527 1.00 82.50 337 GLY A N 1
ATOM 2603 C CA . GLY A 1 337 ? 15.684 5.604 -27.216 1.00 82.50 337 GLY A CA 1
ATOM 2604 C C . GLY A 1 337 ? 14.530 5.422 -26.233 1.00 82.50 337 GLY A C 1
ATOM 2605 O O . GLY A 1 337 ? 13.589 4.680 -26.503 1.00 82.50 337 GLY A O 1
ATOM 2606 N N . LYS A 1 338 ? 14.595 6.083 -25.078 1.00 81.62 338 LYS A N 1
ATOM 2607 C CA . LYS A 1 338 ? 13.537 6.024 -24.051 1.00 81.62 338 LYS A CA 1
ATOM 2608 C C . LYS A 1 338 ? 12.426 7.051 -24.289 1.00 81.62 338 LYS A C 1
ATOM 2610 O O . LYS A 1 338 ? 12.624 8.038 -24.994 1.00 81.62 338 LYS A O 1
ATOM 2615 N N . ASP A 1 339 ? 11.280 6.851 -23.640 1.00 79.12 339 ASP A N 1
ATOM 2616 C CA . ASP A 1 339 ? 10.221 7.866 -23.553 1.00 79.12 339 ASP A CA 1
ATOM 2617 C C . ASP A 1 339 ? 10.755 9.183 -22.960 1.00 79.12 339 ASP A C 1
ATOM 2619 O O . ASP A 1 339 ? 11.473 9.186 -21.955 1.00 79.12 339 ASP A O 1
ATOM 2623 N N . GLY A 1 340 ? 10.451 10.299 -23.624 1.00 79.06 340 GLY A N 1
ATOM 2624 C CA . GLY A 1 340 ? 10.965 11.630 -23.299 1.00 79.06 340 GLY A CA 1
ATOM 2625 C C . GLY A 1 340 ? 12.410 11.913 -23.741 1.00 79.06 340 GLY A C 1
ATOM 2626 O O . GLY A 1 340 ? 12.887 13.028 -23.527 1.00 79.06 340 GLY A O 1
ATOM 2627 N N . GLN A 1 341 ? 13.121 10.962 -24.361 1.00 86.38 341 GLN A N 1
ATOM 2628 C CA . GLN A 1 341 ? 14.462 11.215 -24.900 1.00 86.38 341 GLN A CA 1
ATOM 2629 C C . GLN A 1 341 ? 14.382 12.127 -26.130 1.00 86.38 341 GLN A C 1
ATOM 2631 O O . GLN A 1 341 ? 13.616 11.862 -27.056 1.00 86.38 341 GLN A O 1
ATOM 2636 N N . THR A 1 342 ? 15.202 13.179 -26.147 1.00 91.50 342 THR A N 1
ATOM 2637 C CA . THR A 1 342 ? 15.258 14.156 -27.241 1.00 91.50 342 THR A CA 1
ATOM 2638 C C . THR A 1 342 ? 16.543 14.009 -28.044 1.00 91.50 342 THR A C 1
ATOM 2640 O O . THR A 1 342 ? 17.624 13.924 -27.467 1.00 91.50 342 THR A O 1
ATOM 2643 N N . PHE A 1 343 ? 16.402 14.021 -29.367 1.00 91.06 343 PHE A N 1
ATOM 2644 C CA . PHE A 1 343 ? 17.473 14.014 -30.357 1.00 91.06 343 PHE A CA 1
ATOM 2645 C C . PHE A 1 343 ? 17.530 15.373 -31.055 1.00 91.06 343 PHE A C 1
ATOM 2647 O O . PHE A 1 343 ? 16.498 15.997 -31.319 1.00 91.06 343 PHE A O 1
ATOM 2654 N N . THR A 1 344 ? 18.736 15.831 -31.355 1.00 92.62 344 THR A N 1
ATOM 2655 C CA . THR A 1 344 ? 19.041 17.117 -31.985 1.00 92.62 344 THR A CA 1
ATOM 2656 C C . THR A 1 344 ? 19.683 16.905 -33.354 1.00 92.62 344 THR A C 1
ATOM 2658 O O . THR A 1 344 ? 19.980 15.781 -33.746 1.00 92.62 344 THR A O 1
ATOM 2661 N N . SER A 1 345 ? 19.969 17.985 -34.083 1.00 87.31 345 SER A N 1
ATOM 2662 C CA . SER A 1 345 ? 20.713 17.923 -35.349 1.00 87.31 345 SER A CA 1
ATOM 2663 C C . SER A 1 345 ? 22.096 17.260 -35.258 1.00 87.31 345 SER A C 1
ATOM 2665 O O . SER A 1 345 ? 22.611 16.842 -36.288 1.00 87.31 345 SER A O 1
ATOM 2667 N N . ALA A 1 346 ? 22.709 17.192 -34.070 1.00 85.81 346 ALA A N 1
ATOM 2668 C CA . ALA A 1 346 ? 24.005 16.539 -33.865 1.00 85.81 346 ALA A CA 1
ATOM 2669 C C . ALA A 1 346 ? 23.899 15.007 -33.745 1.00 85.81 346 ALA A C 1
ATOM 2671 O O . ALA A 1 346 ? 24.896 14.314 -33.921 1.00 85.81 346 ALA A O 1
ATOM 2672 N N . ASP A 1 347 ? 22.700 14.492 -33.466 1.00 89.25 347 ASP A N 1
ATOM 2673 C CA . ASP A 1 347 ? 22.421 13.066 -33.269 1.00 89.25 347 ASP A CA 1
ATOM 2674 C C . ASP A 1 347 ? 21.919 12.380 -34.559 1.00 89.25 347 ASP A C 1
ATOM 2676 O O . ASP A 1 347 ? 21.493 11.226 -34.517 1.00 89.25 347 ASP A O 1
ATOM 2680 N N . LEU A 1 348 ? 21.925 13.102 -35.690 1.00 89.62 348 LEU A N 1
ATOM 2681 C CA . LEU A 1 348 ? 21.369 12.676 -36.977 1.00 89.62 348 LEU A CA 1
ATOM 2682 C C . LEU A 1 348 ? 22.441 12.269 -37.993 1.00 89.62 348 LEU A C 1
ATOM 2684 O O . LEU A 1 348 ? 23.403 13.005 -38.227 1.00 89.62 348 LEU A O 1
ATOM 2688 N N . HIS A 1 349 ? 22.200 11.172 -38.710 1.00 87.56 349 HIS A N 1
ATOM 2689 C CA . HIS A 1 349 ? 23.037 10.721 -39.823 1.00 87.56 349 HIS A CA 1
ATOM 2690 C C . HIS A 1 349 ? 22.466 11.226 -41.154 1.00 87.56 349 HIS A C 1
ATOM 2692 O O . HIS A 1 349 ? 21.693 10.545 -41.833 1.00 87.56 349 HIS A O 1
ATOM 2698 N N . LEU A 1 350 ? 22.845 12.450 -41.533 1.00 87.94 350 LEU A N 1
ATOM 2699 C CA . LEU A 1 350 ? 22.386 13.065 -42.782 1.00 87.94 350 LEU A CA 1
ATOM 2700 C C . LEU A 1 350 ? 22.846 12.265 -44.023 1.00 87.94 350 LEU A C 1
ATOM 2702 O O . LEU A 1 350 ? 23.972 11.761 -44.042 1.00 87.94 350 LEU A O 1
ATOM 2706 N N . PRO A 1 351 ? 22.024 12.181 -45.089 1.00 85.44 351 PRO A N 1
ATOM 2707 C CA . PRO A 1 351 ? 22.422 11.541 -46.341 1.00 85.44 351 PRO A CA 1
ATOM 2708 C C . PRO A 1 351 ? 23.647 12.208 -46.984 1.00 85.44 351 PRO A C 1
ATOM 2710 O O . PRO A 1 351 ? 23.809 13.428 -46.935 1.00 85.44 351 PRO A O 1
ATOM 2713 N N . VAL A 1 352 ? 24.489 11.410 -47.646 1.00 78.94 352 VAL A N 1
ATOM 2714 C CA . VAL A 1 352 ? 25.684 11.899 -48.358 1.00 78.94 352 VAL A CA 1
ATOM 2715 C C . VAL A 1 352 ? 25.291 12.947 -49.407 1.00 78.94 352 VAL A C 1
ATOM 2717 O O . VAL A 1 352 ? 24.331 12.753 -50.151 1.00 78.94 352 VAL A O 1
ATOM 2720 N N . ASN A 1 353 ? 26.053 14.043 -49.481 1.00 81.56 353 ASN A N 1
ATOM 2721 C CA . ASN A 1 353 ? 25.779 15.228 -50.309 1.00 81.56 353 ASN A CA 1
ATOM 2722 C C . ASN A 1 353 ? 24.505 16.016 -49.930 1.00 81.56 353 ASN A C 1
ATOM 2724 O O . ASN A 1 353 ? 23.961 16.751 -50.756 1.00 81.56 353 ASN A O 1
ATOM 2728 N N . TYR A 1 354 ? 24.038 15.910 -48.680 1.00 86.19 354 TYR A N 1
ATOM 2729 C CA . TYR A 1 354 ? 22.972 16.749 -48.128 1.00 86.19 354 TYR A CA 1
ATOM 2730 C C . TYR A 1 354 ? 23.380 17.396 -46.800 1.00 86.19 354 TYR A C 1
ATOM 2732 O O . TYR A 1 354 ? 24.108 16.822 -45.995 1.00 86.19 354 TYR A O 1
ATOM 2740 N N . GLN A 1 355 ? 22.859 18.597 -46.556 1.00 87.62 355 GLN A N 1
ATOM 2741 C CA . GLN A 1 355 ? 22.948 19.305 -45.277 1.00 87.62 355 GLN A CA 1
ATOM 2742 C C . GLN A 1 355 ? 21.554 19.769 -44.836 1.00 87.62 355 GLN A C 1
ATOM 2744 O O . GLN A 1 355 ? 20.642 19.869 -45.659 1.00 87.62 355 GLN A O 1
ATOM 2749 N N . LEU A 1 356 ? 21.367 20.079 -43.549 1.00 88.62 356 LEU A N 1
ATOM 2750 C CA . LEU A 1 356 ? 20.109 20.665 -43.069 1.00 88.62 356 LEU A CA 1
ATOM 2751 C C . LEU A 1 356 ? 19.814 21.985 -43.792 1.00 88.62 356 LEU A C 1
ATOM 2753 O O . LEU A 1 356 ? 20.711 22.801 -44.010 1.00 88.62 356 LEU A O 1
ATOM 2757 N N . ALA A 1 357 ? 18.547 22.213 -44.145 1.00 83.62 357 ALA A N 1
ATOM 2758 C CA . ALA A 1 357 ? 18.136 23.481 -44.737 1.00 83.62 357 ALA A CA 1
ATOM 2759 C C . ALA A 1 357 ? 18.353 24.640 -43.741 1.00 83.62 357 ALA A C 1
ATOM 2761 O O . ALA A 1 357 ? 18.045 24.513 -42.552 1.00 83.62 357 ALA A O 1
ATOM 2762 N N . THR A 1 358 ? 18.870 25.777 -44.213 1.00 75.25 358 THR A N 1
ATOM 2763 C CA . THR A 1 358 ? 19.219 26.934 -43.371 1.00 75.25 358 THR A CA 1
ATOM 2764 C C . THR A 1 358 ? 18.045 27.378 -42.492 1.00 75.25 358 THR A C 1
ATOM 2766 O O . THR A 1 358 ? 16.957 27.648 -42.994 1.00 75.25 358 THR A O 1
ATOM 2769 N N . GLY A 1 359 ? 18.268 27.471 -41.177 1.00 68.50 359 GLY A N 1
ATOM 2770 C CA . GLY A 1 359 ? 17.234 27.825 -40.194 1.00 68.50 359 GLY A CA 1
ATOM 2771 C C . GLY A 1 359 ? 16.416 26.646 -39.646 1.00 68.50 359 GLY A C 1
ATOM 2772 O O . GLY A 1 359 ? 15.571 26.858 -38.779 1.00 68.50 359 GLY A O 1
ATOM 2773 N N . THR A 1 360 ? 16.671 25.410 -40.088 1.00 73.44 360 THR A N 1
ATOM 2774 C CA . THR A 1 360 ? 15.996 24.213 -39.557 1.00 73.44 360 THR A CA 1
ATOM 2775 C C . THR A 1 360 ? 16.543 23.847 -38.178 1.00 73.44 360 THR A C 1
ATOM 2777 O O . THR A 1 360 ? 17.593 23.216 -38.061 1.00 73.44 360 THR A O 1
ATOM 2780 N N . ALA A 1 361 ? 15.816 24.207 -37.121 1.00 74.44 361 ALA A N 1
ATOM 2781 C CA . ALA A 1 361 ? 16.050 23.666 -35.786 1.00 74.44 361 ALA A CA 1
ATOM 2782 C C . ALA A 1 361 ? 15.410 22.272 -35.683 1.00 74.44 361 ALA A C 1
ATOM 2784 O O . ALA A 1 361 ? 14.189 22.150 -35.773 1.00 74.44 361 ALA A O 1
ATOM 2785 N N . VAL A 1 362 ? 16.219 21.226 -35.486 1.00 84.38 362 VAL A N 1
ATOM 2786 C CA . VAL A 1 362 ? 15.711 19.865 -35.266 1.00 84.38 362 VAL A CA 1
ATOM 2787 C C . VAL A 1 362 ? 15.746 19.527 -33.780 1.00 84.38 362 VAL A C 1
ATOM 2789 O O . VAL A 1 362 ? 16.804 19.555 -33.155 1.00 84.38 362 VAL A O 1
ATOM 2792 N N . SER A 1 363 ? 14.577 19.195 -33.236 1.00 89.88 363 SER A N 1
ATOM 2793 C CA . SER A 1 363 ? 14.395 18.640 -31.896 1.00 89.88 363 SER A CA 1
ATOM 2794 C C . SER A 1 363 ? 13.313 17.566 -31.978 1.00 89.88 363 SER A C 1
ATOM 2796 O O . SER A 1 363 ? 12.161 17.868 -32.292 1.00 89.88 363 SER A O 1
ATOM 2798 N N . ILE A 1 364 ? 13.696 16.308 -31.771 1.00 89.19 364 ILE A N 1
ATOM 2799 C CA . ILE A 1 364 ? 12.824 15.136 -31.898 1.00 89.19 364 ILE A CA 1
ATOM 2800 C C . ILE A 1 364 ? 12.743 14.459 -30.537 1.00 89.19 364 ILE A C 1
ATOM 2802 O O . ILE A 1 364 ? 13.678 13.774 -30.133 1.00 89.19 364 ILE A O 1
ATOM 2806 N N . THR A 1 365 ? 11.625 14.629 -29.835 1.00 88.75 365 THR A N 1
ATOM 2807 C CA . THR A 1 365 ? 11.358 13.910 -28.584 1.00 88.75 365 THR A CA 1
ATOM 2808 C C . THR A 1 365 ? 10.588 12.623 -28.876 1.00 88.75 365 THR A C 1
ATOM 2810 O O . THR A 1 365 ? 9.492 12.655 -29.446 1.00 88.75 365 THR A O 1
ATOM 2813 N N . LEU A 1 366 ? 11.146 11.481 -28.472 1.00 84.12 366 LEU A N 1
ATOM 2814 C CA . LEU A 1 366 ? 10.455 10.197 -28.536 1.00 84.12 366 LEU A CA 1
ATOM 2815 C C . LEU A 1 366 ? 9.321 10.153 -27.508 1.00 84.12 366 LEU A C 1
ATOM 2817 O O . LEU A 1 366 ? 9.511 10.478 -26.338 1.00 84.12 366 LEU A O 1
ATOM 2821 N N . ASN A 1 367 ? 8.149 9.731 -27.966 1.00 78.56 367 ASN A N 1
ATOM 2822 C CA . ASN A 1 367 ? 6.983 9.386 -27.158 1.00 78.56 367 ASN A CA 1
ATOM 2823 C C . ASN A 1 367 ? 6.150 8.343 -27.925 1.00 78.56 367 ASN A C 1
ATOM 2825 O O . ASN A 1 367 ? 6.462 8.022 -29.075 1.00 78.56 367 ASN A O 1
ATOM 2829 N N . ALA A 1 368 ? 5.088 7.816 -27.313 1.00 66.44 368 ALA A N 1
ATOM 2830 C CA . ALA A 1 368 ? 4.245 6.770 -27.905 1.00 66.44 368 ALA A CA 1
ATOM 2831 C C . ALA A 1 368 ? 3.521 7.171 -29.216 1.00 66.44 368 ALA A C 1
ATOM 2833 O O . ALA A 1 368 ? 2.931 6.312 -29.872 1.00 66.44 368 ALA A O 1
ATOM 2834 N N . GLN A 1 369 ? 3.542 8.454 -29.591 1.00 66.19 369 GLN A N 1
ATOM 2835 C CA . GLN A 1 369 ? 2.941 9.018 -30.800 1.00 66.19 369 GLN A CA 1
ATOM 2836 C C . GLN A 1 369 ? 3.983 9.434 -31.859 1.00 66.19 369 GLN A C 1
ATOM 2838 O O . GLN A 1 369 ? 3.623 9.607 -33.024 1.00 66.19 369 GLN A O 1
ATOM 2843 N N . THR A 1 370 ? 5.266 9.577 -31.503 1.00 74.38 370 THR A N 1
ATOM 2844 C CA . THR A 1 370 ? 6.352 9.929 -32.437 1.00 74.38 370 THR A CA 1
ATOM 2845 C C . THR A 1 370 ? 6.756 8.703 -33.263 1.00 74.38 370 THR A C 1
ATOM 2847 O O . THR A 1 370 ? 7.762 8.056 -32.989 1.00 74.38 370 THR A O 1
ATOM 2850 N N . THR A 1 371 ? 5.965 8.357 -34.282 1.00 73.50 371 THR A N 1
ATOM 2851 C CA . THR A 1 371 ? 6.227 7.190 -35.150 1.00 73.50 371 THR A CA 1
ATOM 2852 C C . THR A 1 371 ? 7.138 7.536 -36.331 1.00 73.50 371 THR A C 1
ATOM 2854 O O . THR A 1 371 ? 7.998 6.743 -36.712 1.00 73.50 371 THR A O 1
ATOM 2857 N N . ALA A 1 372 ? 6.973 8.734 -36.898 1.00 84.00 372 ALA A N 1
ATOM 2858 C CA . ALA A 1 372 ? 7.768 9.248 -38.005 1.00 84.00 372 ALA A CA 1
ATOM 2859 C C . ALA A 1 372 ? 7.940 10.771 -37.910 1.00 84.00 372 ALA A C 1
ATOM 2861 O O . ALA A 1 372 ? 7.030 11.479 -37.477 1.00 84.00 372 ALA A O 1
ATOM 2862 N N . VAL A 1 373 ? 9.093 11.273 -38.354 1.00 87.94 373 VAL A N 1
ATOM 2863 C CA . VAL A 1 373 ? 9.408 12.707 -38.446 1.00 87.94 373 VAL A CA 1
ATOM 2864 C C . VAL A 1 373 ? 10.005 13.001 -39.819 1.00 87.94 373 VAL A C 1
ATOM 2866 O O . VAL A 1 373 ? 10.788 12.212 -40.341 1.00 87.94 373 VAL A O 1
ATOM 2869 N N . THR A 1 374 ? 9.646 14.139 -40.411 1.00 90.00 374 THR A N 1
ATOM 2870 C CA . THR A 1 374 ? 10.246 14.623 -41.663 1.00 90.00 374 THR A CA 1
ATOM 2871 C C . THR A 1 374 ? 11.254 15.727 -41.360 1.00 90.00 374 THR A C 1
ATOM 2873 O O . THR A 1 374 ? 10.938 16.655 -40.617 1.00 90.00 374 THR A O 1
ATOM 2876 N N . VAL A 1 375 ? 12.456 15.633 -41.930 1.00 91.19 375 VAL A N 1
ATOM 2877 C CA . VAL A 1 375 ? 13.529 16.628 -41.789 1.00 91.19 375 VAL A CA 1
ATOM 2878 C C . VAL A 1 375 ? 13.913 17.147 -43.172 1.00 91.19 375 VAL A C 1
ATOM 2880 O O . VAL A 1 375 ? 14.276 16.376 -44.061 1.00 91.19 375 VAL A O 1
ATOM 2883 N N . ASN A 1 376 ? 13.841 18.467 -43.348 1.00 90.50 376 ASN A N 1
ATOM 2884 C CA . ASN A 1 376 ? 14.141 19.117 -44.619 1.00 90.50 376 ASN A CA 1
ATOM 2885 C C . ASN A 1 376 ? 15.655 19.298 -44.788 1.00 90.50 376 ASN A C 1
ATOM 2887 O O . ASN A 1 376 ? 16.327 19.905 -43.947 1.00 90.50 376 ASN A O 1
ATOM 2891 N N . VAL A 1 377 ? 16.177 18.814 -45.909 1.00 89.88 377 VAL A N 1
ATOM 2892 C CA . VAL A 1 377 ? 17.586 18.917 -46.289 1.00 89.88 377 VAL A CA 1
ATOM 2893 C C . VAL A 1 377 ? 17.736 19.586 -47.652 1.00 89.88 377 VAL A C 1
ATOM 2895 O O . VAL A 1 377 ? 16.824 19.602 -48.476 1.00 89.88 377 VAL A O 1
ATOM 2898 N N . VAL A 1 378 ? 18.911 20.153 -47.900 1.00 87.88 378 VAL A N 1
ATOM 2899 C CA . VAL A 1 378 ? 19.300 20.718 -49.194 1.00 87.88 378 VAL A CA 1
ATOM 2900 C C . VAL A 1 378 ? 20.540 19.998 -49.699 1.00 87.88 378 VAL A C 1
ATOM 2902 O O . VAL A 1 378 ? 21.445 19.697 -48.920 1.00 87.88 378 VAL A O 1
ATOM 2905 N N . SER A 1 379 ? 20.577 19.711 -50.999 1.00 81.62 379 SER A N 1
ATOM 2906 C CA . SER A 1 379 ? 21.751 19.120 -51.638 1.00 81.62 379 SER A CA 1
ATOM 2907 C C . SER A 1 379 ? 22.929 20.082 -51.521 1.00 81.62 379 SER A C 1
ATOM 2909 O O . SER A 1 379 ? 22.825 21.235 -51.957 1.00 81.62 379 SER A O 1
ATOM 2911 N N . THR A 1 380 ? 24.053 19.623 -50.981 1.00 71.31 380 THR A N 1
ATOM 2912 C CA . THR A 1 380 ? 25.311 20.349 -51.143 1.00 71.31 380 THR A CA 1
ATOM 2913 C C . THR A 1 380 ? 25.793 20.177 -52.587 1.00 71.31 380 THR A C 1
ATOM 2915 O O . THR A 1 380 ? 25.595 19.111 -53.178 1.00 71.31 380 THR A O 1
ATOM 2918 N N . PRO A 1 381 ? 26.411 21.201 -53.205 1.00 65.06 381 PRO A N 1
ATOM 2919 C CA . PRO A 1 381 ? 27.136 20.999 -54.452 1.00 65.06 381 PRO A CA 1
ATOM 2920 C C . PRO A 1 381 ? 28.162 19.886 -54.240 1.00 65.06 381 PRO A C 1
ATOM 2922 O O . PRO A 1 381 ? 28.887 19.912 -53.243 1.00 65.06 381 PRO A O 1
ATOM 2925 N N . ALA A 1 382 ? 28.206 18.910 -55.150 1.00 62.56 382 ALA A N 1
ATOM 2926 C CA . ALA A 1 382 ? 29.169 17.821 -55.061 1.00 62.56 382 ALA A CA 1
ATOM 2927 C C . ALA A 1 382 ? 30.579 18.412 -54.960 1.00 62.56 382 ALA A C 1
ATOM 2929 O O . ALA A 1 382 ? 30.997 19.186 -55.824 1.00 62.56 382 ALA A O 1
ATOM 2930 N N . LYS A 1 383 ? 31.290 18.077 -53.883 1.00 67.25 383 LYS A N 1
ATOM 2931 C CA . LYS A 1 383 ? 32.653 18.546 -53.656 1.00 67.25 383 LYS A CA 1
ATOM 2932 C C . LYS A 1 383 ? 33.550 17.904 -54.712 1.00 67.25 383 LYS A C 1
ATOM 2934 O O . LYS A 1 383 ? 33.792 16.703 -54.665 1.00 67.25 383 LYS A O 1
ATOM 2939 N N . VAL A 1 384 ? 33.979 18.702 -55.684 1.00 77.44 384 VAL A N 1
ATOM 2940 C CA . VAL A 1 384 ? 34.929 18.291 -56.720 1.00 77.44 384 VAL A CA 1
ATOM 2941 C C . VAL A 1 384 ? 36.334 18.586 -56.218 1.00 77.44 384 VAL A C 1
ATOM 2943 O O . VAL A 1 384 ? 36.595 19.690 -55.743 1.00 77.44 384 VAL A O 1
ATOM 2946 N N . VAL A 1 385 ? 37.209 17.591 -56.312 1.00 85.19 385 VAL A N 1
ATOM 2947 C CA . VAL A 1 385 ? 38.608 17.654 -55.884 1.00 85.19 385 VAL A CA 1
ATOM 2948 C C . VAL A 1 385 ? 39.502 17.175 -57.027 1.00 85.19 385 VAL A C 1
ATOM 2950 O O . VAL A 1 385 ? 39.141 16.259 -57.777 1.00 85.19 385 VAL A O 1
ATOM 2953 N N . HIS A 1 386 ? 40.663 17.809 -57.158 1.00 90.12 386 HIS A N 1
ATOM 2954 C CA . HIS A 1 386 ? 41.638 17.584 -58.214 1.00 90.12 386 HIS A CA 1
ATOM 2955 C C . HIS A 1 386 ? 42.896 16.920 -57.648 1.00 90.12 386 HIS A C 1
ATOM 2957 O O . HIS A 1 386 ? 43.492 17.412 -56.692 1.00 90.12 386 HIS A O 1
ATOM 2963 N N . VAL A 1 387 ? 43.346 15.831 -58.270 1.00 94.44 387 VAL A N 1
ATOM 2964 C CA . VAL A 1 387 ? 44.652 15.225 -57.981 1.00 94.44 387 VAL A CA 1
ATOM 2965 C C . VAL A 1 387 ? 45.551 15.392 -59.198 1.00 94.44 387 VAL A C 1
ATOM 2967 O O . VAL A 1 387 ? 45.251 14.886 -60.280 1.00 94.44 387 VAL A O 1
ATOM 2970 N N . THR A 1 388 ? 46.665 16.103 -59.028 1.00 95.12 388 THR A N 1
ATOM 2971 C CA . THR A 1 388 ? 47.668 16.279 -60.086 1.00 95.12 388 THR A CA 1
ATOM 2972 C C . THR A 1 388 ? 48.664 15.126 -60.055 1.00 95.12 388 THR A C 1
ATOM 2974 O O . THR A 1 388 ? 49.478 15.012 -59.140 1.00 95.12 388 THR A O 1
ATOM 2977 N N . VAL A 1 389 ? 48.617 14.275 -61.072 1.00 94.12 389 VAL A N 1
ATOM 2978 C CA . VAL A 1 389 ? 49.556 13.173 -61.286 1.00 94.12 389 VAL A CA 1
ATOM 2979 C C . VAL A 1 389 ? 50.743 13.696 -62.085 1.00 94.12 389 VAL A C 1
ATOM 2981 O O . VAL A 1 389 ? 50.588 14.074 -63.243 1.00 94.12 389 VAL A O 1
ATOM 2984 N N . ASN A 1 390 ? 51.929 13.729 -61.486 1.00 93.00 390 ASN A N 1
ATOM 2985 C CA . ASN A 1 390 ? 53.170 14.123 -62.145 1.00 93.00 390 ASN A CA 1
ATOM 2986 C C . ASN A 1 390 ? 53.918 12.879 -62.633 1.00 93.00 390 ASN A C 1
ATOM 2988 O O . ASN A 1 390 ? 54.216 11.983 -61.844 1.00 93.00 390 ASN A O 1
ATOM 2992 N N . PHE A 1 391 ? 54.251 12.829 -63.921 1.00 93.25 391 PHE A N 1
ATOM 2993 C CA . PHE A 1 391 ? 55.033 11.736 -64.499 1.00 93.25 391 PHE A CA 1
ATOM 2994 C C . PHE A 1 391 ? 56.515 12.107 -64.512 1.00 93.25 391 PHE A C 1
ATOM 2996 O O . PHE A 1 391 ? 56.874 13.182 -64.999 1.00 93.25 391 PHE A O 1
ATOM 3003 N N . VAL A 1 392 ? 57.377 11.230 -63.999 1.00 92.25 392 VAL A N 1
ATOM 3004 C CA . VAL A 1 392 ? 58.824 11.469 -63.876 1.00 92.25 392 VAL A CA 1
ATOM 3005 C C . VAL A 1 392 ? 59.611 10.288 -64.441 1.00 92.25 392 VAL A C 1
ATOM 3007 O O . VAL A 1 392 ? 59.277 9.133 -64.196 1.00 92.25 392 VAL A O 1
ATOM 3010 N N . ASP A 1 393 ? 60.663 10.577 -65.200 1.00 90.06 393 ASP A N 1
ATOM 3011 C CA . ASP A 1 393 ? 61.614 9.594 -65.720 1.00 90.06 393 ASP A CA 1
ATOM 3012 C C . ASP A 1 393 ? 62.416 8.984 -64.559 1.00 90.06 393 ASP A C 1
ATOM 3014 O O . ASP A 1 393 ? 63.104 9.698 -63.826 1.00 90.06 393 ASP A O 1
ATOM 3018 N N . ALA A 1 394 ? 62.310 7.671 -64.356 1.00 88.06 394 ALA A N 1
ATOM 3019 C CA . ALA A 1 394 ? 62.869 6.992 -63.189 1.00 88.06 394 ALA A CA 1
ATOM 3020 C C . ALA A 1 394 ? 64.403 7.108 -63.113 1.00 88.06 394 ALA A C 1
ATOM 3022 O O . ALA A 1 394 ? 64.957 7.265 -62.023 1.00 88.06 394 ALA A O 1
ATOM 3023 N N . GLN A 1 395 ? 65.095 7.080 -64.259 1.00 84.25 395 GLN A N 1
ATOM 3024 C CA . GLN A 1 395 ? 66.559 7.123 -64.318 1.00 84.25 395 GLN A CA 1
ATOM 3025 C C . GLN A 1 395 ? 67.122 8.541 -64.167 1.00 84.25 395 GLN A C 1
ATOM 3027 O O . GLN A 1 395 ? 68.120 8.734 -63.476 1.00 84.25 395 GLN A O 1
ATOM 3032 N N . SER A 1 396 ? 66.517 9.526 -64.833 1.00 85.75 396 SER A N 1
ATOM 3033 C CA . SER A 1 396 ? 67.029 10.904 -64.901 1.00 85.75 396 SER A CA 1
ATOM 3034 C C . SER A 1 396 ? 66.355 11.876 -63.931 1.00 85.75 396 SER A C 1
ATOM 3036 O O . SER A 1 396 ? 66.836 12.996 -63.773 1.00 85.75 396 SER A O 1
ATOM 3038 N N . GLN A 1 397 ? 65.255 11.467 -63.289 1.00 87.75 397 GLN A N 1
ATOM 3039 C CA . GLN A 1 397 ? 64.404 12.300 -62.427 1.00 87.75 397 GLN A CA 1
ATOM 3040 C C . GLN A 1 397 ? 63.804 13.528 -63.146 1.00 87.75 397 GLN A C 1
ATOM 3042 O O . GLN A 1 397 ? 63.298 14.451 -62.508 1.00 87.75 397 GLN A O 1
ATOM 3047 N N . GLN A 1 398 ? 63.821 13.546 -64.484 1.00 89.31 398 GLN A N 1
ATOM 3048 C CA . GLN A 1 398 ? 63.221 14.607 -65.287 1.00 89.31 398 GLN A CA 1
ATOM 3049 C C . GLN A 1 398 ? 61.694 14.446 -65.350 1.00 89.31 398 GLN A C 1
ATOM 3051 O O . GLN A 1 398 ? 61.186 13.360 -65.624 1.00 89.31 398 GLN A O 1
ATOM 3056 N N . GLN A 1 399 ? 60.947 15.537 -65.160 1.00 90.88 399 GLN A N 1
ATOM 3057 C CA . GLN A 1 399 ? 59.497 15.526 -65.359 1.00 90.88 399 GLN A CA 1
ATOM 3058 C C . GLN A 1 399 ? 59.143 15.337 -66.845 1.00 90.88 399 GLN A C 1
ATOM 3060 O O . GLN A 1 399 ? 59.634 16.057 -67.715 1.00 90.88 399 GLN A O 1
ATOM 3065 N N . LEU A 1 400 ? 58.265 14.371 -67.113 1.00 90.25 400 LEU A N 1
ATOM 3066 C CA . LEU A 1 400 ? 57.779 13.979 -68.440 1.00 90.25 400 LEU A CA 1
ATOM 3067 C C . LEU A 1 400 ? 56.439 14.637 -68.800 1.00 90.25 400 LEU A C 1
ATOM 3069 O O . LEU A 1 400 ? 56.084 14.724 -69.972 1.00 90.25 400 LEU A O 1
ATOM 3073 N N . GLY A 1 401 ? 55.695 15.091 -67.791 1.00 90.50 401 GLY A N 1
ATOM 3074 C CA . GLY A 1 401 ? 54.411 15.769 -67.932 1.00 90.50 401 GLY A CA 1
ATOM 3075 C C . GLY A 1 401 ? 53.587 15.680 -66.650 1.00 90.50 401 GLY A C 1
ATOM 3076 O O . GLY A 1 401 ? 54.087 15.273 -65.596 1.00 90.50 401 GLY A O 1
ATOM 3077 N N . SER A 1 402 ? 52.311 16.041 -66.744 1.00 93.50 402 SER A N 1
ATOM 3078 C CA . SER A 1 402 ? 51.327 15.795 -65.693 1.00 93.50 402 SER A CA 1
ATOM 3079 C C . SER A 1 402 ? 49.917 15.628 -66.263 1.00 93.50 402 SER A C 1
ATOM 3081 O O . SER A 1 402 ? 49.627 16.056 -67.381 1.00 93.50 402 SER A O 1
ATOM 3083 N N . GLN A 1 403 ? 49.044 14.996 -65.484 1.00 94.06 403 GLN A N 1
ATOM 3084 C CA . GLN A 1 403 ? 47.616 14.849 -65.754 1.00 94.06 403 GLN A CA 1
ATOM 3085 C C . GLN A 1 403 ? 46.831 15.239 -64.502 1.00 94.06 403 GLN A C 1
ATOM 3087 O O . GLN A 1 403 ? 47.189 14.844 -63.396 1.00 94.06 403 GLN A O 1
ATOM 3092 N N . VAL A 1 404 ? 45.740 15.987 -64.665 1.00 94.25 404 VAL A N 1
ATOM 3093 C CA . VAL A 1 404 ? 44.816 16.287 -63.564 1.00 94.25 404 VAL A CA 1
ATOM 3094 C C . VAL A 1 404 ? 43.663 15.290 -63.602 1.00 94.25 404 VAL A C 1
ATOM 3096 O O . VAL A 1 404 ? 42.930 15.218 -64.588 1.00 94.25 404 VAL A O 1
ATOM 3099 N N . LEU A 1 405 ? 43.496 14.533 -62.522 1.00 92.50 405 LEU A N 1
ATOM 3100 C CA . LEU A 1 405 ? 42.323 13.702 -62.274 1.00 92.50 405 LEU A CA 1
ATOM 3101 C C . LEU A 1 405 ? 41.319 14.505 -61.452 1.00 92.50 405 LEU A C 1
ATOM 3103 O O . LEU A 1 405 ? 41.702 15.198 -60.515 1.00 92.50 405 LEU A O 1
ATOM 3107 N N . THR A 1 406 ? 40.041 14.432 -61.813 1.00 89.44 406 THR A N 1
ATOM 3108 C CA . THR A 1 406 ? 38.972 15.233 -61.197 1.00 89.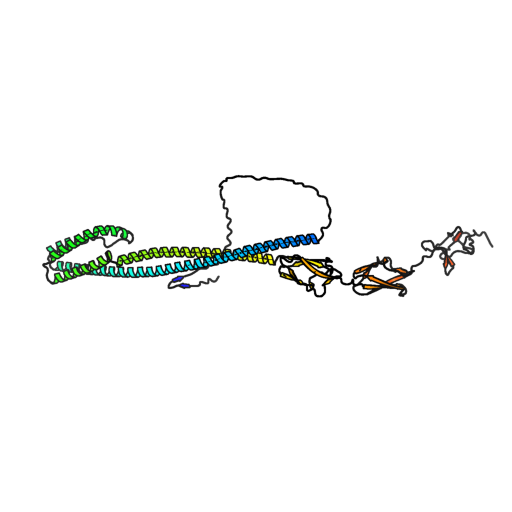44 406 THR A CA 1
ATOM 3109 C C . THR A 1 406 ? 37.841 14.311 -60.774 1.00 89.44 406 THR A C 1
ATOM 3111 O O . THR A 1 406 ? 37.311 13.575 -61.607 1.00 89.44 406 THR A O 1
ATOM 3114 N N . GLY A 1 407 ? 37.460 14.341 -59.499 1.00 86.56 407 GLY A N 1
ATOM 3115 C CA . GLY A 1 407 ? 36.433 13.447 -58.967 1.00 86.56 407 GLY A CA 1
ATOM 3116 C C . GLY A 1 407 ? 35.857 13.901 -57.630 1.00 86.56 407 GLY A C 1
ATOM 3117 O O . GLY A 1 407 ? 36.156 14.991 -57.143 1.00 86.56 407 GLY A O 1
ATOM 3118 N N . GLN A 1 408 ? 35.008 13.058 -57.045 1.00 82.69 408 GLN A N 1
ATOM 3119 C CA . GLN A 1 408 ? 34.505 13.241 -55.677 1.00 82.69 408 GLN A CA 1
ATOM 3120 C C . GLN A 1 408 ? 35.441 12.552 -54.665 1.00 82.69 408 GLN A C 1
ATOM 3122 O O . GLN A 1 408 ? 36.043 11.538 -55.023 1.00 82.69 408 GLN A O 1
ATOM 3127 N N . PRO A 1 409 ? 35.554 13.032 -53.410 1.00 85.56 409 PRO A N 1
ATOM 3128 C CA . PRO A 1 409 ? 36.304 12.345 -52.359 1.00 85.56 409 PRO A CA 1
ATOM 3129 C C . PRO A 1 409 ? 35.943 10.856 -52.257 1.00 85.56 409 PRO A C 1
ATOM 3131 O O . PRO A 1 409 ? 34.769 10.486 -52.255 1.00 85.56 409 PRO A O 1
ATOM 3134 N N . GLY A 1 410 ? 36.959 9.995 -52.209 1.00 80.19 410 GLY A N 1
ATOM 3135 C CA . GLY A 1 410 ? 36.807 8.537 -52.217 1.00 80.19 410 GLY A CA 1
ATOM 3136 C C . GLY A 1 410 ? 36.653 7.896 -53.605 1.00 80.19 410 GLY A C 1
ATOM 3137 O O . GLY A 1 410 ? 36.742 6.673 -53.703 1.00 80.19 410 GLY A O 1
ATOM 3138 N N . GLN A 1 411 ? 36.473 8.670 -54.682 1.00 86.75 411 GLN A N 1
ATOM 3139 C CA . GLN A 1 411 ? 36.505 8.138 -56.048 1.00 86.75 411 GLN A CA 1
ATOM 3140 C C . GLN A 1 411 ? 37.900 7.595 -56.374 1.00 86.75 411 GLN A C 1
ATOM 3142 O O . GLN A 1 411 ? 38.909 8.218 -56.044 1.00 86.75 411 GLN A O 1
ATOM 3147 N N . GLN A 1 412 ? 37.945 6.442 -57.041 1.00 91.50 412 GLN A N 1
ATOM 3148 C CA . GLN A 1 412 ? 39.180 5.766 -57.419 1.00 91.50 412 GLN A CA 1
ATOM 3149 C C . GLN A 1 412 ? 39.422 5.838 -58.927 1.00 91.50 412 GLN A C 1
ATOM 3151 O O . GLN A 1 412 ? 38.488 5.701 -59.715 1.00 91.50 412 GLN A O 1
ATOM 3156 N N . PHE A 1 413 ? 40.686 6.029 -59.291 1.00 89.50 413 PHE A N 1
ATOM 3157 C CA . PHE A 1 413 ? 41.212 5.981 -60.650 1.00 89.50 413 PHE A CA 1
ATOM 3158 C C . PHE A 1 413 ? 42.326 4.941 -60.727 1.00 89.50 413 PHE A C 1
ATOM 3160 O O . PHE A 1 413 ? 43.071 4.744 -59.764 1.00 89.50 413 PHE A O 1
ATOM 3167 N N . THR A 1 414 ? 42.428 4.290 -61.875 1.00 89.31 414 THR A N 1
ATOM 3168 C CA . THR A 1 414 ? 43.362 3.205 -62.176 1.00 89.31 414 THR A CA 1
ATOM 3169 C C . THR A 1 414 ? 44.445 3.647 -63.160 1.00 89.31 414 THR A C 1
ATOM 3171 O O . THR A 1 414 ? 44.411 4.752 -63.699 1.00 89.31 414 THR A O 1
ATOM 3174 N N . ASP A 1 415 ? 45.400 2.766 -63.443 1.00 84.12 415 ASP A N 1
ATOM 3175 C CA . ASP A 1 415 ? 46.370 2.923 -64.531 1.00 84.12 415 ASP A CA 1
ATOM 3176 C C . ASP A 1 415 ? 45.719 3.137 -65.912 1.00 84.12 415 ASP A C 1
ATOM 3178 O O . ASP A 1 415 ? 46.262 3.874 -66.731 1.00 84.12 415 ASP A O 1
ATOM 3182 N N . HIS A 1 416 ? 44.533 2.568 -66.150 1.00 83.94 416 HIS A N 1
ATOM 3183 C CA . HIS A 1 416 ? 43.761 2.745 -67.386 1.00 83.94 416 HIS A CA 1
ATOM 3184 C C . HIS A 1 416 ? 43.186 4.162 -67.550 1.00 83.94 416 HIS A C 1
ATOM 3186 O O . HIS A 1 416 ? 42.876 4.573 -68.668 1.00 83.94 416 HIS A O 1
ATOM 3192 N N . ASP A 1 417 ? 43.066 4.920 -66.457 1.00 89.12 417 ASP A N 1
ATOM 3193 C CA . ASP A 1 417 ? 42.618 6.315 -66.468 1.00 89.12 417 ASP A CA 1
ATOM 3194 C C . ASP A 1 417 ? 43.782 7.301 -66.716 1.00 89.12 417 ASP A C 1
ATOM 3196 O O . ASP A 1 417 ? 43.570 8.515 -66.811 1.00 89.12 417 ASP A O 1
ATOM 3200 N N . LEU A 1 418 ? 45.021 6.800 -66.829 1.00 89.69 418 LEU A N 1
ATOM 3201 C CA . LEU A 1 418 ? 46.232 7.597 -67.016 1.00 89.69 418 LEU A CA 1
ATOM 3202 C C . LEU A 1 418 ? 46.694 7.632 -68.480 1.00 89.69 418 LEU A C 1
ATOM 3204 O O . LEU A 1 418 ? 46.856 6.612 -69.146 1.00 89.69 418 LEU A O 1
ATOM 3208 N N . THR A 1 419 ? 46.999 8.832 -68.969 1.00 90.19 419 THR A N 1
ATOM 3209 C CA . THR A 1 419 ? 47.593 9.061 -70.291 1.00 90.19 419 THR A CA 1
ATOM 3210 C C . THR A 1 419 ? 49.116 9.060 -70.172 1.00 90.19 419 THR A C 1
ATOM 3212 O O . THR A 1 419 ? 49.737 10.088 -69.900 1.00 90.19 419 THR A O 1
ATOM 3215 N N . ILE A 1 420 ? 49.724 7.888 -70.355 1.00 88.75 420 ILE A N 1
ATOM 3216 C CA . ILE A 1 420 ? 51.175 7.704 -70.224 1.00 88.75 420 ILE A CA 1
ATOM 3217 C C . ILE A 1 420 ? 51.928 8.384 -71.391 1.00 88.75 420 ILE A C 1
ATOM 3219 O O . ILE A 1 420 ? 51.555 8.185 -72.551 1.00 88.75 420 ILE A O 1
ATOM 3223 N N . PRO A 1 421 ? 52.997 9.168 -71.126 1.00 87.94 421 PRO A N 1
ATOM 3224 C CA . PRO A 1 421 ? 53.848 9.754 -72.162 1.00 87.94 421 PRO A CA 1
ATOM 3225 C C . PRO A 1 421 ? 54.397 8.723 -73.162 1.00 87.94 421 PRO A C 1
ATOM 3227 O O . PRO A 1 421 ? 54.839 7.636 -72.791 1.00 87.94 421 PRO A O 1
ATOM 3230 N N . ALA A 1 422 ? 54.412 9.078 -74.449 1.00 85.00 422 ALA A N 1
ATOM 3231 C CA . ALA A 1 422 ? 54.841 8.172 -75.514 1.00 85.00 422 ALA A CA 1
ATOM 3232 C C . ALA A 1 422 ? 56.301 7.702 -75.341 1.00 85.00 422 ALA A C 1
ATOM 3234 O O . ALA A 1 422 ? 57.197 8.500 -75.070 1.00 85.00 422 ALA A O 1
ATOM 3235 N N . GLY A 1 423 ? 56.540 6.400 -75.533 1.00 84.56 423 GLY A N 1
ATOM 3236 C CA . GLY A 1 423 ? 57.857 5.769 -75.357 1.00 84.56 423 GLY A CA 1
ATOM 3237 C C . GLY A 1 423 ? 58.216 5.411 -73.908 1.00 84.56 423 GLY A C 1
ATOM 3238 O O . GLY A 1 423 ? 59.310 4.898 -73.667 1.00 84.56 423 GLY A O 1
ATOM 3239 N N . TYR A 1 424 ? 57.308 5.643 -72.957 1.00 87.62 424 TYR A N 1
ATOM 3240 C CA . TYR A 1 424 ? 57.468 5.293 -71.549 1.00 87.62 424 TYR A CA 1
ATOM 3241 C C . TYR A 1 424 ? 56.469 4.218 -71.107 1.00 87.62 424 TYR A C 1
ATOM 3243 O O . TYR A 1 424 ? 55.372 4.094 -71.646 1.00 87.62 424 TYR A O 1
ATOM 3251 N N . VAL A 1 425 ? 56.868 3.442 -70.102 1.00 85.94 425 VAL A N 1
ATOM 3252 C CA . VAL A 1 425 ? 56.051 2.446 -69.395 1.00 85.94 425 VAL A CA 1
ATOM 3253 C C . VAL A 1 425 ? 56.250 2.612 -67.887 1.00 85.94 425 VAL A C 1
ATOM 3255 O O . VAL A 1 425 ? 57.212 3.249 -67.458 1.00 85.94 425 VAL A O 1
ATOM 3258 N N . PHE A 1 426 ? 55.368 2.048 -67.061 1.00 85.69 426 PHE A N 1
ATOM 3259 C CA . PHE A 1 426 ? 55.586 2.014 -65.610 1.00 85.69 426 PHE A CA 1
ATOM 3260 C C . PHE A 1 426 ? 56.894 1.281 -65.274 1.00 85.69 426 PHE A C 1
ATOM 3262 O O . PHE A 1 426 ? 57.174 0.226 -65.842 1.00 85.69 426 PHE A O 1
ATOM 3269 N N . ASP A 1 427 ? 57.683 1.831 -64.346 1.00 77.19 427 ASP A N 1
ATOM 3270 C CA . ASP A 1 427 ? 59.028 1.323 -64.019 1.00 77.19 427 ASP A CA 1
ATOM 3271 C C . ASP A 1 427 ? 59.033 -0.123 -63.482 1.00 77.19 427 ASP A C 1
ATOM 3273 O O . ASP A 1 427 ? 59.990 -0.869 -63.674 1.00 77.19 427 ASP A O 1
ATOM 3277 N N . ASN A 1 428 ? 57.934 -0.564 -62.859 1.00 68.00 428 ASN A N 1
ATOM 3278 C CA . ASN A 1 428 ? 57.794 -1.934 -62.373 1.00 68.00 428 ASN A CA 1
ATOM 3279 C C . ASN A 1 428 ? 56.367 -2.480 -62.586 1.00 68.00 428 ASN A C 1
ATOM 3281 O O . ASN A 1 428 ? 55.543 -2.386 -61.674 1.00 68.00 428 ASN A O 1
ATOM 3285 N N . PRO A 1 429 ? 56.066 -3.105 -63.743 1.00 57.88 429 PRO A N 1
ATOM 3286 C CA . PRO A 1 429 ? 54.738 -3.655 -64.048 1.00 57.88 429 PRO A CA 1
ATOM 3287 C C . PRO A 1 429 ? 54.353 -4.885 -63.200 1.00 57.88 429 PRO A C 1
ATOM 3289 O O . PRO A 1 429 ? 53.273 -5.439 -63.374 1.00 57.88 429 PRO A O 1
ATOM 3292 N N . SER A 1 430 ? 55.228 -5.329 -62.289 1.00 54.62 430 SER A N 1
ATOM 3293 C CA . SER A 1 430 ? 54.953 -6.403 -61.320 1.00 54.62 430 SER A CA 1
ATOM 3294 C C . SER A 1 430 ? 54.240 -5.894 -60.060 1.00 54.62 430 SER A C 1
ATOM 3296 O O . SER A 1 430 ? 53.722 -6.694 -59.281 1.00 54.62 430 SER A O 1
ATOM 3298 N N . GLN A 1 431 ? 54.240 -4.576 -59.832 1.00 52.81 431 GLN A N 1
ATOM 3299 C CA . GLN A 1 431 ? 53.391 -3.928 -58.835 1.00 52.81 431 GLN A CA 1
ATOM 3300 C C . GLN A 1 431 ? 51.986 -3.825 -59.444 1.00 52.81 431 GLN A C 1
ATOM 3302 O O . GLN A 1 431 ? 51.837 -3.302 -60.546 1.00 52.81 431 GLN A O 1
ATOM 3307 N N . GLY A 1 432 ? 50.972 -4.376 -58.769 1.00 54.91 432 GLY A N 1
ATOM 3308 C CA . GLY A 1 432 ? 49.605 -4.445 -59.300 1.00 54.91 432 GLY A CA 1
ATOM 3309 C C . GLY A 1 432 ? 48.963 -3.074 -59.558 1.00 54.91 432 GLY A C 1
ATOM 3310 O O . GLY A 1 432 ? 49.498 -2.049 -59.141 1.00 54.91 432 GLY A O 1
ATOM 3311 N N . ALA A 1 433 ? 47.801 -3.089 -60.225 1.00 59.75 433 ALA A N 1
ATOM 3312 C CA . ALA A 1 433 ? 47.058 -1.908 -60.678 1.00 59.75 433 ALA A CA 1
ATOM 3313 C C . ALA A 1 433 ? 47.134 -0.725 -59.695 1.00 59.75 433 ALA A C 1
ATOM 3315 O O . ALA A 1 433 ? 46.693 -0.817 -58.547 1.00 59.75 433 ALA A O 1
ATOM 3316 N N . PHE A 1 434 ? 47.708 0.386 -60.160 1.00 72.50 434 PHE A N 1
ATOM 3317 C CA . PHE A 1 434 ? 47.877 1.593 -59.360 1.00 72.50 434 PHE A CA 1
ATOM 3318 C C . PHE A 1 434 ? 46.509 2.228 -59.093 1.00 72.50 434 PHE A C 1
ATOM 3320 O O . PHE A 1 434 ? 45.787 2.516 -60.041 1.00 72.50 434 PHE A O 1
ATOM 3327 N N . VAL A 1 435 ? 46.153 2.448 -57.823 1.00 83.44 435 VAL A N 1
ATOM 3328 C CA . VAL A 1 435 ? 44.869 3.055 -57.436 1.00 83.44 435 VAL A CA 1
ATOM 3329 C C . VAL A 1 435 ? 45.102 4.422 -56.805 1.00 83.44 435 VAL A C 1
ATOM 3331 O O . VAL A 1 435 ? 45.611 4.528 -55.689 1.00 83.44 435 VAL A O 1
ATOM 3334 N N . ILE A 1 436 ? 44.675 5.474 -57.499 1.00 87.62 436 ILE A N 1
ATOM 3335 C CA . ILE A 1 436 ? 44.635 6.843 -56.979 1.00 87.62 436 ILE A CA 1
ATOM 3336 C C . ILE A 1 436 ? 43.249 7.064 -56.386 1.00 87.62 436 ILE A C 1
ATOM 3338 O O . ILE A 1 436 ? 42.256 6.983 -57.102 1.00 87.62 436 ILE A O 1
ATOM 3342 N N . THR A 1 437 ? 43.170 7.363 -55.090 1.00 88.81 437 THR A N 1
ATOM 3343 C CA . THR A 1 437 ? 41.912 7.776 -54.449 1.00 88.81 437 THR A CA 1
ATOM 3344 C C . THR A 1 437 ? 41.891 9.296 -54.323 1.00 88.81 437 THR A C 1
ATOM 3346 O O . THR A 1 437 ? 42.838 9.877 -53.800 1.00 88.81 437 THR A O 1
ATOM 3349 N N . ILE A 1 438 ? 40.820 9.942 -54.784 1.00 89.25 438 ILE A N 1
ATOM 3350 C CA . ILE A 1 438 ? 40.618 11.384 -54.614 1.00 89.25 438 ILE A CA 1
ATOM 3351 C C . ILE A 1 438 ? 40.434 11.702 -53.123 1.00 89.25 438 ILE A C 1
ATOM 3353 O O . ILE A 1 438 ? 39.576 11.117 -52.458 1.00 89.25 438 ILE A O 1
ATOM 3357 N N . GLY A 1 439 ? 41.253 12.615 -52.601 1.00 82.19 439 GLY A N 1
ATOM 3358 C CA . GLY A 1 439 ? 41.235 13.026 -51.198 1.00 82.19 439 GLY A CA 1
ATOM 3359 C C . GLY A 1 439 ? 40.162 14.067 -50.860 1.00 82.19 439 GLY A C 1
ATOM 3360 O O . GLY A 1 439 ? 39.291 14.402 -51.658 1.00 82.19 439 GLY A O 1
ATOM 3361 N N . GLU A 1 440 ? 40.250 14.616 -49.649 1.00 84.12 440 GLU A N 1
ATOM 3362 C CA . GLU A 1 440 ? 39.362 15.684 -49.165 1.00 84.12 440 GLU A CA 1
ATOM 3363 C C . GLU A 1 440 ? 39.791 17.099 -49.597 1.00 84.12 440 GLU A C 1
ATOM 3365 O O . GLU A 1 440 ? 39.074 18.066 -49.333 1.00 84.12 440 GLU A O 1
ATOM 3370 N N . GLN A 1 441 ? 40.960 17.261 -50.214 1.00 83.12 441 GLN A N 1
ATOM 3371 C CA . GLN A 1 441 ? 41.503 18.535 -50.699 1.00 83.12 441 GLN A CA 1
ATOM 3372 C C . GLN A 1 441 ? 42.309 18.278 -51.975 1.00 83.12 441 GLN A C 1
ATOM 3374 O O . GLN A 1 441 ? 42.713 17.137 -52.209 1.00 83.12 441 GLN A O 1
ATOM 3379 N N . ASP A 1 442 ? 42.520 19.318 -52.787 1.00 89.94 442 ASP A N 1
ATOM 3380 C CA . ASP A 1 442 ? 43.359 19.211 -53.983 1.00 89.94 442 ASP A CA 1
ATOM 3381 C C . ASP A 1 442 ? 44.781 18.782 -53.580 1.00 89.94 442 ASP A C 1
ATOM 3383 O O . ASP A 1 442 ? 45.362 19.340 -52.645 1.00 89.94 442 ASP A O 1
ATOM 3387 N N . ASP A 1 443 ? 45.326 17.784 -54.272 1.00 91.56 443 ASP A N 1
ATOM 3388 C CA . ASP A 1 443 ? 46.585 17.121 -53.907 1.00 91.56 443 ASP A CA 1
ATOM 3389 C C . ASP A 1 443 ? 47.414 16.774 -55.158 1.00 91.56 443 ASP A C 1
ATOM 3391 O O . ASP A 1 443 ? 46.985 16.967 -56.302 1.00 91.56 443 ASP A O 1
ATOM 3395 N N . SER A 1 444 ? 48.625 16.255 -54.970 1.00 91.88 444 SER A N 1
ATOM 3396 C CA . SER A 1 444 ? 49.473 15.784 -56.060 1.00 91.88 444 SER A CA 1
ATOM 3397 C C . SER A 1 444 ? 50.207 14.496 -55.713 1.00 91.88 444 SER A C 1
ATOM 3399 O O . SER A 1 444 ? 50.642 14.290 -54.585 1.00 91.88 444 SER A O 1
ATOM 3401 N N . THR A 1 445 ? 50.391 13.640 -56.713 1.00 91.06 445 THR A N 1
ATOM 3402 C CA . THR A 1 445 ? 51.157 12.397 -56.589 1.00 91.06 445 THR A CA 1
ATOM 3403 C C . THR A 1 445 ? 52.140 12.264 -57.746 1.00 91.06 445 THR A C 1
ATOM 3405 O O . THR A 1 445 ? 51.939 12.857 -58.807 1.00 91.06 445 THR A O 1
ATOM 3408 N N . THR A 1 446 ? 53.213 11.503 -57.550 1.00 91.31 446 THR A N 1
ATOM 3409 C CA . THR A 1 446 ? 54.279 11.326 -58.545 1.00 91.31 446 THR A CA 1
ATOM 3410 C C . THR A 1 446 ? 54.383 9.862 -58.939 1.00 91.31 446 THR A C 1
ATOM 3412 O O . THR A 1 446 ? 54.553 8.996 -58.083 1.00 91.31 446 THR A O 1
ATOM 3415 N N . ILE A 1 447 ? 54.319 9.595 -60.242 1.00 90.00 447 ILE A N 1
ATOM 3416 C CA . ILE A 1 447 ? 54.482 8.265 -60.829 1.00 90.00 447 ILE A CA 1
ATOM 3417 C C . ILE A 1 447 ? 55.791 8.236 -61.615 1.00 90.00 447 ILE A C 1
ATOM 3419 O O . ILE A 1 447 ? 56.008 9.051 -62.516 1.00 90.00 447 ILE A O 1
ATOM 3423 N N . TYR A 1 448 ? 56.643 7.266 -61.290 1.00 88.12 448 TYR A N 1
ATOM 3424 C CA . TYR A 1 448 ? 57.903 7.038 -61.988 1.00 88.12 448 TYR A CA 1
ATOM 3425 C C . TYR A 1 448 ? 57.716 6.081 -63.169 1.00 88.12 448 TYR A C 1
ATOM 3427 O O . TYR A 1 448 ? 57.108 5.013 -63.046 1.00 88.12 448 TYR A O 1
ATOM 3435 N N . LEU A 1 449 ? 58.245 6.484 -64.321 1.00 87.88 449 LEU A N 1
ATOM 3436 C CA . LEU A 1 449 ? 58.153 5.775 -65.590 1.00 87.88 449 LEU A CA 1
ATOM 3437 C C . LEU A 1 449 ? 59.550 5.523 -66.160 1.00 87.88 449 LEU A C 1
ATOM 3439 O O . LEU A 1 449 ? 60.438 6.367 -66.047 1.00 87.88 449 LEU A O 1
ATOM 3443 N N . THR A 1 450 ? 59.715 4.404 -66.853 1.00 87.25 450 THR A N 1
ATOM 3444 C CA . THR A 1 450 ? 60.964 4.003 -67.508 1.00 87.25 450 THR A CA 1
ATOM 3445 C C . THR A 1 450 ? 60.779 3.937 -69.016 1.00 87.25 450 THR A C 1
ATOM 3447 O O . THR A 1 450 ? 59.702 3.602 -69.516 1.00 87.25 450 THR A O 1
ATOM 3450 N N . ARG A 1 451 ? 61.833 4.273 -69.766 1.00 83.88 451 ARG A N 1
ATOM 3451 C CA . ARG A 1 451 ? 61.817 4.183 -71.231 1.00 83.88 451 ARG A CA 1
ATOM 3452 C C . ARG A 1 451 ? 61.609 2.746 -71.694 1.00 83.88 451 ARG A C 1
ATOM 3454 O O . ARG A 1 451 ? 62.315 1.833 -71.266 1.00 83.88 451 ARG A O 1
ATOM 3461 N N . GLN A 1 452 ? 60.686 2.563 -72.630 1.00 78.12 452 GLN A N 1
ATOM 3462 C CA . GLN A 1 452 ? 60.441 1.279 -73.268 1.00 78.12 452 GLN A CA 1
ATOM 3463 C C . GLN A 1 452 ? 61.674 0.863 -74.088 1.00 78.12 452 GLN A C 1
ATOM 3465 O O . GLN A 1 452 ? 62.066 1.556 -75.027 1.00 78.12 452 GLN A O 1
ATOM 3470 N N . GLN A 1 453 ? 62.296 -0.270 -73.749 1.00 68.81 453 GLN A N 1
ATOM 3471 C CA . GLN A 1 453 ? 63.407 -0.795 -74.545 1.00 68.81 453 GLN A CA 1
ATOM 3472 C C . GLN A 1 453 ? 62.887 -1.479 -75.812 1.00 68.81 453 GLN A C 1
ATOM 3474 O O . GLN A 1 453 ? 62.122 -2.441 -75.748 1.00 68.81 453 GLN A O 1
ATOM 3479 N N . VAL A 1 454 ? 63.338 -1.000 -76.971 1.00 64.44 454 VAL A N 1
ATOM 3480 C CA . VAL A 1 454 ? 63.086 -1.649 -78.261 1.00 64.44 454 VAL A CA 1
ATOM 3481 C C . VAL A 1 454 ? 64.058 -2.819 -78.411 1.00 64.44 454 VAL A C 1
ATOM 3483 O O . VAL A 1 454 ? 65.273 -2.619 -78.425 1.00 64.44 454 VAL A O 1
ATOM 3486 N N . LYS A 1 455 ? 63.536 -4.047 -78.527 1.00 74.19 455 LYS A N 1
ATOM 3487 C CA . LYS A 1 455 ? 64.358 -5.234 -78.806 1.00 74.19 455 LYS A CA 1
ATOM 3488 C C . LYS A 1 455 ? 65.033 -5.105 -80.178 1.00 74.19 455 LYS A C 1
ATOM 3490 O O . LYS A 1 455 ? 64.367 -4.819 -81.171 1.00 74.19 455 LYS A O 1
ATOM 3495 N N . LYS A 1 456 ? 66.340 -5.374 -80.242 1.00 78.94 456 LYS A N 1
ATOM 3496 C CA . LYS A 1 456 ? 67.075 -5.539 -81.506 1.00 78.94 456 LYS A CA 1
ATOM 3497 C C . LYS A 1 456 ? 66.719 -6.887 -82.132 1.00 78.94 456 LYS A C 1
ATOM 3499 O O . LYS A 1 456 ? 66.734 -7.888 -81.431 1.00 78.94 456 LYS A O 1
ATOM 3504 N N . THR A 1 457 ? 66.440 -6.912 -83.432 1.00 86.06 457 THR A N 1
ATOM 3505 C CA . THR A 1 457 ? 66.180 -8.136 -84.215 1.00 86.06 457 THR A CA 1
ATOM 3506 C C . THR A 1 457 ? 66.780 -7.981 -85.618 1.00 86.06 457 THR A C 1
ATOM 3508 O O . THR A 1 457 ? 67.011 -6.855 -86.069 1.00 86.06 457 THR A O 1
ATOM 3511 N N . GLY A 1 458 ? 67.070 -9.084 -86.309 1.00 89.62 458 GLY A N 1
ATOM 3512 C CA . GLY A 1 458 ? 67.660 -9.071 -87.651 1.00 89.62 458 GLY A CA 1
ATOM 3513 C C . GLY A 1 458 ? 69.114 -8.581 -87.686 1.00 89.62 458 GLY A C 1
ATOM 3514 O O . GLY A 1 458 ? 69.806 -8.579 -86.665 1.00 89.62 458 GLY A O 1
ATOM 3515 N N . PHE A 1 459 ? 69.584 -8.162 -88.867 1.00 91.00 459 PHE A N 1
ATOM 3516 C CA . PHE A 1 459 ? 70.927 -7.600 -89.048 1.00 91.00 459 PHE A CA 1
ATOM 3517 C C . PHE A 1 459 ? 71.066 -6.243 -88.348 1.00 91.00 459 PHE A C 1
ATOM 3519 O O . PHE A 1 459 ? 70.330 -5.299 -88.633 1.00 91.00 459 PHE A O 1
ATOM 3526 N N . GLN A 1 460 ? 72.055 -6.130 -87.467 1.00 91.88 460 GLN A N 1
ATOM 3527 C CA . GLN A 1 460 ? 72.370 -4.927 -86.707 1.00 91.88 460 GLN A CA 1
ATOM 3528 C C . GLN A 1 460 ? 73.799 -4.487 -87.018 1.00 91.88 460 GLN A C 1
ATOM 3530 O O . GLN A 1 460 ? 74.740 -5.275 -86.921 1.00 91.88 460 GLN A O 1
ATOM 3535 N N . HIS A 1 461 ? 73.946 -3.220 -87.394 1.00 89.12 461 HIS A N 1
ATOM 3536 C CA . HIS A 1 461 ? 75.239 -2.586 -87.623 1.00 89.12 461 HIS A CA 1
ATOM 3537 C C . HIS A 1 461 ? 75.645 -1.893 -86.322 1.00 89.12 461 HIS A C 1
ATOM 3539 O O . HIS A 1 461 ? 75.011 -0.922 -85.911 1.00 89.12 461 HIS A O 1
ATOM 3545 N N . GLU A 1 462 ? 76.658 -2.428 -85.649 1.00 86.25 462 GLU A N 1
ATOM 3546 C CA . GLU A 1 462 ? 77.137 -1.935 -84.358 1.00 86.25 462 GLU A CA 1
ATOM 3547 C C . GLU A 1 462 ? 78.601 -1.489 -84.471 1.00 86.25 462 GLU A C 1
ATOM 3549 O O . GLU A 1 462 ? 79.292 -1.798 -85.445 1.00 86.25 462 GLU A O 1
ATOM 3554 N N . ASP A 1 463 ? 79.080 -0.742 -83.478 1.00 73.56 463 ASP A N 1
ATOM 3555 C CA . ASP A 1 463 ? 80.436 -0.188 -83.470 1.00 73.56 463 ASP A CA 1
ATOM 3556 C C . ASP A 1 463 ? 81.461 -1.315 -83.225 1.00 73.56 463 ASP A C 1
ATOM 3558 O O . ASP A 1 463 ? 81.734 -1.715 -82.092 1.00 73.56 463 ASP A O 1
ATOM 3562 N N . GLY A 1 464 ? 81.924 -1.925 -84.321 1.00 79.12 464 GLY A N 1
ATOM 3563 C CA . GLY A 1 464 ? 82.680 -3.183 -84.331 1.00 79.12 464 GLY A CA 1
ATOM 3564 C C . GLY A 1 464 ? 82.271 -4.169 -85.436 1.00 79.12 464 GLY A C 1
ATOM 3565 O O . GLY A 1 464 ? 83.005 -5.125 -85.680 1.00 79.12 464 GLY A O 1
ATOM 3566 N N . GLY A 1 465 ? 81.148 -3.938 -86.128 1.00 88.06 465 GLY A N 1
ATOM 3567 C CA . GLY A 1 465 ? 80.751 -4.669 -87.335 1.00 88.06 465 GLY A CA 1
ATOM 3568 C C . GLY A 1 465 ? 79.285 -5.106 -87.363 1.00 88.06 465 GLY A C 1
ATOM 3569 O O . GLY A 1 465 ? 78.436 -4.570 -86.650 1.00 88.06 465 GLY A O 1
ATOM 3570 N N . VAL A 1 466 ? 78.979 -6.071 -88.234 1.00 94.06 466 VAL A N 1
ATOM 3571 C CA . VAL A 1 466 ? 77.613 -6.574 -88.437 1.00 94.06 466 VAL A CA 1
ATOM 3572 C C . VAL A 1 466 ? 77.362 -7.798 -87.562 1.00 94.06 466 VAL A C 1
ATOM 3574 O O . VAL A 1 466 ? 78.149 -8.745 -87.545 1.00 94.06 466 VAL A O 1
ATOM 3577 N N . PHE A 1 467 ? 76.230 -7.785 -86.869 1.00 94.62 467 PHE A N 1
ATOM 3578 C CA . PHE A 1 467 ? 75.723 -8.877 -86.044 1.00 94.62 467 PHE A CA 1
ATOM 3579 C C . PHE A 1 467 ? 74.300 -9.225 -86.479 1.00 94.62 467 PHE A C 1
ATOM 3581 O O . PHE A 1 467 ? 73.643 -8.429 -87.151 1.00 94.62 467 PHE A O 1
ATOM 3588 N N . TYR A 1 468 ? 73.795 -10.385 -86.072 1.00 93.44 468 TYR A N 1
ATOM 3589 C CA . TYR A 1 468 ? 72.391 -10.739 -86.265 1.00 93.44 468 TYR A CA 1
ATOM 3590 C C . TYR A 1 468 ? 71.758 -11.130 -84.931 1.00 93.44 468 TYR A C 1
ATOM 3592 O O . TYR A 1 468 ? 72.390 -11.774 -84.090 1.00 93.44 468 TYR A O 1
ATOM 3600 N N . TYR A 1 469 ? 70.515 -10.707 -84.734 1.00 91.38 469 TYR A N 1
ATOM 3601 C CA . TYR A 1 469 ? 69.724 -11.004 -83.547 1.00 91.38 469 TYR A CA 1
ATOM 3602 C C . TYR A 1 469 ? 68.464 -11.778 -83.946 1.00 91.38 469 TYR A C 1
ATOM 3604 O O . TYR A 1 469 ? 67.811 -11.440 -84.935 1.00 91.38 469 TYR A O 1
ATOM 3612 N N . ASP A 1 470 ? 68.123 -12.819 -83.188 1.00 87.12 470 ASP A N 1
ATOM 3613 C CA . ASP A 1 470 ? 66.889 -13.583 -83.386 1.00 87.12 470 ASP A CA 1
ATOM 3614 C C . ASP A 1 470 ? 65.630 -12.760 -83.027 1.00 87.12 470 ASP A C 1
ATOM 3616 O O . ASP A 1 470 ? 65.709 -11.591 -82.644 1.00 87.12 470 ASP A O 1
ATOM 3620 N N . GLN A 1 471 ? 64.445 -13.359 -83.179 1.00 83.62 471 GLN A N 1
ATOM 3621 C CA . GLN A 1 471 ? 63.168 -12.692 -82.885 1.00 83.62 471 GLN A CA 1
ATOM 3622 C C . GLN A 1 471 ? 62.960 -12.405 -81.387 1.00 83.62 471 GLN A C 1
ATOM 3624 O O . GLN A 1 471 ? 62.204 -11.497 -81.034 1.00 83.62 471 GLN A O 1
ATOM 3629 N N . ASP A 1 472 ? 63.643 -13.136 -80.505 1.00 79.12 472 ASP A N 1
ATOM 3630 C CA . ASP A 1 472 ? 63.586 -12.933 -79.058 1.00 79.12 472 ASP A CA 1
ATOM 3631 C C . ASP A 1 472 ? 64.535 -11.821 -78.584 1.00 79.12 472 ASP A C 1
ATOM 3633 O O . ASP A 1 472 ? 64.321 -11.249 -77.506 1.00 79.12 472 ASP A O 1
ATOM 3637 N N . GLY A 1 473 ? 65.509 -11.453 -79.419 1.00 79.75 473 GLY A N 1
ATOM 3638 C CA . GLY A 1 473 ? 66.509 -10.416 -79.186 1.00 79.75 473 GLY A CA 1
ATOM 3639 C C . GLY A 1 473 ? 67.869 -10.953 -78.739 1.00 79.75 473 GLY A C 1
ATOM 3640 O O . GLY A 1 473 ? 68.679 -10.182 -78.222 1.00 79.75 473 GLY A O 1
ATOM 3641 N N . ASN A 1 474 ? 68.142 -12.249 -78.919 1.00 86.00 474 ASN A N 1
ATOM 3642 C CA . ASN A 1 474 ? 69.443 -12.846 -78.622 1.00 86.00 474 ASN A CA 1
ATOM 3643 C C . ASN A 1 474 ? 70.370 -12.753 -79.837 1.00 86.00 474 ASN A C 1
ATOM 3645 O O . ASN A 1 474 ? 69.957 -12.950 -80.978 1.00 86.00 474 ASN A O 1
ATOM 3649 N N . ARG A 1 475 ? 71.653 -12.491 -79.590 1.00 89.62 475 ARG A N 1
ATOM 3650 C CA . ARG A 1 475 ? 72.685 -12.407 -80.630 1.00 89.62 475 ARG A CA 1
ATOM 3651 C C . ARG A 1 475 ? 73.056 -13.809 -81.110 1.00 89.62 475 ARG A C 1
ATOM 3653 O O . ARG A 1 475 ? 73.573 -14.602 -80.323 1.00 89.62 475 ARG A O 1
ATOM 3660 N N . VAL A 1 476 ? 72.798 -14.113 -82.380 1.00 89.88 476 VAL A N 1
ATOM 3661 C CA . VAL A 1 476 ? 73.067 -15.445 -82.940 1.00 89.88 476 VAL A CA 1
ATOM 3662 C C . VAL A 1 476 ? 74.558 -15.631 -83.225 1.00 89.88 476 VAL A C 1
ATOM 3664 O O . VAL A 1 476 ? 75.307 -14.670 -83.411 1.00 89.88 476 VAL A O 1
ATOM 3667 N N . MET A 1 477 ? 74.996 -16.888 -83.256 1.00 90.75 477 MET A N 1
ATOM 3668 C CA . MET A 1 477 ? 76.373 -17.280 -83.559 1.00 90.75 477 MET A CA 1
ATOM 3669 C C . MET A 1 477 ? 76.382 -18.545 -84.431 1.00 90.75 477 MET A C 1
ATOM 3671 O O . MET A 1 477 ? 75.389 -19.273 -84.495 1.00 90.75 477 MET A O 1
ATOM 3675 N N . GLY A 1 478 ? 77.514 -18.821 -85.080 1.00 89.31 478 GLY A N 1
ATOM 3676 C CA . GLY A 1 478 ? 77.693 -19.959 -85.983 1.00 89.31 478 GLY A CA 1
ATOM 3677 C C . GLY A 1 478 ? 77.150 -19.714 -87.394 1.00 89.31 478 GLY A C 1
ATOM 3678 O O . GLY A 1 478 ? 76.908 -18.573 -87.789 1.00 89.31 478 GLY A O 1
ATOM 3679 N N . GLU A 1 479 ? 76.999 -20.794 -88.162 1.00 89.62 479 GLU A N 1
ATOM 3680 C CA . GLU A 1 479 ? 76.399 -20.752 -89.500 1.00 89.62 479 GLU A CA 1
ATOM 3681 C C . GLU A 1 479 ? 74.884 -20.516 -89.395 1.00 89.62 479 GLU A C 1
ATOM 3683 O O . GLU A 1 479 ? 74.212 -21.147 -88.580 1.00 89.62 479 GLU A O 1
ATOM 3688 N N . GLN A 1 480 ? 74.352 -19.599 -90.203 1.00 91.69 480 GLN A N 1
ATOM 3689 C CA . GLN A 1 480 ? 72.931 -19.250 -90.246 1.00 91.69 480 GLN A CA 1
ATOM 3690 C C . GLN A 1 480 ? 72.485 -19.069 -91.698 1.00 91.69 480 GLN A C 1
ATOM 3692 O O . GLN A 1 480 ? 73.158 -18.391 -92.475 1.00 91.69 480 GLN A O 1
ATOM 3697 N N . VAL A 1 481 ? 71.333 -19.637 -92.059 1.00 90.75 481 VAL A N 1
ATOM 3698 C CA . VAL A 1 481 ? 70.700 -19.401 -93.365 1.00 90.75 481 VAL A CA 1
ATOM 3699 C C . VAL A 1 481 ? 69.641 -18.320 -93.194 1.00 90.75 481 VAL A C 1
ATOM 3701 O O . VAL A 1 481 ? 68.627 -18.544 -92.536 1.00 90.75 481 VAL A O 1
ATOM 3704 N N . ILE A 1 482 ? 69.886 -17.148 -93.774 1.00 91.00 482 ILE A N 1
ATOM 3705 C CA . ILE A 1 482 ? 69.016 -15.970 -93.687 1.00 91.00 482 ILE A CA 1
ATOM 3706 C C . ILE A 1 482 ? 68.685 -15.547 -95.119 1.00 91.00 482 ILE A C 1
ATOM 3708 O O . ILE A 1 482 ? 69.580 -15.425 -95.952 1.00 91.00 482 ILE A O 1
ATOM 3712 N N . ASP A 1 483 ? 67.395 -15.400 -95.424 1.00 87.12 483 ASP A N 1
ATOM 3713 C CA . ASP A 1 483 ? 66.875 -15.045 -96.755 1.00 87.12 483 ASP A CA 1
ATOM 3714 C C . ASP A 1 483 ? 67.477 -15.868 -97.918 1.00 87.12 483 ASP A C 1
ATOM 3716 O O . ASP A 1 483 ? 67.711 -15.375 -99.018 1.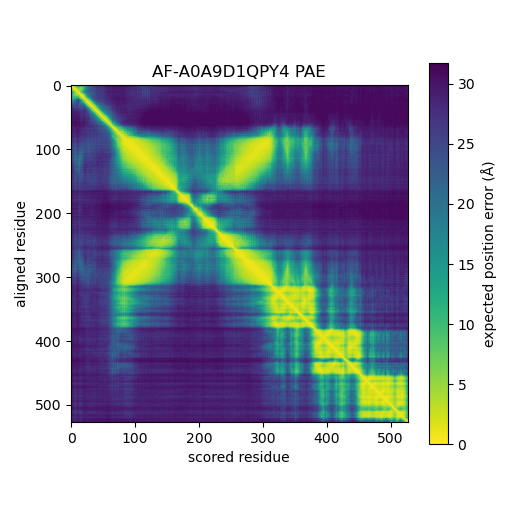00 87.12 483 ASP A O 1
ATOM 3720 N N . GLY A 1 484 ? 67.727 -17.159 -97.667 1.00 88.56 484 GLY A N 1
ATOM 3721 C CA . GLY A 1 484 ? 68.267 -18.109 -98.648 1.00 88.56 484 GLY A CA 1
ATOM 3722 C C . GLY A 1 484 ? 69.790 -18.076 -98.827 1.00 88.56 484 GLY A C 1
ATOM 3723 O O . GLY A 1 484 ? 70.320 -18.899 -99.571 1.00 88.56 484 GLY A O 1
ATOM 3724 N N . HIS A 1 485 ? 70.500 -17.188 -98.129 1.00 91.44 485 HIS A N 1
ATOM 3725 C CA . HIS A 1 485 ? 71.959 -17.108 -98.139 1.00 91.44 485 HIS A CA 1
ATOM 3726 C C . HIS A 1 485 ? 72.555 -17.611 -96.821 1.00 91.44 485 HIS A C 1
ATOM 3728 O O . HIS A 1 485 ? 72.007 -17.384 -95.743 1.00 91.44 485 HIS A O 1
ATOM 3734 N N . THR A 1 486 ? 73.703 -18.281 -96.904 1.00 91.44 486 THR A N 1
ATOM 3735 C CA . THR A 1 486 ? 74.429 -18.776 -95.731 1.00 91.44 486 THR A CA 1
ATOM 3736 C C . THR A 1 486 ? 75.443 -17.740 -95.248 1.00 91.44 486 THR A C 1
ATOM 3738 O O . THR A 1 486 ? 76.330 -17.338 -96.002 1.00 91.44 486 THR A O 1
ATOM 3741 N N . TYR A 1 487 ? 75.329 -17.354 -93.981 1.00 92.75 487 TYR A N 1
ATOM 3742 C CA . TYR A 1 487 ? 76.202 -16.426 -93.262 1.00 92.75 487 TYR A CA 1
ATOM 3743 C C . TYR A 1 487 ? 76.918 -17.158 -92.123 1.00 92.75 487 TYR A C 1
ATOM 3745 O O . TYR A 1 487 ? 76.398 -18.143 -91.599 1.00 92.75 487 TYR A O 1
ATOM 3753 N N . PHE A 1 488 ? 78.076 -16.657 -91.684 1.00 91.31 488 PHE A N 1
ATOM 3754 C CA . PHE A 1 488 ? 78.763 -17.169 -90.493 1.00 91.31 488 PHE A CA 1
ATOM 3755 C C . PHE A 1 488 ? 79.012 -16.052 -89.475 1.00 91.31 488 PHE A C 1
ATOM 3757 O O . PHE A 1 488 ? 79.764 -15.115 -89.734 1.00 91.31 488 PHE A O 1
ATOM 3764 N N . PHE A 1 489 ? 78.393 -16.162 -88.301 1.00 93.06 489 PHE A N 1
ATOM 3765 C CA . PHE A 1 489 ? 78.537 -15.226 -87.184 1.00 93.06 489 PHE A CA 1
ATOM 3766 C C . PHE A 1 489 ? 79.559 -15.786 -86.194 1.00 93.06 489 PHE A C 1
ATOM 3768 O O . PHE A 1 489 ? 79.239 -16.609 -85.335 1.00 93.06 489 PHE A O 1
ATOM 3775 N N . ASN A 1 490 ? 80.819 -15.385 -86.350 1.00 88.56 490 ASN A N 1
ATOM 3776 C CA . ASN A 1 490 ? 81.979 -16.040 -85.754 1.00 88.56 490 ASN A CA 1
ATOM 3777 C C . ASN A 1 490 ? 81.908 -16.074 -84.208 1.00 88.56 490 ASN A C 1
ATOM 3779 O O . ASN A 1 490 ? 82.079 -15.029 -83.571 1.00 88.56 490 ASN A O 1
ATOM 3783 N N . PRO A 1 491 ? 81.749 -17.253 -83.568 1.00 87.38 491 PRO A N 1
ATOM 3784 C CA . PRO A 1 491 ? 81.652 -17.349 -82.110 1.00 87.38 491 PRO A CA 1
ATOM 3785 C C . PRO A 1 491 ? 82.915 -16.857 -81.384 1.00 87.38 491 PRO A C 1
ATOM 3787 O O . PRO A 1 491 ? 82.815 -16.249 -80.320 1.00 87.38 491 PRO A O 1
ATOM 3790 N N . LYS A 1 492 ? 84.107 -17.053 -81.974 1.00 84.56 492 LYS A N 1
ATOM 3791 C CA . LYS A 1 492 ? 85.392 -16.586 -81.413 1.00 84.56 492 LYS A CA 1
ATOM 3792 C C . LYS A 1 492 ? 85.506 -15.055 -81.435 1.00 84.56 492 LYS A C 1
ATOM 3794 O O . LYS A 1 492 ? 86.197 -14.487 -80.598 1.00 84.56 492 LYS A O 1
ATOM 3799 N N . ALA A 1 493 ? 84.812 -14.399 -82.366 1.00 85.56 493 ALA A N 1
ATOM 3800 C CA . ALA A 1 493 ? 84.684 -12.945 -82.460 1.00 85.56 493 ALA A CA 1
ATOM 3801 C C . ALA A 1 493 ? 83.324 -12.451 -81.924 1.00 85.56 493 ALA A C 1
ATOM 3803 O O . ALA A 1 493 ? 82.812 -11.426 -82.368 1.00 85.56 493 ALA A O 1
ATOM 3804 N N . ASN A 1 494 ? 82.729 -13.187 -80.973 1.00 87.69 494 ASN A N 1
ATOM 3805 C CA . ASN A 1 494 ? 81.472 -12.832 -80.314 1.00 87.69 494 ASN A CA 1
ATOM 3806 C C . ASN A 1 494 ? 80.337 -12.534 -81.320 1.00 87.69 494 ASN A C 1
ATOM 3808 O O . ASN A 1 494 ? 79.709 -11.481 -81.262 1.00 87.69 494 ASN A O 1
ATOM 3812 N N . GLY A 1 495 ? 80.102 -13.442 -82.270 1.00 89.75 495 GLY A N 1
ATOM 3813 C CA . GLY A 1 495 ? 79.014 -13.355 -83.249 1.00 89.75 495 GLY A CA 1
ATOM 3814 C C . GLY A 1 495 ? 79.241 -12.378 -84.408 1.00 89.75 495 GLY A C 1
ATOM 3815 O O . GLY A 1 495 ? 78.301 -12.123 -85.151 1.00 89.75 495 GLY A O 1
ATOM 3816 N N . LEU A 1 496 ? 80.443 -11.817 -84.583 1.00 92.38 496 LEU A N 1
ATOM 3817 C CA . LEU A 1 496 ? 80.743 -10.924 -85.710 1.00 92.38 496 LEU A CA 1
ATOM 3818 C C . LEU A 1 496 ? 80.587 -11.660 -87.049 1.00 92.38 496 LEU A C 1
ATOM 3820 O O . LEU A 1 496 ? 81.167 -12.732 -87.236 1.00 92.38 496 LEU A O 1
ATOM 3824 N N . MET A 1 497 ? 79.824 -11.083 -87.978 1.00 93.88 497 MET A N 1
ATOM 3825 C CA . MET A 1 497 ? 79.635 -11.630 -89.322 1.00 93.88 497 MET A CA 1
ATOM 3826 C C . MET A 1 497 ? 80.972 -11.712 -90.071 1.00 93.88 497 MET A C 1
ATOM 3828 O O . MET A 1 497 ? 81.690 -10.719 -90.197 1.00 93.88 497 MET A O 1
ATOM 3832 N N . ALA A 1 498 ? 81.305 -12.897 -90.576 1.00 90.38 498 ALA A N 1
ATOM 3833 C CA . ALA A 1 498 ? 82.508 -13.125 -91.360 1.00 90.38 498 ALA A CA 1
ATOM 3834 C C . ALA A 1 498 ? 82.400 -12.493 -92.754 1.00 90.38 498 ALA A C 1
ATOM 3836 O O . ALA A 1 498 ? 81.394 -12.645 -93.442 1.00 90.38 498 ALA A O 1
ATOM 3837 N N . THR A 1 499 ? 83.474 -11.834 -93.181 1.00 88.94 499 THR A N 1
ATOM 3838 C CA . THR A 1 499 ? 83.714 -11.375 -94.557 1.00 88.94 499 THR A CA 1
ATOM 3839 C C . THR A 1 499 ? 85.139 -11.779 -94.940 1.00 88.94 499 THR A C 1
ATOM 3841 O O . THR A 1 499 ? 86.009 -11.890 -94.072 1.00 88.94 499 THR A O 1
ATOM 3844 N N . GLY A 1 500 ? 85.388 -12.066 -96.218 1.00 85.38 500 GLY A N 1
ATOM 3845 C CA . GLY A 1 500 ? 86.650 -12.659 -96.657 1.00 85.38 500 GLY A CA 1
ATOM 3846 C C . GLY A 1 500 ? 86.794 -14.126 -96.234 1.00 85.38 500 GLY A C 1
ATOM 3847 O O . GLY A 1 500 ? 85.823 -14.880 -96.206 1.00 85.38 500 GLY A O 1
ATOM 3848 N N . ILE A 1 501 ? 88.024 -14.563 -95.960 1.00 81.69 501 ILE A N 1
ATOM 3849 C CA . ILE A 1 501 ? 88.335 -15.966 -95.649 1.00 81.69 501 ILE A CA 1
ATOM 3850 C C . ILE A 1 501 ? 88.086 -16.242 -94.160 1.00 81.69 501 ILE A C 1
ATOM 3852 O O . ILE A 1 501 ? 88.684 -15.587 -93.305 1.00 81.69 501 ILE A O 1
ATOM 3856 N N . ALA A 1 502 ? 87.264 -17.246 -93.842 1.00 80.31 502 ALA A N 1
ATOM 3857 C CA . ALA A 1 502 ? 87.020 -17.686 -92.469 1.00 80.31 502 ALA A CA 1
ATOM 3858 C C . ALA A 1 502 ? 87.046 -19.218 -92.320 1.00 80.31 502 ALA A C 1
ATOM 3860 O O . ALA A 1 502 ? 86.731 -19.969 -93.241 1.00 80.31 502 ALA A O 1
ATOM 3861 N N . GLU A 1 503 ? 87.433 -19.669 -91.127 1.00 75.50 503 GLU A N 1
ATOM 3862 C CA . GLU A 1 503 ? 87.437 -21.072 -90.703 1.00 75.50 503 GLU A CA 1
ATOM 3863 C C . GLU A 1 503 ? 86.271 -21.294 -89.725 1.00 75.50 503 GLU A C 1
ATOM 3865 O O . GLU A 1 503 ? 86.158 -20.584 -88.720 1.00 75.50 503 GLU A O 1
ATOM 3870 N N . GLU A 1 504 ? 85.406 -22.272 -90.003 1.00 68.56 504 GLU A N 1
ATOM 3871 C CA . GLU A 1 504 ? 84.212 -22.536 -89.185 1.00 68.56 504 GLU A CA 1
ATOM 3872 C C . GLU A 1 504 ? 84.557 -23.272 -87.882 1.00 68.56 504 GLU A C 1
ATOM 3874 O O . GLU A 1 504 ? 84.063 -22.910 -86.808 1.00 68.56 504 GLU A O 1
ATOM 3879 N N . LYS A 1 505 ? 85.460 -24.260 -87.949 1.00 67.31 505 LYS A N 1
ATOM 3880 C CA . LYS A 1 505 ? 86.066 -24.945 -86.796 1.00 67.31 505 LYS A CA 1
ATOM 3881 C C . LYS A 1 505 ? 87.523 -25.277 -87.095 1.00 67.31 505 LYS A C 1
ATOM 3883 O O . LYS A 1 505 ? 87.899 -25.467 -88.241 1.00 67.31 505 LYS A O 1
ATOM 3888 N N . MET A 1 506 ? 88.325 -25.390 -86.038 1.00 61.44 506 MET A N 1
ATOM 3889 C CA . MET A 1 506 ? 89.760 -25.653 -86.147 1.00 61.44 506 MET A CA 1
ATOM 3890 C C . MET A 1 506 ? 90.033 -26.983 -86.869 1.00 61.44 506 MET A C 1
ATOM 3892 O O . MET A 1 506 ? 89.788 -28.044 -86.293 1.00 61.44 506 MET A O 1
ATOM 3896 N N . GLY A 1 507 ? 90.547 -26.911 -88.100 1.00 62.09 507 GLY A N 1
ATOM 3897 C CA . GLY A 1 507 ? 90.797 -28.064 -88.975 1.00 62.09 507 GLY A CA 1
ATOM 3898 C C . GLY A 1 507 ? 89.774 -28.290 -90.101 1.00 62.09 507 GLY A C 1
ATOM 3899 O O . GLY A 1 507 ? 89.970 -29.216 -90.888 1.00 62.09 507 GLY A O 1
ATOM 3900 N N . ASP A 1 508 ? 88.726 -27.467 -90.207 1.00 67.00 508 ASP A N 1
ATOM 3901 C CA . ASP A 1 508 ? 87.833 -27.441 -91.375 1.00 67.00 508 ASP A CA 1
ATOM 3902 C C . ASP A 1 508 ? 88.498 -26.691 -92.555 1.00 67.00 508 ASP A C 1
ATOM 3904 O O . ASP A 1 508 ? 89.363 -25.836 -92.340 1.00 67.00 508 ASP A O 1
ATOM 3908 N N . PRO A 1 509 ? 88.113 -26.963 -93.819 1.00 68.81 509 PRO A N 1
ATOM 3909 C CA . PRO A 1 509 ? 88.564 -26.160 -94.953 1.00 68.81 509 PRO A CA 1
ATOM 3910 C C . PRO A 1 509 ? 88.116 -24.699 -94.809 1.00 68.81 509 PRO A C 1
ATOM 3912 O O . PRO A 1 509 ? 87.016 -24.408 -94.339 1.00 68.81 509 PRO A O 1
ATOM 3915 N N . TYR A 1 510 ? 88.958 -23.771 -95.263 1.00 77.31 510 TYR A N 1
ATOM 3916 C CA . TYR A 1 510 ? 88.621 -22.351 -95.293 1.00 77.31 510 TYR A CA 1
ATOM 3917 C C . TYR A 1 510 ? 87.477 -22.073 -96.279 1.00 77.31 510 TYR A C 1
ATOM 3919 O O . TYR A 1 510 ? 87.522 -22.498 -97.436 1.00 77.31 510 TYR A O 1
ATOM 3927 N N . TYR A 1 511 ? 86.486 -21.300 -95.840 1.00 82.00 511 TYR A N 1
ATOM 3928 C CA . TYR A 1 511 ? 85.382 -20.828 -96.674 1.00 82.00 511 TYR A CA 1
ATOM 3929 C C . TYR A 1 511 ? 85.545 -19.342 -96.988 1.00 82.00 511 TYR A C 1
ATOM 3931 O O . TYR A 1 511 ? 85.993 -18.558 -96.147 1.00 82.00 511 TYR A O 1
ATOM 3939 N N . LEU A 1 512 ? 85.168 -18.951 -98.206 1.00 84.06 512 LEU A N 1
ATOM 3940 C CA . LEU A 1 512 ? 85.168 -17.554 -98.632 1.00 84.06 512 LEU A CA 1
ATOM 3941 C C . LEU A 1 512 ? 83.768 -16.953 -98.472 1.00 84.06 512 LEU A C 1
ATOM 3943 O O . LEU A 1 512 ? 82.795 -17.484 -99.007 1.00 84.06 512 LEU A O 1
ATOM 3947 N N . PHE A 1 513 ? 83.683 -15.819 -97.786 1.00 88.25 513 PHE A N 1
ATOM 3948 C CA . PHE A 1 513 ? 82.490 -14.992 -97.641 1.00 88.25 513 PHE A CA 1
ATOM 3949 C C . PHE A 1 513 ? 82.705 -13.682 -98.410 1.00 88.25 513 PHE A C 1
ATOM 3951 O O . PHE A 1 513 ? 83.788 -13.100 -98.352 1.00 88.25 513 PHE A O 1
ATOM 3958 N N . ASN A 1 514 ? 81.700 -13.217 -99.156 1.00 89.44 514 ASN A N 1
ATOM 3959 C CA . ASN A 1 514 ? 81.792 -11.932 -99.863 1.00 89.44 514 ASN A CA 1
ATOM 3960 C C . ASN A 1 514 ? 81.715 -10.736 -98.884 1.00 89.44 514 ASN A C 1
ATOM 3962 O O . ASN A 1 514 ? 81.487 -10.918 -97.688 1.00 89.44 514 ASN A O 1
ATOM 3966 N N . ASP A 1 515 ? 81.856 -9.505 -99.384 1.00 89.19 515 ASP A N 1
ATOM 3967 C CA . ASP A 1 515 ? 81.777 -8.278 -98.565 1.00 89.19 515 ASP A CA 1
ATOM 3968 C C . ASP A 1 515 ? 80.400 -8.069 -97.897 1.00 89.19 515 ASP A C 1
ATOM 3970 O O . ASP A 1 515 ? 80.265 -7.275 -96.970 1.00 89.19 515 ASP A O 1
ATOM 3974 N N . GLN A 1 516 ? 79.373 -8.797 -98.350 1.00 88.25 516 GLN A N 1
ATOM 3975 C CA . GLN A 1 516 ? 78.037 -8.830 -97.747 1.00 88.25 516 GLN A CA 1
ATOM 3976 C C . GLN A 1 516 ? 77.873 -9.966 -96.721 1.00 88.25 516 GLN A C 1
ATOM 3978 O O . GLN A 1 516 ? 76.801 -10.097 -96.143 1.00 88.25 516 GLN A O 1
ATOM 3983 N N . GLY A 1 517 ? 78.907 -10.779 -96.479 1.00 88.75 517 GLY A N 1
ATOM 3984 C CA . GLY A 1 517 ? 78.924 -11.878 -95.508 1.00 88.75 517 GLY A CA 1
ATOM 3985 C C . GLY A 1 517 ? 78.359 -13.213 -95.995 1.00 88.75 517 GLY A C 1
ATOM 3986 O O . GLY A 1 517 ? 78.138 -14.110 -95.184 1.00 88.75 517 GLY A O 1
ATOM 3987 N N . GLN A 1 518 ? 78.117 -13.369 -97.299 1.00 92.12 518 GLN A N 1
ATOM 3988 C CA . GLN A 1 518 ? 77.496 -14.561 -97.884 1.00 92.12 518 GLN A CA 1
ATOM 3989 C C . GLN A 1 518 ? 78.552 -15.580 -98.337 1.00 92.12 518 GLN A C 1
ATOM 3991 O O . GLN A 1 518 ? 79.448 -15.244 -99.122 1.00 92.12 518 GLN A O 1
ATOM 3996 N N . LYS A 1 519 ? 78.415 -16.836 -97.897 1.00 89.75 519 LYS A N 1
ATOM 3997 C CA . LYS A 1 519 ? 79.291 -17.978 -98.221 1.00 89.75 519 LYS A CA 1
ATOM 3998 C C . LYS A 1 519 ? 79.290 -18.272 -99.729 1.00 89.75 519 LYS A C 1
ATOM 4000 O O . LYS A 1 519 ? 78.241 -18.534 -100.309 1.00 89.75 519 LYS A O 1
ATOM 4005 N N . GLN A 1 520 ? 80.467 -18.240 -100.353 1.00 85.69 520 GLN A N 1
ATOM 4006 C CA . GLN A 1 520 ? 80.669 -18.466 -101.793 1.00 85.69 520 GLN A CA 1
ATOM 4007 C C . GLN A 1 520 ? 81.105 -19.905 -102.123 1.00 85.69 520 GLN A C 1
ATOM 4009 O O . GLN A 1 520 ? 80.877 -20.378 -103.232 1.00 85.69 520 GLN A O 1
ATOM 4014 N N . GLY A 1 521 ? 81.732 -20.609 -101.173 1.00 75.44 521 GLY A N 1
ATOM 4015 C CA . GLY A 1 521 ? 82.234 -21.975 -101.353 1.00 75.44 521 GLY A CA 1
ATOM 4016 C C . GLY A 1 521 ? 83.464 -22.276 -100.494 1.00 75.44 521 GLY A C 1
ATOM 4017 O O . GLY A 1 521 ? 83.963 -21.399 -99.783 1.00 75.44 521 GLY A O 1
ATOM 4018 N N . ALA A 1 522 ? 83.938 -23.524 -100.547 1.00 71.25 522 ALA A N 1
ATOM 4019 C CA . ALA A 1 522 ? 85.206 -23.938 -99.943 1.00 71.25 522 ALA A CA 1
ATOM 4020 C C . ALA A 1 522 ? 86.383 -23.538 -100.849 1.00 71.25 522 ALA A C 1
ATOM 4022 O O . ALA A 1 522 ? 86.315 -23.713 -102.066 1.00 71.25 522 ALA A O 1
ATOM 4023 N N . GLY A 1 523 ? 87.455 -23.002 -100.267 1.00 59.16 523 GLY A N 1
ATOM 4024 C CA . GLY A 1 523 ? 88.645 -22.583 -101.003 1.00 59.16 523 GLY A CA 1
ATOM 4025 C C . GLY A 1 523 ? 89.640 -23.724 -101.210 1.00 59.16 523 GLY A C 1
ATOM 4026 O O . GLY A 1 523 ? 90.449 -24.001 -100.326 1.00 59.16 523 GLY A O 1
ATOM 4027 N N . GLU A 1 524 ? 89.644 -24.343 -102.391 1.00 52.97 524 GLU A N 1
ATOM 4028 C CA . GLU A 1 524 ? 90.754 -25.203 -102.818 1.00 52.97 524 GLU A CA 1
ATOM 4029 C C . GLU A 1 524 ? 91.931 -24.346 -103.323 1.00 52.97 524 GLU A C 1
ATOM 4031 O O . GLU A 1 524 ? 91.818 -23.660 -104.334 1.00 52.97 524 GLU A O 1
ATOM 4036 N N . HIS A 1 525 ? 93.056 -24.392 -102.599 1.00 51.78 525 HIS A N 1
ATOM 4037 C CA . HIS A 1 525 ? 94.397 -23.917 -102.988 1.00 51.78 525 HIS A CA 1
ATOM 4038 C C . HIS A 1 525 ? 94.484 -22.676 -103.906 1.00 51.78 525 HIS A C 1
ATOM 4040 O O . HIS A 1 525 ? 94.811 -22.776 -105.090 1.00 51.78 525 HIS A O 1
ATOM 4046 N N . LEU A 1 526 ? 94.361 -21.488 -103.308 1.00 41.03 526 LEU A N 1
ATOM 4047 C CA . LEU A 1 526 ? 94.955 -20.263 -103.852 1.00 41.03 526 LEU A CA 1
ATOM 4048 C C . LEU A 1 526 ? 96.282 -19.996 -103.121 1.00 41.03 526 LEU A C 1
ATOM 4050 O O . LEU A 1 526 ? 96.278 -19.689 -101.928 1.00 41.03 526 LEU A O 1
ATOM 4054 N N . TYR A 1 527 ? 97.392 -20.193 -103.840 1.00 39.88 527 TYR A N 1
ATOM 4055 C CA . TYR A 1 527 ? 98.768 -19.866 -103.431 1.00 39.88 527 TYR A CA 1
ATOM 4056 C C . TYR A 1 527 ? 99.113 -18.404 -103.743 1.00 39.88 527 TYR A C 1
ATOM 4058 O O . TYR A 1 527 ? 98.621 -17.907 -104.781 1.00 39.88 527 TYR A O 1
#

Organism: NCBI:txid2838653

pLDDT: mean 70.12, std 22.73, range [22.45, 97.44]

Solvent-accessible surface area (backbone atoms only — not comparable to full-atom values): 30943 Å² total; per-residue (Å²): 138,84,89,84,79,65,81,52,80,61,86,96,50,82,53,83,73,81,85,82,91,71,93,73,92,77,91,79,90,79,88,80,89,82,81,90,84,82,87,87,81,91,82,83,87,87,92,79,88,86,86,87,87,85,91,81,92,74,90,78,98,69,84,75,61,68,69,60,61,48,53,54,52,42,50,56,48,40,55,54,46,56,53,51,55,53,51,42,53,55,38,48,53,51,34,56,52,39,52,52,52,35,52,53,33,48,54,52,25,53,51,31,45,51,52,27,54,49,36,50,54,50,40,54,55,35,52,52,47,30,50,52,29,45,52,53,33,52,51,52,49,52,51,27,56,51,30,47,52,51,24,50,56,43,49,52,50,52,53,53,55,54,65,75,68,71,55,64,74,64,52,50,55,51,51,52,54,48,54,52,54,54,66,70,65,74,75,90,81,80,86,67,80,76,68,50,67,67,51,47,65,62,42,60,73,51,48,61,61,51,48,56,49,46,53,53,52,51,49,57,52,53,69,72,53,81,84,61,59,77,75,52,51,57,51,51,53,50,29,51,53,31,43,54,52,21,48,56,48,43,51,42,50,75,76,25,67,44,49,51,50,27,52,52,30,51,49,53,43,54,55,37,52,53,52,32,53,53,31,47,51,53,24,52,52,36,44,53,52,32,57,50,41,49,52,50,36,52,52,40,49,50,52,40,49,53,48,54,49,54,53,59,68,39,74,45,49,26,38,40,36,32,20,38,91,82,69,48,78,71,44,72,51,73,55,71,45,35,62,72,41,70,43,44,69,87,76,55,88,68,46,90,60,44,41,74,34,90,88,70,81,53,75,50,59,36,46,90,78,42,56,64,46,80,45,63,27,36,76,46,79,79,64,73,29,42,38,37,40,34,35,26,33,61,89,77,69,46,77,75,52,71,49,77,46,77,40,41,60,72,42,74,42,45,60,89,76,54,87,72,57,90,67,48,40,68,65,58,81,85,59,71,87,52,72,51,62,37,48,95,54,70,47,73,50,79,48,55,26,31,75,62,82,80,78,58,52,47,80,42,84,50,102,91,47,45,35,41,22,41,97,89,43,51,75,44,56,43,78,44,78,56,100,90,40,45,32,38,15,36,63,93,62,74,16,35,51,40,52,44,78,46,65,88,47,99,87,51,76,41,29,37,18,42,95,87,22,40,62,76,48,75,63,80,85,85,130

Secondary structure (DSSP, 8-state):
----PPPEEETTEEE--------------------------------------------------HHHHHHHHHHHHHHHHHHHHHHHHHHHHHHHHHHHHHHHHHHHHHHHHHHHHHHHHHHHHHHHHHHHHHHHHHHHHHHHHHHHHHHHHHHHHHHHHHHHTT-HHHHHHHHHHHHHHHHHSTTSS---TTTHHHHHHHHHHHHHHHHHHHHHHHHHHHHHHTTS-HHHHHHHHHHHHHHHHHHHHHHHHHSSHHHHHHHHHHHHHHHHHHHHHHHHHHHHHHHHHHHHHHHHHHHHHHHHHHHHHHHHT-EEEEEEEEE-TTS-EEEEEEEEEETT-EEEGGG--PPTTEEEPTT---EEE--TT--EEEEEEEEPPP--EEEEEEEEETTT--EEEEEEEEE-TT-EE-GGG--PPTTEEES-TTS----EEP-SS-EEEEEEEEEPPPPP-EEEEETTEEEEE-TTSPBP-EEEEETTEEEEEEGGGTTEEP-EEE-SSTTSPPEEE-TT-BEEEE-----

Radius of gyration: 70.56 Å; Cα contacts (8 Å, |Δi|>4): 572; chains: 1; bounding box: 151×58×196 Å

Nearest PDB structures (foldseek):
  5xg2-assembly1_A  TM=3.795E-01  e=7.043E-03  Pyrococcus yayanosii CH1
  3zx6-assembly1_A  TM=3.179E-01  e=3.259E-02  Archaeoglobus fulgidus DSM 4304
  6h6e-assembly1_E  TM=3.075E-01  e=5.333E-02  Photorhabdus luminescens
  3ja6-assembly1_I  TM=2.450E-01  e=5.049E-02  Escherichia coli
  8c5v-assembly1_I  TM=3.084E-01  e=5.003E+00  Escherichia coli

Mean predicted aligned error: 22.02 Å

Sequence (527 aa):
MKMHKKLYKAGKNWLVATIMTGAAVMTFSTINAHADQVMPGANSQPQASAVAQVQGSSANSQSQPVAQQANVKVAATIDNNQNLQQRINQVQQSVDQQTQVVKQQQAMVDQAWNDYSQKINQSVAIDDEVKSTSQAYNNQKAQADTLYDQYNSLYEKEMAIKAQQGQVQQGSQYQSLLQQAKTLCPGYYTGTYSEKLQSVDDLQKNNLAQYNQFESLQKQMTDLLGNLPTQFSQAIDAAMMAFNKWKTVNDALENGSARQAYRDALAKQRDSSAATQAANLVWNNAKQKLDQDQAQLATLTAQLTALKQQLHEQTLSCTVTYVDAQGRTVGTEVLSGKDGQTFTSADLHLPVNYQLATGTAVSITLNAQTTAVTVNVVSTPAKVVHVTVNFVDAQSQQQLGSQVLTGQPGQQFTDHDLTIPAGYVFDNPSQGAFVITIGEQDDSTTIYLTRQQVKKTGFQHEDGGVFYYDQDGNRVMGEQVIDGHTYFFNPKANGLMATGIAEEKMGDPYYLFNDQGQKQGAGEHLY

InterPro domains:
  IPR009459 MucBP domain [PF06458] (319-374)
  IPR009459 MucBP domain [PF06458] (387-433)
  IPR022263 KxYKxGKxW signal peptide [PF19258] (2-37)
  IPR022263 KxYKxGKxW signal peptide [TIGR03715] (2-23)

Foldseek 3Di:
DDDDWDWDDDDPDIDTDDDDPDDDDDDDDDDDDDDDDDDDDDDDDDDDDDDDDDDDDDDDPDDDPPVVVVLVVQVVLLVVLVVLVVVLVVLVVVLVVLVVVLVVLVVLLVVLVVQLVVLVVVLVVLVVLLVVLVVVLVVLVVVLVVLVVVLVVLVVVLLVVVVVPPPPPLSVVVVVLVVVLCVLPPPPDDDDDPVVVVVVVVVVVSVVVSVVVNVVSVVVVVVSPVPDDPVSCVSVVSSVVSVVSSVVSVCCSVVNDSVVSSVVSVVSSVVSVVSSVVSVVSSVVSVVVSVVSVVVSVVSVVVSVVSVVVQQPRKRKAKEFEAEPVRDTPDIDIDIDGQQDKDWPVNDDDDPQKDADPPDTDIDGDDSPRHYDYGYIYGHDQDKEKEKEWEAAQPPRHTPGIDIDIDGAQDKDWPVNDDDRPQKDQPDPVPDIDIDGGHPHHYYDYGYIYGDDDADAAWDQDDLAIWGAHPVRHTDAAWDQDPNFIWGQHVVSVGHTDAAWDDRDDPDAIFHAHPVRGTPDGDDDDD